Protein AF-0000000086679458 (afdb_homodimer)

Radius of gyration: 26.04 Å; Cα contacts (8 Å, |Δi|>4): 560; chains: 2; bounding box: 52×95×96 Å

Nearest PDB structures (foldseek):
  2cwe-assembly1_A  TM=6.404E-01  e=1.573E-04  Pyrococcus horikoshii OT3
  3g3z-assembly1_B  TM=5.600E-01  e=4.748E-03  Neisseria meningitidis serogroup B
  7krh-assembly1_A-2  TM=5.372E-01  e=3.212E-03  Variovorax paradoxus
  2nyx-assembly2_D  TM=4.844E-01  e=1.837E-03  Mycobacterium tuberculosis H37Rv
  8g5s-assembly1_B  TM=4.227E-01  e=2.146E-02  Streptomyces sp. CB03234

Organism: NCBI:txid175570

Solvent-accessible surface area (backbone atoms only — not comparable to full-atom values): 24272 Å² total; per-residue (Å²): 139,88,80,79,79,77,77,80,76,78,74,77,71,79,77,78,70,70,64,65,53,43,76,46,64,50,41,68,46,32,48,64,47,50,35,74,58,48,46,50,49,51,52,46,29,65,72,66,45,65,41,35,38,60,62,49,7,66,76,60,73,49,48,42,68,61,33,41,51,46,51,50,52,38,33,75,58,61,52,33,38,78,38,83,60,85,75,80,59,96,62,66,29,34,30,58,66,50,77,43,39,76,40,82,49,80,56,91,85,59,51,72,65,42,51,50,25,47,47,51,26,51,54,54,51,47,51,56,56,51,46,54,53,53,54,41,58,73,48,44,87,75,41,61,66,68,54,55,72,46,40,42,82,48,72,46,56,29,47,39,34,61,68,55,43,41,50,50,53,50,52,53,51,59,69,47,50,72,31,20,51,86,63,41,86,76,68,62,87,82,42,42,51,28,43,34,39,41,33,37,41,70,55,77,75,75,76,70,76,64,79,109,142,87,80,79,79,78,78,79,76,77,75,78,70,79,76,78,69,70,63,65,54,42,75,46,64,50,41,66,44,33,50,65,46,50,34,72,59,47,46,49,50,51,53,46,31,65,73,66,44,65,40,33,38,58,63,48,8,67,74,60,72,49,49,43,66,61,33,40,51,47,52,50,52,36,32,74,58,62,52,32,39,78,38,84,61,83,77,79,56,98,61,65,29,34,30,56,65,49,77,45,40,78,39,80,48,80,55,90,84,59,49,71,66,42,51,50,27,49,45,51,26,51,53,55,51,48,52,54,56,51,47,55,52,54,54,41,58,73,48,43,86,74,40,60,66,69,56,55,72,46,38,41,83,48,71,48,55,29,46,40,36,64,67,54,40,41,50,50,52,50,53,51,52,59,68,48,49,73,31,21,51,87,64,41,88,77,65,62,89,77,38,43,51,28,42,35,38,43,33,37,40,72,55,78,77,74,75,69,75,63,81,109

Foldseek 3Di:
DCPCPPDPPPCPDPPVPQQDAAEDADLLLLLLCLDLLLVQVLVCQLLVDWDFLCVSCVVSVHDSVVSVVSLVSCVVSVFKDFDDDPPPDDTTTIHGPTNNHHDYDHDPPDDPSSVVSSVSSVVSVVVVVVVVVVVCVVCVVVPDPVVSVVDDDDDDDDDDDPVRVVVVVVVVCVVCSCVRSSNPPDDDDPDDDDDDDDDDDDDDDPPPPPPD/DPPCPPDPPPPPPPPVPQQDAAEDADLLLLLLCLDLLLVQVLVCQLLVDWDFLCVSCVVSVHDSVVSVVSQVSCVVSVFKDFDDDPPPDPTTTMHGPTNNHHDYDHDPPDDPSSVVSSVSSVVSVVVVVVVVVVVCVVCVVVPDPVVSVVDDDDDDDDDDDPVRVVVVVVVVCVVCSCVRSSNPPDDDPPDDDDDDDDDDDDDDDPPPPPPD

pLDDT: mean 84.1, std 19.62, range [25.92, 98.5]

Sequence (424 aa):
MNGTLRGVAEDEGVADEAPKRAKISDPLVMRALAHPARLTILEELALGRAGTATEFAAVCGLTPSATSYHLRALARAGLVQEAPGRGDGRERVWQLVVSGGYEVEIRPGSDAETIKAEQELVLIWLARSEARVRNWVVRWPDEPREWYEAASLSETMIVATVDELRDLNRKVAALLQPYALSHRAEPPPESRMLAIGYRTVPLPDKPDKSGHMNGTLRGVAEDEGVADEAPKRAKISDPLVMRALAHPARLTILEELALGRAGTATEFAAVCGLTPSATSYHLRALARAGLVQEAPGRGDGRERVWQLVVSGGYEVEIRPGSDAETIKAEQELVLIWLARSEARVRNWVVRWPDEPREWYEAASLSETMIVATVDELRDLNRKVAALLQPYALSHRAEPPPESRMLAIGYRTVPLPDKPDKSGH

Secondary structure (DSSP, 8-state):
-------------------PPEEE--HHHHHHH-SHHHHHHHHHHHTT--B-HHHHHHHHTS-HHHHHHHHHHHHHTTSEEEPPP-SS-SPPPEEES-TT-EEE-PPTT--HHHHHHHHHHHHHHHHHHHHHHHHHHHHGGGS-HHHHHH-EEEEEEEEE-HHHHHHHHHHHHHHHGGGBTTT-SSPPTT-EEEEEEEEEEEPPPP--GGG-/-------------------PPEEE--HHHHHHH-SHHHHHHHHHHHTT--B-HHHHHHHHTS-HHHHHHHHHHHHHTTSEEEPPP-SS-SPPPEEES-TT-EEE-PPTT--HHHHHHHHHHHHHHHHHHHHHHHHHHHHGGGS-HHHHHH-EEEEEEEEE-HHHHHHHHHHHHHHHGGGBTTT-SS--TT-EEEEEEEEEEEPPPP--GGG-

InterPro domains:
  IPR001845 HTH ArsR-type DNA-binding domain [SM00418] (28-107)
  IPR011991 ArsR-like helix-turn-helix domain [cd00090] (31-111)
  IPR036388 Winged helix-like DNA-binding domain superfamily [G3DSA:1.10.10.10] (27-177)
  IPR036390 Winged helix DNA-binding domain superfamily [SSF46785] (27-143)
  IPR051081 HTH-type Metal-responsive Transcriptional Regulators [PTHR33154] (25-98)

Structure (mmCIF, N/CA/C/O backbone):
data_AF-0000000086679458-model_v1
#
loop_
_entity.id
_entity.type
_entity.pdbx_description
1 polymer 'Transcriptional regulator'
#
loop_
_atom_site.group_PDB
_atom_site.id
_atom_site.type_symbol
_atom_site.label_atom_id
_atom_site.label_alt_id
_atom_site.label_comp_id
_atom_site.label_asym_id
_atom_site.label_entity_id
_atom_site.label_seq_id
_atom_site.pdbx_PDB_ins_code
_atom_site.Cartn_x
_atom_site.Cartn_y
_atom_site.Cartn_z
_atom_site.occupancy
_atom_site.B_iso_or_equiv
_atom_site.auth_seq_id
_atom_site.auth_comp_id
_atom_site.auth_asym_id
_atom_site.auth_atom_id
_atom_site.pdbx_PDB_model_num
ATOM 1 N N . MET A 1 1 ? -17.25 -4.949 -68.75 1 26.44 1 MET A N 1
ATOM 2 C CA . MET A 1 1 ? -17.797 -4.258 -67.625 1 26.44 1 MET A CA 1
ATOM 3 C C . MET A 1 1 ? -17.266 -4.875 -66.312 1 26.44 1 MET A C 1
ATOM 5 O O . MET A 1 1 ? -17.516 -6.051 -66.062 1 26.44 1 MET A O 1
ATOM 9 N N . ASN A 1 2 ? -15.938 -4.5 -65.75 1 26.98 2 ASN A N 1
ATOM 10 C CA . ASN A 1 2 ? -14.867 -4.957 -64.875 1 26.98 2 ASN A CA 1
ATOM 11 C C . ASN A 1 2 ? -15.258 -4.805 -63.406 1 26.98 2 ASN A C 1
ATOM 13 O O . ASN A 1 2 ? -15.289 -3.693 -62.875 1 26.98 2 ASN A O 1
ATOM 17 N N . GLY A 1 3 ? -16.375 -5.426 -62.844 1 26.69 3 GLY A N 1
ATOM 18 C CA . GLY A 1 3 ? -16.969 -5.27 -61.531 1 26.69 3 GLY A CA 1
ATOM 19 C C . GLY A 1 3 ? -16.047 -5.727 -60.406 1 26.69 3 GLY A C 1
ATOM 20 O O . GLY A 1 3 ? -15.805 -6.926 -60.25 1 26.69 3 GLY A O 1
ATOM 21 N N . THR A 1 4 ? -15 -4.902 -59.969 1 28.52 4 THR A N 1
ATOM 22 C CA . THR A 1 4 ? -13.961 -5.172 -58.969 1 28.52 4 THR A CA 1
ATOM 23 C C . THR A 1 4 ? -14.562 -5.277 -57.594 1 28.52 4 THR A C 1
ATOM 25 O O . THR A 1 4 ? -15.055 -4.289 -57.031 1 28.52 4 THR A O 1
ATOM 28 N N . LEU A 1 5 ? -15.398 -6.266 -57.25 1 29.17 5 LEU A N 1
ATOM 29 C CA . LEU A 1 5 ? -16.016 -6.422 -55.938 1 29.17 5 LEU A CA 1
ATOM 30 C C . LEU A 1 5 ? -14.945 -6.609 -54.844 1 29.17 5 LEU A C 1
ATOM 32 O O . LEU A 1 5 ? -14.289 -7.652 -54.781 1 29.17 5 LEU A O 1
ATOM 36 N N . ARG A 1 6 ? -14.07 -5.543 -54.594 1 30.3 6 ARG A N 1
ATOM 37 C CA . ARG A 1 6 ? -13.055 -5.648 -53.531 1 30.3 6 ARG A CA 1
ATOM 38 C C . ARG A 1 6 ? -13.688 -5.988 -52.188 1 30.3 6 ARG A C 1
ATOM 40 O O . ARG A 1 6 ? -14.586 -5.281 -51.719 1 30.3 6 ARG A O 1
ATOM 47 N N . GLY A 1 7 ? -13.797 -7.281 -51.75 1 31.12 7 GLY A N 1
ATOM 48 C CA . GLY A 1 7 ? -14.188 -7.875 -50.5 1 31.12 7 GLY A CA 1
ATOM 49 C C . GLY A 1 7 ? -13.5 -7.242 -49.281 1 31.12 7 GLY A C 1
ATOM 50 O O . GLY A 1 7 ? -12.266 -7.168 -49.25 1 31.12 7 GLY A O 1
ATOM 51 N N . VAL A 1 8 ? -14.016 -6.207 -48.594 1 29.77 8 VAL A N 1
ATOM 52 C CA . VAL A 1 8 ? -13.555 -5.531 -47.406 1 29.77 8 VAL A CA 1
ATOM 53 C C . VAL A 1 8 ? -13.297 -6.559 -46.281 1 29.77 8 VAL A C 1
ATOM 55 O O . VAL A 1 8 ? -14.188 -7.328 -45.938 1 29.77 8 VAL A O 1
ATOM 58 N N . ALA A 1 9 ? -12.062 -7.066 -46.094 1 32.47 9 ALA A N 1
ATOM 59 C CA . ALA A 1 9 ? -11.5 -7.836 -44.969 1 32.47 9 ALA A CA 1
ATOM 60 C C . ALA A 1 9 ? -11.781 -7.156 -43.625 1 32.47 9 ALA A C 1
ATOM 62 O O . ALA A 1 9 ? -11.273 -6.066 -43.375 1 32.47 9 ALA A O 1
ATOM 63 N N . GLU A 1 10 ? -12.992 -7.156 -43.062 1 33.22 10 GLU A N 1
ATOM 64 C CA . GLU A 1 10 ? -13.18 -6.723 -41.688 1 33.22 10 GLU A CA 1
ATOM 65 C C . GLU A 1 10 ? -12.18 -7.391 -40.75 1 33.22 10 GLU A C 1
ATOM 67 O O . GLU A 1 10 ? -12.141 -8.617 -40.656 1 33.22 10 GLU A O 1
ATOM 72 N N . ASP A 1 11 ? -10.914 -6.992 -40.688 1 32.75 11 ASP A N 1
ATOM 73 C CA . ASP A 1 11 ? -9.883 -7.348 -39.719 1 32.75 11 ASP A CA 1
ATOM 74 C C . ASP A 1 11 ? -10.438 -7.332 -38.312 1 32.75 11 ASP A C 1
ATOM 76 O O . ASP A 1 11 ? -10.836 -6.281 -37.812 1 32.75 11 ASP A O 1
ATOM 80 N N . GLU A 1 12 ? -11.305 -8.289 -37.906 1 36.5 12 GLU A N 1
ATOM 81 C CA . GLU A 1 12 ? -11.594 -8.609 -36.531 1 36.5 12 GLU A CA 1
ATOM 82 C C . GLU A 1 12 ? -10.344 -8.492 -35.656 1 36.5 12 GLU A C 1
ATOM 84 O O . GLU A 1 12 ? -9.398 -9.266 -35.812 1 36.5 12 GLU A O 1
ATOM 89 N N . GLY A 1 13 ? -9.766 -7.355 -35.469 1 33 13 GLY A N 1
ATOM 90 C CA . GLY A 1 13 ? -8.648 -7.039 -34.625 1 33 13 GLY A CA 1
ATOM 91 C C . GLY A 1 13 ? -8.633 -7.855 -33.344 1 33 13 GLY A C 1
ATOM 92 O O . GLY A 1 13 ? -9.695 -8.203 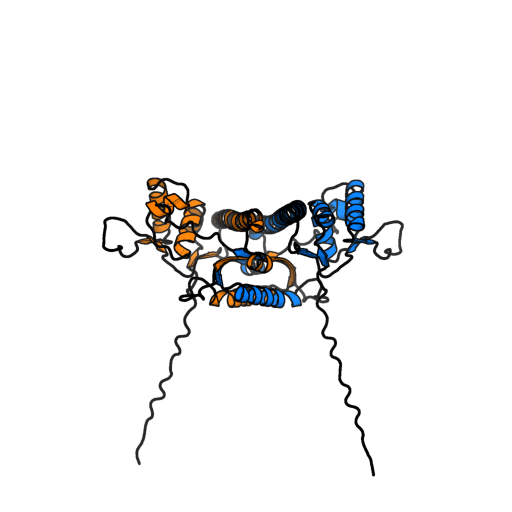-32.812 1 33 13 GLY A O 1
ATOM 93 N N . VAL A 1 14 ? -7.695 -8.82 -33.125 1 32.22 14 VAL A N 1
ATOM 94 C CA . VAL A 1 14 ? -7.23 -9.539 -31.938 1 32.22 14 VAL A CA 1
ATOM 95 C C . VAL A 1 14 ? -7.324 -8.641 -30.703 1 32.22 14 VAL A C 1
ATOM 97 O O . VAL A 1 14 ? -6.516 -7.727 -30.547 1 32.22 14 VAL A O 1
ATOM 100 N N . ALA A 1 15 ? -8.273 -7.957 -30.344 1 38.06 15 ALA A N 1
ATOM 101 C CA . ALA A 1 15 ? -8.398 -7.43 -28.984 1 38.06 15 ALA A CA 1
ATOM 102 C C . ALA A 1 15 ? -7.789 -8.391 -27.969 1 38.06 15 ALA A C 1
ATOM 104 O O . ALA A 1 15 ? -8.32 -9.484 -27.734 1 38.06 15 ALA A O 1
ATOM 105 N N . ASP A 1 16 ? -6.445 -8.688 -27.75 1 42.44 16 ASP A N 1
ATOM 106 C CA . ASP A 1 16 ? -5.527 -9.375 -26.844 1 42.44 16 ASP A CA 1
ATOM 107 C C . ASP A 1 16 ? -6.066 -9.391 -25.422 1 42.44 16 ASP A C 1
ATOM 109 O O . ASP A 1 16 ? -6.207 -8.336 -24.797 1 42.44 16 ASP A O 1
ATOM 113 N N . GLU A 1 17 ? -7.008 -10.172 -25.062 1 47.75 17 GLU A N 1
ATOM 114 C CA . GLU A 1 17 ? -7.77 -10.336 -23.828 1 47.75 17 GLU A CA 1
ATOM 115 C C . GLU A 1 17 ? -6.844 -10.414 -22.625 1 47.75 17 GLU A C 1
ATOM 117 O O . GLU A 1 17 ? -5.906 -11.219 -22.594 1 47.75 17 GLU A O 1
ATOM 122 N N . ALA A 1 18 ? -6.594 -9.359 -22 1 53.91 18 ALA A N 1
ATOM 123 C CA . ALA A 1 18 ? -5.922 -9.328 -20.703 1 53.91 18 ALA A CA 1
ATOM 124 C C . ALA A 1 18 ? -6.266 -10.562 -19.875 1 53.91 18 ALA A C 1
ATOM 126 O O . ALA A 1 18 ? -7.406 -11.031 -19.891 1 53.91 18 ALA A O 1
ATOM 127 N N . PRO A 1 19 ? -5.234 -11.555 -19.719 1 54.69 19 PRO A N 1
ATOM 128 C CA . PRO A 1 19 ? -5.555 -12.742 -18.922 1 54.69 19 PRO A CA 1
ATOM 129 C C . PRO A 1 19 ? -6.508 -12.43 -17.766 1 54.69 19 PRO A C 1
ATOM 131 O O . PRO A 1 19 ? -6.316 -11.445 -17.047 1 54.69 19 PRO A O 1
ATOM 134 N N . LYS A 1 20 ? -7.727 -12.992 -17.828 1 65.75 20 LYS A N 1
ATOM 135 C CA . LYS A 1 20 ? -8.797 -12.836 -16.844 1 65.75 20 LYS A CA 1
ATOM 136 C C . LYS A 1 20 ? -8.383 -13.391 -15.484 1 65.75 20 LYS A C 1
ATOM 138 O O . LYS A 1 20 ? -7.809 -14.477 -15.398 1 65.75 20 LYS A O 1
ATOM 143 N N . ARG A 1 21 ? -8.398 -12.609 -14.383 1 79 21 ARG A N 1
ATOM 144 C CA . ARG A 1 21 ? -8.188 -13.047 -13.008 1 79 21 ARG A CA 1
ATOM 145 C C . ARG A 1 21 ? -9.258 -14.047 -12.57 1 79 21 ARG A C 1
ATOM 147 O O . ARG A 1 21 ? -10.43 -13.898 -12.93 1 79 21 ARG A O 1
ATOM 154 N N . ALA A 1 22 ? -8.82 -15.156 -12.062 1 85 22 ALA A N 1
ATOM 155 C CA . ALA A 1 22 ? -9.773 -16.109 -11.492 1 85 22 ALA A CA 1
ATOM 156 C C . ALA A 1 22 ? -10.445 -15.523 -10.25 1 85 22 ALA A C 1
ATOM 158 O O . ALA A 1 22 ? -9.773 -14.961 -9.383 1 85 22 ALA A O 1
ATOM 159 N N . LYS A 1 23 ? -11.719 -15.656 -10.188 1 89.19 23 LYS A N 1
ATOM 160 C CA . LYS A 1 23 ? -12.477 -15.133 -9.055 1 89.19 23 LYS A CA 1
ATOM 161 C C . LYS A 1 23 ? -12.656 -16.203 -7.977 1 89.19 23 LYS A C 1
ATOM 163 O O . LYS A 1 23 ? -13.047 -17.328 -8.266 1 89.19 23 LYS A O 1
ATOM 168 N N . ILE A 1 24 ? -12.336 -15.883 -6.793 1 92.88 24 ILE A N 1
ATOM 169 C CA . ILE A 1 24 ? -12.492 -16.766 -5.641 1 92.88 24 ILE A CA 1
ATOM 170 C C . ILE A 1 24 ? -13.594 -16.234 -4.73 1 92.88 24 ILE A C 1
ATOM 172 O O . ILE A 1 24 ? -13.438 -15.172 -4.117 1 92.88 24 ILE A O 1
ATOM 176 N N . SER A 1 25 ? -14.711 -16.938 -4.633 1 92.19 25 SER A N 1
ATOM 177 C CA . SER A 1 25 ? -15.828 -16.531 -3.787 1 92.19 25 SER A CA 1
ATOM 178 C C . SER A 1 25 ? -16.219 -17.625 -2.812 1 92.19 25 SER A C 1
ATOM 180 O O . SER A 1 25 ? -17.016 -17.406 -1.894 1 92.19 25 SER A O 1
ATOM 182 N N . ASP A 1 26 ? -15.695 -18.781 -3.027 1 92.75 26 ASP A N 1
ATOM 183 C CA . ASP A 1 26 ? -15.984 -19.922 -2.168 1 92.75 26 ASP A CA 1
ATOM 184 C C . ASP A 1 26 ? -15.156 -19.875 -0.889 1 92.75 26 ASP A C 1
ATOM 186 O O . ASP A 1 26 ? -13.922 -19.891 -0.943 1 92.75 26 ASP A O 1
ATOM 190 N N . PRO A 1 27 ? -15.844 -19.906 0.304 1 94.5 27 PRO A N 1
ATOM 191 C CA . PRO A 1 27 ? -15.094 -19.859 1.562 1 94.5 27 PRO A CA 1
ATOM 192 C C . PRO A 1 27 ? -14.133 -21.031 1.732 1 94.5 27 PRO A C 1
ATOM 194 O O . PRO A 1 27 ? -13.086 -20.891 2.371 1 94.5 27 PRO A O 1
ATOM 197 N N . LEU A 1 28 ? -14.477 -22.141 1.114 1 93.25 28 LEU A N 1
ATOM 198 C CA . LEU A 1 28 ? -13.586 -23.281 1.199 1 93.25 28 LEU A CA 1
ATOM 199 C C . LEU A 1 28 ? -12.266 -23.016 0.475 1 93.25 28 LEU A C 1
ATOM 201 O O . LEU A 1 28 ? -11.195 -23.375 0.967 1 93.25 28 LEU A O 1
ATOM 205 N N . VAL A 1 29 ? -12.344 -22.422 -0.644 1 95.19 29 VAL A N 1
ATOM 206 C CA . VAL A 1 29 ? -11.148 -22.047 -1.402 1 95.19 29 VAL A CA 1
ATOM 207 C C . VAL A 1 29 ? -10.383 -20.953 -0.66 1 95.19 29 VAL A C 1
ATOM 209 O O . VAL A 1 29 ? -9.156 -21.016 -0.572 1 95.19 29 VAL A O 1
ATOM 212 N N . MET A 1 30 ? -11.102 -20 -0.064 1 96.31 30 MET A N 1
ATOM 213 C CA . MET A 1 30 ? -10.469 -18.922 0.701 1 96.31 30 MET A CA 1
ATOM 214 C C . MET A 1 30 ? -9.68 -19.5 1.875 1 96.31 30 MET A C 1
ATOM 216 O O . MET A 1 30 ? -8.539 -19.078 2.117 1 96.31 30 MET A O 1
ATOM 220 N N . ARG A 1 31 ? -10.242 -20.453 2.52 1 94.62 31 ARG A N 1
ATOM 221 C CA . ARG A 1 31 ? -9.586 -21.062 3.664 1 94.62 31 ARG A CA 1
ATOM 222 C C . ARG A 1 31 ? -8.383 -21.891 3.221 1 94.62 31 ARG A C 1
ATOM 224 O O . ARG A 1 31 ? -7.352 -21.906 3.898 1 94.62 31 ARG A O 1
ATOM 231 N N . ALA A 1 32 ? -8.523 -22.531 2.105 1 93.62 32 ALA A N 1
ATOM 232 C CA . ALA A 1 32 ? -7.414 -23.297 1.569 1 93.62 32 ALA A CA 1
ATOM 233 C C . ALA A 1 32 ? -6.219 -22.406 1.253 1 93.62 32 ALA A C 1
ATOM 235 O O . ALA A 1 32 ? -5.066 -22.797 1.436 1 93.62 32 ALA A O 1
ATOM 236 N N . LEU A 1 33 ? -6.527 -21.219 0.868 1 94.94 33 LEU A N 1
ATOM 237 C CA . LEU A 1 33 ? -5.496 -20.266 0.46 1 94.94 33 LEU A CA 1
ATOM 238 C C . LEU A 1 33 ? -4.914 -19.547 1.67 1 94.94 33 LEU A C 1
ATOM 240 O O . LEU A 1 33 ? -3.803 -19.016 1.605 1 94.94 33 LEU A O 1
ATOM 244 N N . ALA A 1 34 ? -5.738 -19.5 2.727 1 95.62 34 ALA A N 1
ATOM 245 C CA . ALA A 1 34 ? -5.34 -18.75 3.908 1 95.62 34 ALA A C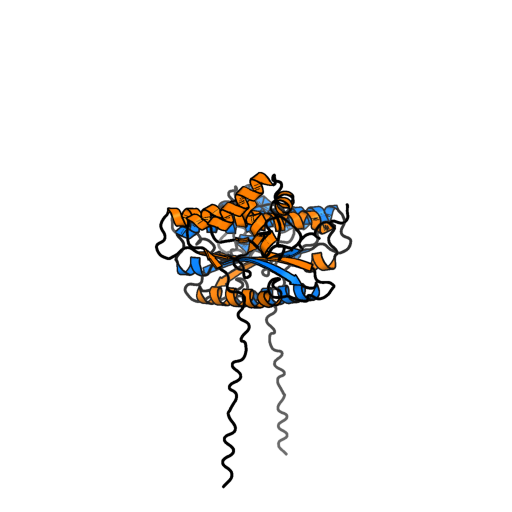A 1
ATOM 246 C C . ALA A 1 34 ? -4.211 -19.453 4.656 1 95.62 34 ALA A C 1
ATOM 248 O O . ALA A 1 34 ? -4.371 -19.828 5.82 1 95.62 34 ALA A O 1
ATOM 249 N N . HIS A 1 35 ? -3.16 -19.688 3.984 1 95.25 35 HIS A N 1
ATOM 250 C CA . HIS A 1 35 ? -1.939 -20.281 4.508 1 95.25 35 HIS A CA 1
ATOM 251 C C . HIS A 1 35 ? -0.7 -19.656 3.887 1 95.25 35 HIS A C 1
ATOM 253 O O . HIS A 1 35 ? -0.571 -19.609 2.662 1 95.25 35 HIS A O 1
ATOM 259 N N . PRO A 1 36 ? 0.181 -19.25 4.727 1 95.06 36 PRO A N 1
ATOM 260 C CA . PRO A 1 36 ? 1.332 -18.5 4.207 1 95.06 36 PRO A CA 1
ATOM 261 C C . PRO A 1 36 ? 2.115 -19.297 3.156 1 95.06 36 PRO A C 1
ATOM 263 O O . PRO A 1 36 ? 2.496 -18.734 2.121 1 95.06 36 PRO A O 1
ATOM 266 N N . ALA A 1 37 ? 2.371 -20.531 3.389 1 95.25 37 ALA A N 1
ATOM 267 C CA . ALA A 1 37 ? 3.129 -21.344 2.441 1 95.25 37 ALA A CA 1
ATOM 268 C C . ALA A 1 37 ? 2.395 -21.453 1.108 1 95.25 37 ALA A C 1
ATOM 270 O O . ALA A 1 37 ? 3.018 -21.422 0.045 1 95.25 37 ALA A O 1
ATOM 271 N N . ARG A 1 38 ? 1.095 -21.609 1.149 1 96.31 38 ARG A N 1
ATOM 272 C CA . ARG A 1 38 ? 0.318 -21.766 -0.077 1 96.31 38 ARG A CA 1
ATOM 273 C C . ARG A 1 38 ? 0.278 -20.469 -0.869 1 96.31 38 ARG A C 1
ATOM 275 O O . ARG A 1 38 ? 0.333 -20.484 -2.1 1 96.31 38 ARG A O 1
ATOM 282 N N . LEU A 1 39 ? 0.216 -19.406 -0.136 1 94.81 39 LEU A N 1
ATOM 283 C CA . LEU A 1 39 ? 0.294 -18.109 -0.809 1 94.81 39 LEU A CA 1
ATOM 284 C C . LEU A 1 39 ? 1.669 -17.906 -1.437 1 94.81 39 LEU A C 1
ATOM 286 O O . LEU A 1 39 ? 1.779 -17.359 -2.539 1 94.81 39 LEU A O 1
ATOM 290 N N . THR A 1 40 ? 2.684 -18.359 -0.749 1 92.69 40 THR A N 1
ATOM 291 C CA . THR A 1 40 ? 4.035 -18.297 -1.293 1 92.69 40 THR A CA 1
ATOM 292 C C . THR A 1 40 ? 4.148 -19.125 -2.568 1 92.69 40 THR A C 1
ATOM 294 O O . THR A 1 40 ? 4.691 -18.656 -3.572 1 92.69 40 THR A O 1
ATOM 297 N N . ILE A 1 41 ? 3.633 -20.266 -2.535 1 93.62 41 ILE A N 1
ATOM 298 C CA . ILE A 1 41 ? 3.66 -21.156 -3.691 1 93.62 41 ILE A CA 1
ATOM 299 C C . ILE A 1 41 ? 2.947 -20.5 -4.867 1 93.62 41 ILE A C 1
ATOM 301 O O . ILE A 1 41 ? 3.471 -20.469 -5.984 1 93.62 41 ILE A O 1
ATOM 305 N N . LEU A 1 42 ? 1.808 -19.953 -4.605 1 92.12 42 LEU A N 1
ATOM 306 C CA . LEU A 1 42 ? 1.036 -19.328 -5.668 1 92.12 42 LEU A CA 1
ATOM 307 C C . LEU A 1 42 ? 1.792 -18.141 -6.258 1 92.12 42 LEU A C 1
ATOM 309 O O . LEU A 1 42 ? 1.767 -17.922 -7.469 1 92.12 42 LEU A O 1
ATOM 313 N N . GLU A 1 43 ? 2.381 -17.406 -5.422 1 88.56 43 GLU A N 1
ATOM 314 C CA . GLU A 1 43 ? 3.168 -16.266 -5.891 1 88.56 43 GLU A CA 1
ATOM 315 C C . GLU A 1 43 ? 4.312 -16.719 -6.789 1 88.56 43 GLU A C 1
ATOM 317 O O . GLU A 1 43 ? 4.562 -16.125 -7.84 1 88.56 43 GLU A O 1
ATOM 322 N N . GLU A 1 44 ? 5 -17.766 -6.387 1 88.25 44 GLU A N 1
ATOM 323 C CA . GLU A 1 44 ? 6.098 -18.312 -7.188 1 88.25 44 GLU A CA 1
ATOM 324 C C . GLU A 1 44 ? 5.598 -18.812 -8.539 1 88.25 44 GLU A C 1
ATOM 326 O O . GLU A 1 44 ? 6.246 -18.609 -9.562 1 88.25 44 GLU A O 1
ATOM 331 N N . LEU A 1 45 ? 4.5 -19.469 -8.469 1 88.12 45 LEU A N 1
ATOM 332 C CA . LEU A 1 45 ? 3.924 -19.984 -9.711 1 88.12 45 LEU A CA 1
ATOM 333 C C . LEU A 1 45 ? 3.498 -18.844 -10.625 1 88.12 45 LEU A C 1
ATOM 335 O O . LEU A 1 45 ? 3.635 -18.938 -11.844 1 88.12 45 LEU A O 1
ATOM 339 N N . ALA A 1 46 ? 3 -17.812 -10.039 1 81.75 46 ALA A N 1
ATOM 340 C CA . ALA A 1 46 ? 2.543 -16.656 -10.805 1 81.75 46 ALA A CA 1
ATOM 341 C C . ALA A 1 46 ? 3.715 -15.945 -11.484 1 81.75 46 ALA A C 1
ATOM 343 O O . ALA A 1 46 ? 3.533 -15.25 -12.484 1 81.75 46 ALA A O 1
ATOM 344 N N . LEU A 1 47 ? 4.887 -16.109 -10.93 1 77.88 47 LEU A N 1
ATOM 345 C CA . LEU A 1 47 ? 6.09 -15.523 -11.516 1 77.88 47 LEU A CA 1
ATOM 346 C C . LEU A 1 47 ? 6.594 -16.375 -12.68 1 77.88 47 LEU A C 1
ATOM 348 O O . LEU A 1 47 ? 7.605 -16.047 -13.297 1 77.88 47 LEU A O 1
ATOM 352 N N . GLY A 1 48 ? 5.809 -17.328 -13.047 1 72.25 48 GLY A N 1
ATOM 353 C CA . GLY A 1 48 ? 6.133 -18.141 -14.203 1 72.25 48 GLY A CA 1
ATOM 354 C C . GLY A 1 48 ? 6.988 -19.344 -13.859 1 72.25 48 GLY A C 1
ATOM 355 O O . GLY A 1 48 ? 7.504 -20.016 -14.75 1 72.25 48 GLY A O 1
ATOM 356 N N . ARG A 1 49 ? 7.121 -19.594 -12.727 1 73.31 49 ARG A N 1
ATOM 357 C CA . ARG A 1 49 ? 8.023 -20.656 -12.312 1 73.31 49 ARG A CA 1
ATOM 358 C C . ARG A 1 49 ? 7.262 -21.953 -12.039 1 73.31 49 ARG A C 1
ATOM 360 O O . ARG A 1 49 ? 6.719 -22.141 -10.953 1 73.31 49 ARG A O 1
ATOM 367 N N . ALA A 1 50 ? 7.051 -22.766 -13.109 1 78.5 50 ALA A N 1
ATOM 368 C CA . ALA A 1 50 ? 6.605 -24.125 -12.797 1 78.5 50 ALA A CA 1
ATOM 369 C C . ALA A 1 50 ? 7.656 -24.859 -11.977 1 78.5 50 ALA A C 1
ATOM 371 O O . ALA A 1 50 ? 8.852 -24.625 -12.117 1 78.5 50 ALA A O 1
ATOM 372 N N . GLY A 1 51 ? 7.148 -25.562 -10.977 1 85.94 51 GLY A N 1
ATOM 373 C CA . GLY A 1 51 ? 8.133 -26.203 -10.125 1 85.94 51 GLY A CA 1
ATOM 374 C C . GLY A 1 51 ? 7.59 -27.422 -9.406 1 85.94 51 GLY A C 1
ATOM 375 O O . GLY A 1 51 ? 6.387 -27.688 -9.445 1 85.94 51 GLY A O 1
ATOM 376 N N . THR A 1 52 ? 8.555 -28.109 -8.875 1 90.88 52 THR A N 1
ATOM 377 C CA . THR A 1 52 ? 8.234 -29.312 -8.109 1 90.88 52 THR A CA 1
ATOM 378 C C . THR A 1 52 ? 8.055 -28.984 -6.633 1 90.88 52 THR A C 1
ATOM 380 O O . THR A 1 52 ? 8.359 -27.859 -6.199 1 90.88 52 THR A O 1
ATOM 383 N N . ALA A 1 53 ? 7.504 -30 -5.91 1 93.25 53 ALA A N 1
ATOM 384 C CA . ALA A 1 53 ? 7.363 -29.859 -4.465 1 93.25 53 ALA A CA 1
ATOM 385 C C . ALA A 1 53 ? 8.711 -29.562 -3.809 1 93.25 53 ALA A C 1
ATOM 387 O O . ALA A 1 53 ? 8.797 -28.75 -2.887 1 93.25 53 ALA A O 1
ATOM 388 N N . THR A 1 54 ? 9.688 -30.172 -4.289 1 91.06 54 THR A N 1
ATOM 389 C CA . THR A 1 54 ? 11.023 -29.984 -3.736 1 91.06 54 THR A CA 1
ATOM 390 C C . THR A 1 54 ? 11.516 -28.562 -3.955 1 91.06 54 THR A C 1
ATOM 392 O O . THR A 1 54 ? 12.086 -27.953 -3.049 1 91.06 54 THR A O 1
ATOM 395 N N . GLU A 1 55 ? 11.312 -28.062 -5.105 1 90.38 55 GLU A N 1
ATOM 396 C CA . GLU A 1 55 ? 11.734 -26.703 -5.434 1 90.38 55 GLU A CA 1
ATOM 397 C C . GLU A 1 55 ? 10.984 -25.688 -4.59 1 90.38 55 GLU A C 1
ATOM 399 O O . GLU A 1 55 ? 11.578 -24.719 -4.094 1 90.38 55 GLU A O 1
ATOM 404 N N . PHE A 1 56 ? 9.719 -25.859 -4.367 1 93.75 56 PHE A N 1
ATOM 405 C CA . PHE A 1 56 ? 8.93 -24.906 -3.6 1 93.75 56 PHE A CA 1
ATOM 406 C C . PHE A 1 56 ? 9.227 -25.031 -2.111 1 93.75 56 PHE A C 1
ATOM 408 O O . PHE A 1 56 ? 9.078 -24.062 -1.361 1 93.75 56 PHE A O 1
ATOM 415 N N . ALA A 1 57 ? 9.641 -26.25 -1.665 1 95.12 57 ALA A N 1
ATOM 416 C CA . ALA A 1 57 ? 10 -26.453 -0.265 1 95.12 57 ALA A CA 1
ATOM 417 C C . ALA A 1 57 ? 11.133 -25.516 0.149 1 95.12 57 ALA A C 1
ATOM 419 O O . ALA A 1 57 ? 11.094 -24.922 1.233 1 95.12 57 ALA A O 1
ATOM 420 N N . ALA A 1 58 ? 12.016 -25.328 -0.715 1 90.62 58 ALA A N 1
ATOM 421 C CA . ALA A 1 58 ? 13.156 -24.453 -0.45 1 90.62 58 ALA A CA 1
ATOM 422 C C . ALA A 1 58 ? 12.711 -23.016 -0.248 1 90.62 58 ALA A C 1
ATOM 424 O O . ALA A 1 58 ? 13.188 -22.328 0.663 1 90.62 58 ALA A O 1
ATOM 425 N N . VAL A 1 59 ? 11.773 -22.625 -0.994 1 87.44 59 VAL A N 1
ATOM 426 C CA . VAL A 1 59 ? 11.305 -21.234 -0.953 1 87.44 59 VAL A CA 1
ATOM 427 C C . VAL A 1 59 ? 10.43 -21.016 0.28 1 87.44 59 VAL A C 1
ATOM 429 O O . VAL A 1 59 ? 10.469 -19.953 0.902 1 87.44 59 VAL A O 1
ATOM 432 N N . CYS A 1 60 ? 9.711 -22.016 0.652 1 92.75 60 CYS A N 1
ATOM 433 C CA . CYS A 1 60 ? 8.758 -21.906 1.752 1 92.75 60 CYS A CA 1
ATOM 434 C C . CYS A 1 60 ? 9.43 -22.219 3.086 1 92.75 60 CYS A C 1
ATOM 436 O O . CYS A 1 60 ? 8.867 -21.938 4.145 1 92.75 60 CYS A O 1
ATOM 438 N N . GLY A 1 61 ? 10.57 -22.766 3.059 1 93.12 61 GLY A N 1
ATOM 439 C CA . GLY A 1 61 ? 11.211 -23.219 4.281 1 93.12 61 GLY A CA 1
ATOM 440 C C . GLY A 1 61 ? 10.523 -24.422 4.898 1 93.12 61 GLY A C 1
ATOM 441 O O . GLY A 1 61 ? 10.383 -24.516 6.117 1 93.12 61 GLY A O 1
ATOM 442 N N . LEU A 1 62 ? 10.047 -25.25 4.102 1 96.44 62 LEU A N 1
ATOM 443 C CA . LEU A 1 62 ? 9.336 -26.438 4.527 1 96.44 62 LEU A CA 1
ATOM 444 C C . LEU A 1 62 ? 10 -27.703 3.967 1 96.44 62 LEU A C 1
ATOM 446 O O . LEU A 1 62 ? 10.938 -27.609 3.172 1 96.44 62 LEU A O 1
ATOM 450 N N . THR A 1 63 ? 9.562 -28.828 4.383 1 96.44 63 THR A N 1
ATOM 451 C CA . THR A 1 63 ? 9.984 -30.109 3.801 1 96.44 63 THR A CA 1
ATOM 452 C C . THR A 1 63 ? 9.25 -30.375 2.494 1 96.44 63 THR A C 1
ATOM 454 O O . THR A 1 63 ? 8.141 -29.859 2.281 1 96.44 63 THR A O 1
ATOM 457 N N . PRO A 1 64 ? 9.883 -31.203 1.664 1 95.12 64 PRO A N 1
ATOM 458 C CA . PRO A 1 64 ? 9.18 -31.594 0.439 1 95.12 64 PRO A CA 1
ATOM 459 C C . PRO A 1 64 ? 7.848 -32.281 0.717 1 95.12 64 PRO A C 1
ATOM 461 O O . PRO A 1 64 ? 6.875 -32.062 -0.014 1 95.12 64 PRO A O 1
ATOM 464 N N . SER A 1 65 ? 7.801 -33.031 1.719 1 96.06 65 SER A N 1
ATOM 465 C CA . SER A 1 65 ? 6.562 -33.719 2.057 1 96.06 65 SER A CA 1
ATOM 466 C C . SER A 1 65 ? 5.457 -32.75 2.418 1 96.06 65 SER A C 1
ATOM 468 O O . SER A 1 65 ? 4.332 -32.844 1.924 1 96.06 65 SER A O 1
ATOM 470 N N . ALA A 1 66 ? 5.73 -31.797 3.316 1 97 66 ALA A N 1
ATOM 471 C CA . ALA A 1 66 ? 4.758 -30.766 3.689 1 97 66 ALA A CA 1
ATOM 472 C C . ALA A 1 66 ? 4.34 -29.938 2.479 1 97 66 ALA A C 1
ATOM 474 O O . ALA A 1 66 ? 3.162 -29.609 2.322 1 97 66 ALA A O 1
ATOM 475 N N . THR A 1 67 ? 5.293 -29.641 1.68 1 97 67 THR A N 1
ATOM 476 C CA . THR A 1 67 ? 5.02 -28.844 0.49 1 97 67 THR A CA 1
ATOM 477 C C . THR A 1 67 ? 4.121 -29.609 -0.478 1 97 67 THR A C 1
ATOM 479 O O . THR A 1 67 ? 3.215 -29.016 -1.079 1 97 67 THR A O 1
ATOM 482 N N . SER A 1 68 ? 4.402 -30.906 -0.601 1 96.31 68 SER A N 1
ATOM 483 C CA . SER A 1 68 ? 3.547 -31.734 -1.442 1 96.31 68 SER A CA 1
ATOM 484 C C . SER A 1 68 ? 2.107 -31.734 -0.939 1 96.31 68 SER A C 1
ATOM 486 O O . SER A 1 68 ? 1.167 -31.641 -1.731 1 96.31 68 SER A O 1
ATOM 488 N N . TYR A 1 69 ? 1.991 -31.781 0.286 1 97.31 69 TYR A N 1
ATOM 489 C CA . TYR A 1 69 ? 0.667 -31.703 0.892 1 97.31 69 TYR A CA 1
ATOM 490 C C . TYR A 1 69 ? -0.021 -30.391 0.525 1 97.31 69 TYR A C 1
ATOM 492 O O . TYR A 1 69 ? -1.198 -30.391 0.156 1 97.31 69 TYR A O 1
ATOM 500 N N . HIS A 1 70 ? 0.664 -29.266 0.639 1 97.5 70 HIS A N 1
ATOM 501 C CA . HIS A 1 70 ? 0.102 -27.969 0.329 1 97.5 70 HIS A CA 1
ATOM 502 C C . HIS A 1 70 ? -0.252 -27.844 -1.15 1 97.5 70 HIS A C 1
ATOM 504 O O . HIS A 1 70 ? -1.286 -27.281 -1.504 1 97.5 70 HIS A O 1
ATOM 510 N N . LEU A 1 71 ? 0.583 -28.422 -1.99 1 96.75 71 LEU A N 1
ATOM 511 C CA . LEU A 1 71 ? 0.313 -28.391 -3.424 1 96.75 71 LEU A CA 1
ATOM 512 C C . LEU A 1 71 ? -0.946 -29.188 -3.752 1 96.75 71 LEU A C 1
ATOM 514 O O . LEU A 1 71 ? -1.757 -28.766 -4.578 1 96.75 71 LEU A O 1
ATOM 518 N N . ARG A 1 72 ? -1.12 -30.297 -3.117 1 96.75 72 ARG A N 1
ATOM 519 C CA . ARG A 1 72 ? -2.326 -31.094 -3.322 1 96.75 72 ARG A CA 1
ATOM 520 C C . ARG A 1 72 ? -3.562 -30.344 -2.822 1 96.75 72 ARG A C 1
ATOM 522 O O . ARG A 1 72 ? -4.621 -30.406 -3.451 1 96.75 72 ARG A O 1
ATOM 529 N N . ALA A 1 73 ? -3.445 -29.703 -1.692 1 97.12 73 ALA A N 1
ATOM 530 C CA . ALA A 1 73 ? -4.547 -28.906 -1.175 1 97.12 73 ALA A CA 1
ATOM 531 C C . ALA A 1 73 ? -4.938 -27.797 -2.162 1 97.12 73 ALA A C 1
ATOM 533 O O . ALA A 1 73 ? -6.125 -27.562 -2.402 1 97.12 73 ALA A O 1
ATOM 534 N N . LEU A 1 74 ? -3.924 -27.109 -2.729 1 96.25 74 LEU A N 1
ATOM 535 C CA . LEU A 1 74 ? -4.164 -26.062 -3.721 1 96.25 74 LEU A CA 1
ATOM 536 C C . LEU A 1 74 ? -4.809 -26.656 -4.973 1 96.25 74 LEU A C 1
ATOM 538 O O . LEU A 1 74 ? -5.688 -26.031 -5.57 1 96.25 74 LEU A O 1
ATOM 542 N N . ALA A 1 75 ? -4.375 -27.875 -5.305 1 95.94 75 ALA A N 1
ATOM 543 C CA . ALA A 1 75 ? -4.941 -28.547 -6.473 1 95.94 75 ALA A CA 1
ATOM 544 C C . ALA A 1 75 ? -6.406 -28.906 -6.238 1 95.94 75 ALA A C 1
ATOM 546 O O . ALA A 1 75 ? -7.246 -28.703 -7.117 1 95.94 75 ALA A O 1
ATOM 547 N N . ARG A 1 76 ? -6.684 -29.406 -5.09 1 96.25 76 ARG A N 1
ATOM 548 C CA . ARG A 1 76 ? -8.055 -29.75 -4.738 1 96.25 76 ARG A CA 1
ATOM 549 C C . ARG A 1 76 ? -8.961 -28.531 -4.781 1 96.25 76 ARG A C 1
ATOM 551 O O . ARG A 1 76 ? -10.141 -28.625 -5.117 1 96.25 76 ARG A O 1
ATOM 558 N N . ALA A 1 77 ? -8.367 -27.406 -4.465 1 95.19 77 ALA A N 1
ATOM 559 C CA . ALA A 1 77 ? -9.109 -26.156 -4.465 1 95.19 77 ALA A CA 1
ATOM 560 C C . ALA A 1 77 ? -9.203 -25.562 -5.871 1 95.19 77 ALA A C 1
ATOM 562 O O . ALA A 1 77 ? -9.805 -24.516 -6.074 1 95.19 77 ALA A O 1
ATOM 563 N N . GLY A 1 78 ? -8.531 -26.203 -6.836 1 93.5 78 GLY A N 1
ATOM 564 C CA . GLY A 1 78 ? -8.617 -25.797 -8.227 1 93.5 78 GLY A CA 1
ATOM 565 C C . GLY A 1 78 ? -7.695 -24.641 -8.57 1 93.5 78 GLY A C 1
ATOM 566 O O . GLY A 1 78 ? -7.926 -23.922 -9.547 1 93.5 78 GLY A O 1
ATOM 567 N N . LEU A 1 79 ? -6.648 -24.422 -7.824 1 93.5 79 LEU A N 1
ATOM 568 C CA . LEU A 1 79 ? -5.797 -23.25 -7.996 1 93.5 79 LEU A CA 1
ATOM 569 C C . LEU A 1 79 ? -4.527 -23.594 -8.766 1 93.5 79 LEU A C 1
ATOM 571 O O . LEU A 1 79 ? -3.955 -22.75 -9.453 1 93.5 79 LEU A O 1
ATOM 575 N N . VAL A 1 80 ? -4.059 -24.844 -8.617 1 94.69 80 VAL A N 1
ATOM 576 C CA . VAL A 1 80 ? -2.889 -25.312 -9.344 1 94.69 80 VAL A CA 1
ATOM 577 C C . VAL A 1 80 ? -3.203 -26.641 -10.016 1 94.69 80 VAL A C 1
ATOM 579 O O . VAL A 1 80 ? -4.195 -27.297 -9.68 1 94.69 80 VAL A O 1
ATOM 582 N N . GLN A 1 81 ? -2.43 -26.969 -11 1 94.25 81 GLN A N 1
ATOM 583 C CA . GLN A 1 81 ? -2.562 -28.234 -11.719 1 94.25 81 GLN A CA 1
ATOM 584 C C . GLN A 1 81 ? -1.201 -28.75 -12.172 1 94.25 81 GLN A C 1
ATOM 586 O O . GLN A 1 81 ? -0.218 -28 -12.188 1 94.25 81 GLN A O 1
ATOM 591 N N . GLU A 1 82 ? -1.236 -30.016 -12.438 1 92.06 82 GLU A N 1
ATOM 592 C CA . GLU A 1 82 ? -0.002 -30.609 -12.945 1 92.06 82 GLU A CA 1
ATOM 593 C C . GLU A 1 82 ? 0.342 -30.062 -14.328 1 92.06 82 GLU A C 1
ATOM 595 O O . GLU A 1 82 ? -0.536 -29.938 -15.188 1 92.06 82 GLU A O 1
ATOM 600 N N . ALA A 1 83 ? 1.572 -29.656 -14.445 1 88.75 83 ALA A N 1
ATOM 601 C CA . ALA A 1 83 ? 2.084 -29.234 -15.742 1 88.75 83 ALA A CA 1
ATOM 602 C C . ALA A 1 83 ? 2.59 -30.422 -16.562 1 88.75 83 ALA A C 1
ATOM 604 O O . ALA A 1 83 ? 2.854 -31.484 -16 1 88.75 83 ALA A O 1
ATOM 605 N N . PRO A 1 84 ? 2.602 -30.172 -17.953 1 81 84 PRO A N 1
ATOM 606 C CA . PRO A 1 84 ? 3.188 -31.25 -18.75 1 81 84 PRO A CA 1
ATOM 607 C C . PRO A 1 84 ? 4.621 -31.578 -18.344 1 81 84 PRO A C 1
ATOM 609 O O . PRO A 1 84 ? 5.379 -30.688 -17.969 1 81 84 PRO A O 1
ATOM 612 N N . GLY A 1 85 ? 4.84 -32.812 -18.094 1 70.44 85 GLY A N 1
ATOM 613 C CA . GLY A 1 85 ? 6.109 -33.312 -17.594 1 70.44 85 GLY A CA 1
ATOM 614 C C . GLY A 1 85 ? 7.301 -32.781 -18.375 1 70.44 85 GLY A C 1
ATOM 615 O O . GLY A 1 85 ? 7.164 -32.375 -19.531 1 70.44 85 GLY A O 1
ATOM 616 N N . ARG A 1 86 ? 8.391 -32.344 -17.75 1 65.88 86 ARG A N 1
ATOM 617 C CA . ARG A 1 86 ? 9.641 -31.938 -18.375 1 65.88 86 ARG A CA 1
ATOM 618 C C . ARG A 1 86 ? 10.367 -33.125 -18.969 1 65.88 86 ARG A C 1
ATOM 620 O O . ARG A 1 86 ? 11.547 -33.062 -19.312 1 65.88 86 ARG A O 1
ATOM 627 N N . GLY A 1 87 ? 9.609 -34.031 -19.484 1 58.66 87 GLY A N 1
ATOM 628 C CA . GLY A 1 87 ? 10.172 -35.156 -20.188 1 58.66 87 GLY A CA 1
ATOM 629 C C . GLY A 1 87 ? 10.883 -36.125 -19.281 1 58.66 87 GLY A C 1
ATOM 630 O O . GLY A 1 87 ? 10.844 -37.344 -19.5 1 58.66 87 GLY A O 1
ATOM 631 N N . ASP A 1 88 ? 11.992 -35.5 -18.672 1 55.53 88 ASP A N 1
ATOM 632 C CA . ASP A 1 88 ? 13 -36.438 -18.203 1 55.53 88 ASP A CA 1
ATOM 633 C C . ASP A 1 88 ? 12.531 -37.188 -16.953 1 55.53 88 ASP A C 1
ATOM 635 O O . ASP A 1 88 ? 13.242 -38.031 -16.422 1 55.53 88 ASP A O 1
ATOM 639 N N . GLY A 1 89 ? 11.414 -37.125 -16.406 1 57.97 89 GLY A N 1
ATOM 640 C CA . GLY A 1 89 ? 11.367 -37.938 -15.203 1 57.97 89 GLY A CA 1
ATOM 641 C C . GLY A 1 89 ? 10.055 -37.812 -14.453 1 57.97 89 GLY A C 1
ATOM 642 O O . GLY A 1 89 ? 9.141 -37.125 -14.898 1 57.97 89 GLY A O 1
ATOM 643 N N . ARG A 1 90 ? 9.852 -38.688 -13.312 1 65.38 90 ARG A N 1
ATOM 644 C CA . ARG A 1 90 ? 8.836 -39.031 -12.32 1 65.38 90 ARG A CA 1
ATOM 645 C C . ARG A 1 90 ? 8.422 -37.844 -11.492 1 65.38 90 ARG A C 1
ATOM 647 O O . ARG A 1 90 ? 7.562 -37.938 -10.617 1 65.38 90 ARG A O 1
ATOM 654 N N . GLU A 1 91 ? 8.922 -36.594 -11.805 1 80.69 91 GLU A N 1
ATOM 655 C CA . GLU A 1 91 ? 8.586 -35.531 -10.867 1 80.69 91 GLU A CA 1
ATOM 656 C C . GLU A 1 91 ? 7.379 -34.719 -11.352 1 80.69 91 GLU A C 1
ATOM 658 O O . GLU A 1 91 ? 7.246 -34.469 -12.547 1 80.69 91 GLU A O 1
ATOM 663 N N . ARG A 1 92 ? 6.477 -34.594 -10.438 1 89.06 92 ARG A N 1
ATOM 664 C CA . ARG A 1 92 ? 5.285 -33.812 -10.727 1 89.06 92 ARG A CA 1
ATOM 665 C C . ARG A 1 92 ? 5.609 -32.312 -10.734 1 89.06 92 ARG A C 1
ATOM 667 O O . ARG A 1 92 ? 6.168 -31.797 -9.766 1 89.06 92 ARG A O 1
ATOM 674 N N . VAL A 1 93 ? 5.391 -31.766 -11.898 1 92.38 93 VAL A N 1
ATOM 675 C CA . VAL A 1 93 ? 5.555 -30.312 -12.031 1 92.38 93 VAL A CA 1
ATOM 676 C C . VAL A 1 93 ? 4.191 -29.641 -11.945 1 92.38 93 VAL A C 1
ATOM 678 O O . VAL A 1 93 ? 3.219 -30.109 -12.539 1 92.38 93 VAL A O 1
ATOM 681 N N . TRP A 1 94 ? 4.207 -28.578 -11.18 1 93.94 94 TRP A N 1
ATOM 682 C CA . TRP A 1 94 ? 2.949 -27.875 -10.945 1 93.94 94 TRP A CA 1
ATOM 683 C C . TRP A 1 94 ? 2.949 -26.516 -11.633 1 93.94 94 TRP A C 1
ATOM 685 O O . TRP A 1 94 ? 3.996 -25.875 -11.758 1 93.94 94 TRP A O 1
ATOM 695 N N . GLN A 1 95 ? 1.734 -26.094 -12.07 1 91.44 95 GLN A N 1
ATOM 696 C CA . GLN A 1 95 ? 1.511 -24.781 -12.648 1 91.44 95 GLN A CA 1
ATOM 697 C C . GLN A 1 95 ? 0.169 -24.203 -12.203 1 91.44 95 GLN A C 1
ATOM 699 O O . GLN A 1 95 ? -0.663 -24.922 -11.641 1 91.44 95 GLN A O 1
ATOM 704 N N . LEU A 1 96 ? 0.059 -22.891 -12.461 1 89.94 96 LEU A N 1
ATOM 705 C CA . LEU A 1 96 ? -1.216 -22.25 -12.148 1 89.94 96 LEU A CA 1
ATOM 706 C C . LEU A 1 96 ? -2.305 -22.719 -13.109 1 89.94 96 LEU A C 1
ATOM 708 O O . LEU A 1 96 ? -2.043 -22.922 -14.297 1 89.94 96 LEU A O 1
ATOM 712 N N . VAL A 1 97 ? -3.496 -22.797 -12.555 1 88.06 97 VAL A N 1
ATOM 713 C CA . VAL A 1 97 ? -4.637 -23.062 -13.43 1 88.06 97 VAL A CA 1
ATOM 714 C C . VAL A 1 97 ? -4.941 -21.812 -14.266 1 88.06 97 VAL A C 1
ATOM 716 O O . VAL A 1 97 ? -5.254 -21.922 -15.453 1 88.06 97 VAL A O 1
ATOM 719 N N . VAL A 1 98 ? -4.82 -20.625 -13.617 1 81.44 98 VAL A N 1
ATOM 720 C CA . VAL A 1 98 ? -5.074 -19.359 -14.281 1 81.44 98 VAL A CA 1
ATOM 721 C C . VAL A 1 98 ? -3.84 -18.469 -14.172 1 81.44 98 VAL A C 1
ATOM 723 O O . VAL A 1 98 ? -3.35 -18.203 -13.07 1 81.44 98 VAL A O 1
ATOM 726 N N . SER A 1 99 ? -3.428 -17.906 -15.305 1 74.94 99 SER A N 1
ATOM 727 C CA . SER A 1 99 ? -2.172 -17.156 -15.328 1 74.94 99 SER A CA 1
ATOM 728 C C . SER A 1 99 ? -2.391 -15.695 -14.969 1 74.94 99 SER A C 1
ATOM 730 O O . SER A 1 99 ? -1.451 -15 -14.578 1 74.94 99 SER A O 1
ATOM 732 N N . GLY A 1 100 ? -3.602 -15.227 -15.086 1 75.56 100 GLY A N 1
ATOM 733 C CA . GLY A 1 100 ? -3.869 -13.812 -14.898 1 75.56 100 GLY A CA 1
ATOM 734 C C . GLY A 1 100 ? -3.938 -13.414 -13.43 1 75.56 100 GLY A C 1
ATOM 735 O O . GLY A 1 100 ? -4.109 -12.234 -13.117 1 75.56 100 GLY A O 1
ATOM 736 N N . GLY A 1 101 ? -3.84 -14.391 -12.516 1 82.5 101 GLY A N 1
ATOM 737 C CA . GLY A 1 101 ? -3.924 -14.086 -11.094 1 82.5 101 GLY A CA 1
ATOM 738 C C . GLY A 1 101 ? -5.301 -14.336 -10.508 1 82.5 101 GLY A C 1
ATOM 739 O O . GLY A 1 101 ? -6.129 -15.008 -11.125 1 82.5 101 GLY A O 1
ATOM 740 N N . TYR A 1 102 ? -5.422 -13.961 -9.242 1 85.94 102 TYR A N 1
ATOM 741 C CA . TYR A 1 102 ? -6.656 -14.266 -8.523 1 85.94 102 TYR A CA 1
ATOM 742 C C . TYR A 1 102 ? -7.262 -13 -7.922 1 85.94 102 TYR A C 1
ATOM 744 O O . TYR A 1 102 ? -6.535 -12.078 -7.543 1 85.94 102 TYR A O 1
ATOM 752 N N . GLU A 1 103 ? -8.531 -12.992 -7.941 1 90.5 103 GLU A N 1
ATOM 753 C CA . GLU A 1 103 ? -9.336 -11.969 -7.281 1 90.5 103 GLU A CA 1
ATOM 754 C C . GLU A 1 103 ? -10.273 -12.57 -6.246 1 90.5 103 GLU A C 1
ATOM 756 O O . GLU A 1 103 ? -11.07 -13.461 -6.562 1 90.5 103 GLU A O 1
ATOM 761 N N . VAL A 1 104 ? -10.125 -12.07 -5.004 1 92.19 104 VAL A N 1
ATOM 762 C CA . VAL A 1 104 ? -10.984 -12.539 -3.924 1 92.19 104 VAL A CA 1
ATOM 763 C C . VAL A 1 104 ? -12.164 -11.586 -3.748 1 92.19 104 VAL A C 1
ATOM 765 O O . VAL A 1 104 ? -11.977 -10.367 -3.662 1 92.19 104 VAL A O 1
ATOM 768 N N . GLU A 1 105 ? -13.359 -12.102 -3.734 1 84.94 105 GLU A N 1
ATOM 769 C CA . GLU A 1 105 ? -14.547 -11.281 -3.518 1 84.94 105 GLU A CA 1
ATOM 770 C C . GLU A 1 105 ? -15.617 -12.047 -2.756 1 84.94 105 GLU A C 1
ATOM 772 O O . GLU A 1 105 ? -15.68 -13.273 -2.826 1 84.94 105 GLU A O 1
ATOM 777 N N . ILE A 1 106 ? -16.344 -11.273 -2 1 82.62 106 ILE A N 1
ATOM 778 C CA . ILE A 1 106 ? -17.516 -11.867 -1.395 1 82.62 106 ILE A CA 1
ATOM 779 C C . ILE A 1 106 ? -18.75 -11.516 -2.223 1 82.62 106 ILE A C 1
ATOM 781 O O . ILE A 1 106 ? -18.844 -10.422 -2.785 1 82.62 106 ILE A O 1
ATOM 785 N N . ARG A 1 107 ? -19.625 -12.43 -2.299 1 81.69 107 ARG A N 1
ATOM 786 C CA . ARG A 1 107 ? -20.891 -12.227 -3 1 81.69 107 ARG A CA 1
ATOM 787 C C . ARG A 1 107 ? -21.906 -11.531 -2.102 1 81.69 107 ARG A C 1
ATOM 789 O O . ARG A 1 107 ? -21.812 -11.594 -0.875 1 81.69 107 ARG A O 1
ATOM 796 N N . PRO A 1 108 ? -22.75 -10.75 -2.783 1 81.19 108 PRO A N 1
ATOM 797 C CA . PRO A 1 108 ? -23.844 -10.195 -1.98 1 81.19 108 PRO A CA 1
ATOM 798 C C . PRO A 1 108 ? -24.562 -11.258 -1.155 1 81.19 108 PRO A C 1
ATOM 800 O O . PRO A 1 108 ? -24.828 -12.352 -1.654 1 81.19 108 PRO A O 1
ATOM 803 N N . GLY A 1 109 ? -24.797 -10.945 0.081 1 81.69 109 GLY A N 1
ATOM 804 C CA . GLY A 1 109 ? -25.562 -11.844 0.932 1 81.69 109 GLY A CA 1
ATOM 805 C C . GLY A 1 109 ? -24.719 -12.953 1.526 1 81.69 109 GLY A C 1
ATOM 806 O O . GLY A 1 109 ? -25.266 -13.906 2.105 1 81.69 109 GLY A O 1
ATOM 807 N N . SER A 1 110 ? -23.5 -12.828 1.349 1 88.44 110 SER A N 1
ATOM 808 C CA . SER A 1 110 ? -22.641 -13.836 1.935 1 88.44 110 SER A CA 1
ATOM 809 C C . SER A 1 110 ? -22.844 -13.938 3.443 1 88.44 110 SER A C 1
ATOM 811 O O . SER A 1 110 ? -23.094 -12.938 4.109 1 88.44 110 SER A O 1
ATOM 813 N N . ASP A 1 111 ? -22.719 -15.172 3.916 1 91.81 111 ASP A N 1
ATOM 814 C CA . ASP A 1 111 ? -22.891 -15.414 5.344 1 91.81 111 ASP A CA 1
ATOM 815 C C . ASP A 1 111 ? -21.641 -15.016 6.129 1 91.81 111 ASP A C 1
ATOM 817 O O . ASP A 1 111 ? -20.625 -14.672 5.535 1 91.81 111 ASP A O 1
ATOM 821 N N . ALA A 1 112 ? -21.828 -15.078 7.461 1 91.81 112 ALA A N 1
ATOM 822 C CA . ALA A 1 112 ? -20.766 -14.617 8.359 1 91.81 112 ALA A CA 1
ATOM 823 C C . ALA A 1 112 ? -19.5 -15.453 8.195 1 91.81 112 ALA A C 1
ATOM 825 O O . ALA A 1 112 ? -18.391 -14.938 8.32 1 91.81 112 ALA A O 1
ATOM 826 N N . GLU A 1 113 ? -19.688 -16.703 7.914 1 92.62 113 GLU A N 1
ATOM 827 C CA . GLU A 1 113 ? -18.547 -17.594 7.746 1 92.62 113 GLU A CA 1
ATOM 828 C C . GLU A 1 113 ? -17.734 -17.234 6.504 1 92.62 113 GLU A C 1
ATOM 830 O O . GLU A 1 113 ? -16.5 -17.266 6.531 1 92.62 113 GLU A O 1
ATOM 835 N N . THR A 1 114 ? -18.406 -16.984 5.492 1 94.81 114 THR A N 1
ATOM 836 C CA . THR A 1 114 ? -17.734 -16.578 4.254 1 94.81 114 THR A CA 1
ATOM 837 C C . THR A 1 114 ? -17 -15.266 4.434 1 94.81 114 THR A C 1
ATOM 839 O O . THR A 1 114 ? -15.859 -15.117 3.977 1 94.81 114 THR A O 1
ATOM 842 N N . ILE A 1 115 ? -17.609 -14.375 5.172 1 93.81 115 ILE A N 1
ATOM 843 C CA . ILE A 1 115 ? -17 -13.07 5.434 1 93.81 115 ILE A CA 1
ATOM 844 C C . ILE A 1 115 ? -15.727 -13.258 6.258 1 93.81 115 ILE A C 1
ATOM 846 O O . ILE A 1 115 ? -14.695 -12.648 5.961 1 93.81 115 ILE A O 1
ATOM 850 N N . LYS A 1 116 ? -15.844 -14.047 7.195 1 94.62 116 LYS A N 1
ATOM 851 C CA . LYS A 1 116 ? -14.695 -14.312 8.055 1 94.62 116 LYS A CA 1
ATOM 852 C C . LYS A 1 116 ? -13.555 -14.961 7.273 1 94.62 116 LYS A C 1
ATOM 854 O O . LYS A 1 116 ? -12.383 -14.641 7.488 1 94.62 116 LYS A O 1
ATOM 859 N N . ALA A 1 117 ? -13.906 -15.891 6.418 1 95.94 117 ALA A N 1
ATOM 860 C CA . ALA A 1 117 ? -12.898 -16.547 5.598 1 95.94 117 ALA A CA 1
ATOM 861 C C . ALA A 1 117 ? -12.172 -15.555 4.699 1 95.94 117 ALA A C 1
ATOM 863 O O . ALA A 1 117 ? -10.953 -15.625 4.535 1 95.94 117 ALA A O 1
ATOM 864 N N . GLU A 1 118 ? -12.883 -14.641 4.113 1 96.06 118 GLU A N 1
ATOM 865 C CA . GLU A 1 118 ? -12.289 -13.594 3.285 1 96.06 118 GLU A CA 1
ATOM 866 C C . GLU A 1 118 ? -11.328 -12.719 4.094 1 96.06 118 GLU A C 1
ATOM 868 O O . GLU A 1 118 ? -10.211 -12.453 3.66 1 96.06 118 GLU A O 1
ATOM 873 N N . GLN A 1 119 ? -11.812 -12.258 5.285 1 96.06 119 GLN A N 1
ATOM 874 C CA . GLN A 1 119 ? -10.992 -11.406 6.137 1 96.06 119 GLN A CA 1
ATOM 875 C C . GLN A 1 119 ? -9.68 -12.086 6.504 1 96.06 119 GLN A C 1
ATOM 877 O O . GLN A 1 119 ? -8.609 -11.477 6.434 1 96.06 119 GLN A O 1
ATOM 882 N N . GLU A 1 120 ? -9.859 -13.352 6.836 1 96.19 120 GLU A N 1
ATOM 883 C CA . GLU A 1 120 ? -8.672 -14.109 7.219 1 96.19 120 GLU A CA 1
ATOM 884 C C . GLU A 1 120 ? -7.676 -14.195 6.062 1 96.19 120 GLU A C 1
ATOM 886 O O . GLU A 1 120 ? -6.484 -13.945 6.246 1 96.19 120 GLU A O 1
ATOM 891 N N . LEU A 1 121 ? -8.125 -14.508 4.891 1 96.88 121 LEU A N 1
ATOM 892 C CA . LEU A 1 121 ? -7.277 -14.625 3.713 1 96.88 121 LEU A CA 1
ATOM 893 C C . LEU A 1 121 ? -6.613 -13.297 3.379 1 96.88 121 LEU A C 1
ATOM 895 O O . LEU A 1 121 ? -5.402 -13.234 3.16 1 96.88 121 LEU A O 1
ATOM 899 N N . VAL A 1 122 ? -7.387 -12.266 3.428 1 96.94 122 VAL A N 1
ATOM 900 C CA . VAL A 1 122 ? -6.895 -10.945 3.047 1 96.94 122 VAL A CA 1
ATOM 901 C C . VAL A 1 122 ? -5.828 -10.484 4.039 1 96.94 122 VAL A C 1
ATOM 903 O O . VAL A 1 122 ? -4.805 -9.922 3.645 1 96.94 122 VAL A O 1
ATOM 906 N N . LEU A 1 123 ? -6.074 -10.781 5.312 1 97.25 123 LEU A N 1
ATOM 907 C CA . LEU A 1 123 ? -5.121 -10.352 6.332 1 97.25 123 LEU A CA 1
ATOM 908 C C . LEU A 1 123 ? -3.805 -11.109 6.203 1 97.25 123 LEU A C 1
ATOM 910 O O . LEU A 1 123 ? -2.732 -10.531 6.406 1 97.25 123 LEU A O 1
ATOM 914 N N . ILE A 1 124 ? -3.811 -12.367 5.836 1 96.88 124 ILE A N 1
ATOM 915 C CA . ILE A 1 124 ? -2.598 -13.148 5.625 1 96.88 124 ILE A CA 1
ATOM 916 C C . ILE A 1 124 ? -1.863 -12.641 4.387 1 96.88 124 ILE A C 1
ATOM 918 O O . ILE A 1 124 ? -0.639 -12.492 4.398 1 96.88 124 ILE A O 1
ATOM 922 N N . TRP A 1 125 ? -2.58 -12.391 3.4 1 96.31 125 TRP A N 1
ATOM 923 C CA . TRP A 1 125 ? -2.004 -11.852 2.17 1 96.31 125 TRP A CA 1
ATOM 924 C C . TRP A 1 125 ? -1.368 -10.492 2.414 1 96.31 125 TRP A C 1
ATOM 926 O O . TRP A 1 125 ? -0.27 -10.211 1.923 1 96.31 125 TRP A O 1
ATOM 936 N N . LEU A 1 126 ? -2.074 -9.602 3.178 1 96.94 126 LEU A N 1
ATOM 937 C CA . LEU A 1 126 ? -1.562 -8.273 3.504 1 96.94 126 LEU A CA 1
ATOM 938 C C . LEU A 1 126 ? -0.232 -8.375 4.246 1 96.94 126 LEU A C 1
ATOM 940 O O . LEU A 1 126 ? 0.692 -7.602 3.977 1 96.94 126 LEU A O 1
ATOM 944 N N . ALA A 1 127 ? -0.191 -9.32 5.16 1 96.25 127 ALA A N 1
ATOM 945 C CA . ALA A 1 127 ? 1.03 -9.492 5.941 1 96.25 127 ALA A CA 1
ATOM 946 C C . ALA A 1 127 ? 2.223 -9.789 5.039 1 96.25 127 ALA A C 1
ATOM 948 O O . ALA A 1 127 ? 3.316 -9.258 5.25 1 96.25 127 ALA A O 1
ATOM 949 N N . ARG A 1 128 ? 2.055 -10.609 4.023 1 94.12 128 ARG A N 1
ATOM 950 C CA . ARG A 1 128 ? 3.117 -10.945 3.08 1 94.12 128 ARG A CA 1
ATOM 951 C C . ARG A 1 128 ? 3.512 -9.727 2.246 1 94.12 128 ARG A C 1
ATOM 953 O O . ARG A 1 128 ? 4.699 -9.469 2.041 1 94.12 128 ARG A O 1
ATOM 960 N N . SER A 1 129 ? 2.49 -9.078 1.767 1 95.19 129 SER A N 1
ATOM 961 C CA . SER A 1 129 ? 2.719 -7.863 0.989 1 95.19 129 SER A CA 1
ATOM 962 C C . SER A 1 129 ? 3.492 -6.828 1.798 1 95.19 129 SER A C 1
ATOM 964 O O . SER A 1 129 ? 4.434 -6.215 1.291 1 95.19 129 SER A O 1
ATOM 966 N N . GLU A 1 130 ? 3.1 -6.617 3.078 1 97.06 130 GLU A N 1
ATOM 967 C CA . GLU A 1 130 ? 3.734 -5.66 3.977 1 97.06 130 GLU A CA 1
ATOM 968 C C . GLU A 1 130 ? 5.184 -6.047 4.262 1 97.06 130 GLU A C 1
ATOM 970 O O . GLU A 1 130 ? 6.066 -5.184 4.305 1 97.06 130 GLU A O 1
ATOM 975 N N . ALA A 1 131 ? 5.422 -7.301 4.414 1 95.25 131 ALA A N 1
ATOM 976 C CA . ALA A 1 131 ? 6.777 -7.781 4.66 1 95.25 131 ALA A CA 1
ATOM 977 C C . ALA A 1 131 ? 7.691 -7.477 3.479 1 95.25 131 ALA A C 1
ATOM 979 O O . ALA A 1 131 ? 8.859 -7.133 3.664 1 95.25 131 ALA A O 1
ATOM 980 N N . ARG A 1 132 ? 7.203 -7.621 2.301 1 94.94 132 ARG A N 1
ATOM 981 C CA . ARG A 1 132 ? 7.996 -7.328 1.11 1 94.94 132 ARG A CA 1
ATOM 982 C C . ARG A 1 132 ? 8.484 -5.883 1.117 1 94.94 132 ARG A C 1
ATOM 984 O O . ARG A 1 132 ? 9.648 -5.613 0.831 1 94.94 132 ARG A O 1
ATOM 991 N N . VAL A 1 133 ? 7.629 -4.984 1.502 1 97.5 133 VAL A N 1
ATOM 992 C CA . VAL A 1 133 ? 7.965 -3.562 1.535 1 97.5 133 VAL A CA 1
ATOM 993 C C . VAL A 1 133 ? 8.977 -3.297 2.648 1 97.5 133 VAL A C 1
ATOM 995 O O . VAL A 1 133 ? 9.992 -2.627 2.428 1 97.5 133 VAL A O 1
ATOM 998 N N . ARG A 1 134 ? 8.711 -3.832 3.82 1 97.19 134 ARG A N 1
ATOM 999 C CA . ARG A 1 134 ? 9.594 -3.609 4.961 1 97.19 134 ARG A CA 1
ATOM 1000 C C . ARG A 1 134 ? 10.977 -4.191 4.707 1 97.19 134 ARG A C 1
ATOM 1002 O O . ARG A 1 134 ? 11.984 -3.588 5.078 1 97.19 134 ARG A O 1
ATOM 1009 N N . ASN A 1 135 ? 11 -5.367 4.113 1 95.25 135 ASN A N 1
ATOM 1010 C CA . ASN A 1 135 ? 12.289 -5.977 3.773 1 95.25 135 ASN A CA 1
ATOM 1011 C C . ASN A 1 135 ? 13.078 -5.109 2.799 1 95.25 135 ASN A C 1
ATOM 1013 O O . ASN A 1 135 ? 14.305 -5.012 2.902 1 95.25 135 ASN A O 1
ATOM 1017 N N . TRP A 1 136 ? 12.422 -4.527 1.854 1 96.38 136 TRP A N 1
ATOM 1018 C CA . TRP A 1 136 ? 13.102 -3.633 0.924 1 96.38 136 TRP A CA 1
ATOM 1019 C C . TRP A 1 136 ? 13.648 -2.41 1.649 1 96.38 136 TRP A C 1
ATOM 1021 O O . TRP A 1 136 ? 14.766 -1.963 1.367 1 96.38 136 TRP A O 1
ATOM 1031 N N . VAL A 1 137 ? 12.906 -1.851 2.598 1 96.12 137 VAL A N 1
ATOM 1032 C CA . VAL A 1 137 ? 13.336 -0.679 3.352 1 96.12 137 VAL A CA 1
ATOM 1033 C C . VAL A 1 137 ? 14.641 -0.992 4.086 1 96.12 137 VAL A C 1
ATOM 1035 O O . VAL A 1 137 ? 15.555 -0.167 4.117 1 96.12 137 VAL A O 1
ATOM 1038 N N . VAL A 1 138 ? 14.75 -2.135 4.586 1 94.12 138 VAL A N 1
ATOM 1039 C CA . VAL A 1 138 ? 15.922 -2.541 5.359 1 94.12 138 VAL A CA 1
ATOM 1040 C C . VAL A 1 138 ? 17.125 -2.68 4.438 1 94.12 138 VAL A C 1
ATOM 1042 O O . VAL A 1 138 ? 18.25 -2.346 4.82 1 94.12 138 VAL A O 1
ATOM 1045 N N . ARG A 1 139 ? 16.953 -3 3.188 1 93.12 139 ARG A N 1
ATOM 1046 C CA . ARG A 1 139 ? 18.094 -3.307 2.326 1 93.12 139 ARG A CA 1
ATOM 1047 C C . ARG A 1 139 ? 18.359 -2.166 1.351 1 93.12 139 ARG A C 1
ATOM 1049 O O . ARG A 1 139 ? 19.312 -2.223 0.572 1 93.12 139 ARG A O 1
ATOM 1056 N N . TRP A 1 140 ? 17.562 -1.117 1.402 1 91.88 140 TRP A N 1
ATOM 1057 C CA . TRP A 1 140 ? 17.641 -0.134 0.327 1 91.88 140 TRP A CA 1
ATOM 1058 C C . TRP A 1 140 ? 18.938 0.667 0.406 1 91.88 140 TRP A C 1
ATOM 1060 O O . TRP A 1 140 ? 19.328 1.31 -0.567 1 91.88 140 TRP A O 1
ATOM 1070 N N . PRO A 1 141 ? 19.672 0.647 1.522 1 89.81 141 PRO A N 1
ATOM 1071 C CA . PRO A 1 141 ? 20.984 1.294 1.462 1 89.81 141 PRO A CA 1
ATOM 1072 C C . PRO A 1 141 ? 21.922 0.626 0.461 1 89.81 141 PRO A C 1
ATOM 1074 O O . PR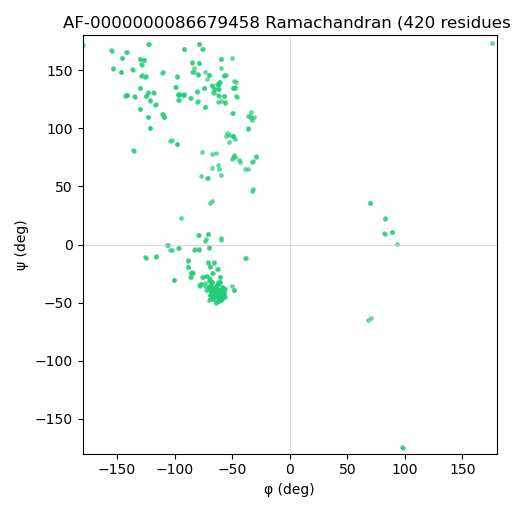O A 1 141 ? 22.844 1.265 -0.037 1 89.81 141 PRO A O 1
ATOM 1077 N N . ASP A 1 142 ? 21.625 -0.62 0.145 1 90.56 142 ASP A N 1
ATOM 1078 C CA . ASP A 1 142 ? 22.453 -1.372 -0.788 1 90.56 142 ASP A CA 1
ATOM 1079 C C . ASP A 1 142 ? 21.875 -1.335 -2.199 1 90.56 142 ASP A C 1
ATOM 1081 O O . ASP A 1 142 ? 22.469 -1.866 -3.137 1 90.56 142 ASP A O 1
ATOM 1085 N N . GLU A 1 143 ? 20.75 -0.716 -2.336 1 91.5 143 GLU A N 1
ATOM 1086 C CA . GLU A 1 143 ? 20.109 -0.617 -3.643 1 91.5 143 GLU A CA 1
ATOM 1087 C C . GLU A 1 143 ? 20.828 0.394 -4.535 1 91.5 143 GLU A C 1
ATOM 1089 O O . GLU A 1 143 ? 21.203 1.474 -4.078 1 91.5 143 GLU A O 1
ATOM 1094 N N . PRO A 1 144 ? 21.047 -0.084 -5.848 1 92.56 144 PRO A N 1
ATOM 1095 C CA . PRO A 1 144 ? 21.531 0.961 -6.754 1 92.56 144 PRO A CA 1
ATOM 1096 C C . PRO A 1 144 ? 20.703 2.246 -6.66 1 92.56 144 PRO A C 1
ATOM 1098 O O . PRO A 1 144 ? 19.484 2.193 -6.516 1 92.56 144 PRO A O 1
ATOM 1101 N N . ARG A 1 145 ? 21.375 3.416 -6.727 1 91.81 145 ARG A N 1
ATOM 1102 C CA . ARG A 1 145 ? 20.781 4.723 -6.457 1 91.81 145 ARG A CA 1
ATOM 1103 C C . ARG A 1 145 ? 19.578 4.977 -7.363 1 91.81 145 ARG A C 1
ATOM 1105 O O . ARG A 1 145 ? 18.562 5.508 -6.918 1 91.81 145 ARG A O 1
ATOM 1112 N N . GLU A 1 146 ? 19.672 4.621 -8.586 1 93.56 146 GLU A N 1
ATOM 1113 C CA . GLU A 1 146 ? 18.609 4.895 -9.531 1 93.56 146 GLU A CA 1
ATOM 1114 C C . GLU A 1 146 ? 17.328 4.156 -9.148 1 93.56 146 GLU A C 1
ATOM 1116 O O . GLU A 1 146 ? 16.219 4.68 -9.328 1 93.56 146 GLU A O 1
ATOM 1121 N N . TRP A 1 147 ? 17.422 2.959 -8.617 1 94.94 147 TRP A N 1
ATOM 1122 C CA . TRP A 1 147 ? 16.25 2.18 -8.227 1 94.94 147 TRP A CA 1
ATOM 1123 C C . TRP A 1 147 ? 15.672 2.678 -6.902 1 94.94 147 TRP A C 1
ATOM 1125 O O . TRP A 1 147 ? 14.453 2.699 -6.719 1 94.94 147 TRP A O 1
ATOM 1135 N N . TYR A 1 148 ? 16.594 3.1 -6.035 1 94 148 TYR A N 1
ATOM 1136 C CA . TYR A 1 148 ? 16.141 3.711 -4.789 1 94 148 TYR A CA 1
ATOM 1137 C C . TYR A 1 148 ? 15.297 4.953 -5.07 1 94 148 TYR A C 1
ATOM 1139 O O . TYR A 1 148 ? 14.211 5.117 -4.504 1 94 148 TYR A O 1
ATOM 1147 N N . GLU A 1 149 ? 15.719 5.773 -5.941 1 93 149 GLU A N 1
ATOM 1148 C CA . GLU A 1 149 ? 15.055 7.035 -6.25 1 93 149 GLU A CA 1
ATOM 1149 C C . GLU A 1 149 ? 13.758 6.797 -7.02 1 93 149 GLU A C 1
ATOM 1151 O O . GLU A 1 149 ? 12.82 7.598 -6.93 1 93 149 GLU A O 1
ATOM 1156 N N . ALA A 1 150 ? 13.727 5.684 -7.73 1 95.5 150 ALA A N 1
ATOM 1157 C CA . ALA A 1 150 ? 12.555 5.41 -8.562 1 95.5 150 ALA A CA 1
ATOM 1158 C C . ALA A 1 150 ? 11.469 4.703 -7.754 1 95.5 150 ALA A C 1
ATOM 1160 O O . ALA A 1 150 ? 10.289 4.785 -8.094 1 95.5 150 ALA A O 1
ATOM 1161 N N . ALA A 1 151 ? 11.867 3.934 -6.711 1 95.94 151 ALA A N 1
ATOM 1162 C CA . ALA A 1 151 ? 10.875 3.277 -5.867 1 95.94 151 ALA A CA 1
ATOM 1163 C C . ALA A 1 151 ? 9.945 4.301 -5.215 1 95.94 151 ALA A C 1
ATOM 1165 O O . ALA A 1 151 ? 10.258 5.496 -5.184 1 95.94 151 ALA A O 1
ATOM 1166 N N . SER A 1 152 ? 8.859 3.9 -4.797 1 96 152 SER A N 1
ATOM 1167 C CA . SER A 1 152 ? 7.891 4.82 -4.207 1 96 152 SER A CA 1
ATOM 1168 C C . SER A 1 152 ? 7.18 4.188 -3.016 1 96 152 SER A C 1
ATOM 1170 O O . SER A 1 152 ? 6.746 3.037 -3.084 1 96 152 SER A O 1
ATOM 1172 N N . LEU A 1 153 ? 7.152 4.82 -1.964 1 97.06 153 LEU A N 1
ATOM 1173 C CA . LEU A 1 153 ? 6.273 4.594 -0.822 1 97.06 153 LEU A CA 1
ATOM 1174 C C . LEU A 1 153 ? 5.445 5.836 -0.518 1 97.06 153 LEU A C 1
ATOM 1176 O O . LEU A 1 153 ? 5.949 6.793 0.08 1 97.06 153 LEU A O 1
ATOM 1180 N N . SER A 1 154 ? 4.18 5.84 -0.958 1 96.12 154 SER A N 1
ATOM 1181 C CA . SER A 1 154 ? 3.387 7.059 -0.833 1 96.12 154 SER A CA 1
ATOM 1182 C C . SER A 1 154 ? 1.975 6.75 -0.346 1 96.12 154 SER A C 1
ATOM 1184 O O . SER A 1 154 ? 1.49 5.625 -0.503 1 96.12 154 SER A O 1
ATOM 1186 N N . GLU A 1 155 ? 1.44 7.594 0.279 1 94.94 155 GLU A N 1
ATOM 1187 C CA . GLU A 1 155 ? 0.027 7.605 0.641 1 94.94 155 GLU A CA 1
ATOM 1188 C C . GLU A 1 155 ? -0.593 8.977 0.405 1 94.94 155 GLU A C 1
ATOM 1190 O O . GLU A 1 155 ? -0.044 10 0.834 1 94.94 155 GLU A O 1
ATOM 1195 N N . THR A 1 156 ? -1.677 9.062 -0.302 1 92.81 156 THR A N 1
ATOM 1196 C CA . THR A 1 156 ? -2.406 10.289 -0.604 1 92.81 156 THR A CA 1
ATOM 1197 C C . THR A 1 156 ? -3.822 10.227 -0.043 1 92.81 156 THR A C 1
ATOM 1199 O O . THR A 1 156 ? -4.508 9.211 -0.174 1 92.81 156 THR A O 1
ATOM 1202 N N . MET A 1 157 ? -4.188 11.273 0.635 1 91.38 157 MET A N 1
ATOM 1203 C CA . MET A 1 157 ? -5.582 11.414 1.047 1 91.38 157 MET A CA 1
ATOM 1204 C C . MET A 1 157 ? -6.406 12.078 -0.049 1 91.38 157 MET A C 1
ATOM 1206 O O . MET A 1 157 ? -6.086 13.188 -0.484 1 91.38 157 MET A O 1
ATOM 1210 N N . ILE A 1 158 ? -7.508 11.391 -0.42 1 92.88 158 ILE A N 1
ATOM 1211 C CA . ILE A 1 158 ? -8.336 11.961 -1.477 1 92.88 158 ILE A CA 1
ATOM 1212 C C . ILE A 1 158 ? -9.781 12.07 -0.997 1 92.88 158 ILE A C 1
ATOM 1214 O O . ILE A 1 158 ? -10.156 11.461 0.009 1 92.88 158 ILE A O 1
ATOM 1218 N N . VAL A 1 159 ? -10.492 12.891 -1.621 1 93.81 159 VAL A N 1
ATOM 1219 C CA . VAL A 1 159 ? -11.945 12.977 -1.473 1 93.81 159 VAL A CA 1
ATOM 1220 C C . VAL A 1 159 ? -12.617 12.641 -2.799 1 93.81 159 VAL A C 1
ATOM 1222 O O . VAL A 1 159 ? -12.383 13.305 -3.811 1 93.81 159 VAL A O 1
ATOM 1225 N N . ALA A 1 160 ? -13.453 11.594 -2.775 1 95.56 160 ALA A N 1
ATOM 1226 C CA . ALA A 1 160 ? -14.008 11.117 -4.039 1 95.56 160 ALA A CA 1
ATOM 1227 C C . ALA A 1 160 ? -15.352 10.414 -3.818 1 95.56 160 ALA A C 1
ATOM 1229 O O . ALA A 1 160 ? -15.633 9.93 -2.719 1 95.56 160 ALA A O 1
ATOM 1230 N N . THR A 1 161 ? -16.141 10.492 -4.852 1 96.44 161 THR A N 1
ATOM 1231 C CA . THR A 1 161 ? -17.344 9.648 -4.887 1 96.44 161 THR A CA 1
ATOM 1232 C C . THR A 1 161 ? -16.969 8.203 -5.215 1 96.44 161 THR A C 1
ATOM 1234 O O . THR A 1 161 ? -15.844 7.918 -5.602 1 96.44 161 THR A O 1
ATOM 1237 N N . VAL A 1 162 ? -17.953 7.359 -5.016 1 96.81 162 VAL A N 1
ATOM 1238 C CA . VAL A 1 162 ? -17.734 5.945 -5.297 1 96.81 162 VAL A CA 1
ATOM 1239 C C . VAL A 1 162 ? -17.406 5.762 -6.781 1 96.81 162 VAL A C 1
ATOM 1241 O O . VAL A 1 162 ? -16.547 4.965 -7.141 1 96.81 162 VAL A O 1
ATOM 1244 N N . ASP A 1 163 ? -18.078 6.488 -7.652 1 97.12 163 ASP A N 1
ATOM 1245 C CA . ASP A 1 163 ? -17.844 6.371 -9.086 1 97.12 163 ASP A CA 1
ATOM 1246 C C . ASP A 1 163 ? -16.469 6.895 -9.469 1 97.12 163 ASP A C 1
ATOM 1248 O O . ASP A 1 163 ? -15.797 6.312 -10.328 1 97.12 163 ASP A O 1
ATOM 1252 N N . GLU A 1 164 ? -16.062 7.977 -8.859 1 97 164 GLU A N 1
ATOM 1253 C CA . GLU A 1 164 ? -14.727 8.508 -9.086 1 97 164 GLU A CA 1
ATOM 1254 C C . GLU A 1 164 ? -13.648 7.52 -8.641 1 97 164 GLU A C 1
ATOM 1256 O O . GLU A 1 164 ? -12.633 7.359 -9.32 1 97 164 GLU A O 1
ATOM 1261 N N . LEU A 1 165 ? -13.891 6.867 -7.516 1 97.69 165 LEU A N 1
ATOM 1262 C CA . LEU A 1 165 ? -12.945 5.871 -7.02 1 97.69 165 LEU A CA 1
ATOM 1263 C C . LEU A 1 165 ? -12.844 4.691 -7.984 1 97.69 165 LEU A C 1
ATOM 1265 O O . LEU A 1 165 ? -11.742 4.234 -8.289 1 97.69 165 LEU A O 1
ATOM 1269 N N . ARG A 1 166 ? -13.984 4.211 -8.484 1 97.88 166 ARG A N 1
ATOM 1270 C CA . ARG A 1 166 ? -13.992 3.115 -9.445 1 97.88 166 ARG A CA 1
ATOM 1271 C C . ARG A 1 166 ? -13.195 3.48 -10.695 1 97.88 166 ARG A C 1
ATOM 1273 O O . ARG A 1 166 ? -12.406 2.672 -11.195 1 97.88 166 ARG A O 1
ATOM 1280 N N . ASP A 1 167 ? -13.414 4.68 -11.133 1 98 167 ASP A N 1
ATOM 1281 C CA . ASP A 1 167 ? -12.711 5.16 -12.32 1 98 167 ASP A CA 1
ATOM 1282 C C . ASP A 1 167 ? -11.211 5.258 -12.07 1 98 167 ASP A C 1
ATOM 1284 O O . ASP A 1 167 ? -10.406 4.855 -12.914 1 98 167 ASP A O 1
ATOM 1288 N N . LEU A 1 168 ? -10.844 5.777 -10.938 1 98.06 168 LEU A N 1
ATOM 1289 C CA . LEU A 1 168 ? -9.438 5.891 -10.562 1 98.06 168 LEU A CA 1
ATOM 1290 C C . LEU A 1 168 ? -8.781 4.516 -10.5 1 98.06 168 LEU A C 1
ATOM 1292 O O . LEU A 1 168 ? -7.688 4.32 -11.039 1 98.06 168 LEU A O 1
ATOM 1296 N N . ASN A 1 169 ? -9.461 3.566 -9.836 1 97.94 169 ASN A N 1
ATOM 1297 C CA . ASN A 1 169 ? -8.945 2.207 -9.734 1 97.94 169 ASN A CA 1
ATOM 1298 C C . ASN A 1 169 ? -8.727 1.586 -11.117 1 97.94 169 ASN A C 1
ATOM 1300 O O . ASN A 1 169 ? -7.691 0.958 -11.359 1 97.94 169 ASN A O 1
ATOM 1304 N N . ARG A 1 170 ? -9.68 1.794 -12 1 97.56 170 ARG A N 1
ATOM 1305 C CA . ARG A 1 170 ? -9.586 1.264 -13.359 1 97.56 170 ARG A CA 1
ATOM 1306 C C . ARG A 1 170 ? -8.398 1.876 -14.102 1 97.56 170 ARG A C 1
ATOM 1308 O O . ARG A 1 170 ? -7.664 1.172 -14.789 1 97.56 170 ARG A O 1
ATOM 1315 N N . LYS A 1 171 ? -8.242 3.123 -13.953 1 98.31 171 LYS A N 1
ATOM 1316 C CA . LYS A 1 171 ? -7.168 3.824 -14.648 1 98.31 171 LYS A CA 1
ATOM 1317 C C . LYS A 1 171 ? -5.801 3.391 -14.125 1 98.31 171 LYS A C 1
ATOM 1319 O O . LYS A 1 171 ? -4.859 3.219 -14.906 1 98.31 171 LYS A O 1
ATOM 1324 N N . VAL A 1 172 ? -5.66 3.195 -12.852 1 98.12 172 VAL A N 1
ATOM 1325 C CA . VAL A 1 172 ? -4.391 2.748 -12.281 1 98.12 172 VAL A CA 1
ATOM 1326 C C . VAL A 1 172 ? -4.086 1.328 -12.75 1 98.12 172 VAL A C 1
ATOM 1328 O O . VAL A 1 172 ? -2.961 1.031 -13.164 1 98.12 172 VAL A O 1
ATOM 1331 N N . ALA A 1 173 ? -5.137 0.471 -12.727 1 95.75 173 ALA A N 1
ATOM 1332 C CA . ALA A 1 173 ? -4.961 -0.894 -13.219 1 95.75 173 ALA A CA 1
ATOM 1333 C C . ALA A 1 173 ? -4.516 -0.898 -14.68 1 95.75 173 ALA A C 1
ATOM 1335 O O . ALA A 1 173 ? -3.629 -1.668 -15.062 1 95.75 173 ALA A O 1
ATOM 1336 N N . ALA A 1 174 ? -5.059 -0.024 -15.469 1 96.31 174 ALA A N 1
ATOM 1337 C CA . ALA A 1 174 ? -4.746 0.055 -16.891 1 96.31 174 ALA A CA 1
ATOM 1338 C C . ALA A 1 174 ? -3.307 0.51 -17.109 1 96.31 174 ALA A C 1
ATOM 1340 O O . ALA A 1 174 ? -2.658 0.091 -18.078 1 96.31 174 ALA A O 1
ATOM 1341 N N . LEU A 1 175 ? -2.775 1.316 -16.266 1 97.19 175 LEU A N 1
ATOM 1342 C CA . LEU A 1 175 ? -1.399 1.792 -16.375 1 97.19 175 LEU A CA 1
ATOM 1343 C C . LEU A 1 175 ? -0.412 0.663 -16.094 1 97.19 175 LEU A C 1
ATOM 1345 O O . LEU A 1 175 ? 0.685 0.64 -16.656 1 97.19 175 LEU A O 1
ATOM 1349 N N . LEU A 1 176 ? -0.779 -0.28 -15.234 1 95.44 176 LEU A N 1
ATOM 1350 C CA . LEU A 1 176 ? 0.13 -1.334 -14.797 1 95.44 176 LEU A CA 1
ATOM 1351 C C . LEU A 1 176 ? 0.11 -2.508 -15.773 1 95.44 176 LEU A C 1
ATOM 1353 O O . LEU A 1 176 ? 1.113 -3.207 -15.93 1 95.44 176 LEU A O 1
ATOM 1357 N N . GLN A 1 177 ? -0.975 -2.65 -16.5 1 92.19 177 GLN A N 1
ATOM 1358 C CA . GLN A 1 177 ? -1.28 -3.844 -17.281 1 92.19 177 GLN A CA 1
ATOM 1359 C C . GLN A 1 177 ? -0.191 -4.121 -18.312 1 92.19 177 GLN A C 1
ATOM 1361 O O . GLN A 1 177 ? 0.265 -5.258 -18.453 1 92.19 177 GLN A O 1
ATOM 1366 N N . PRO A 1 178 ? 0.369 -3.127 -18.984 1 91.12 178 PRO A N 1
ATOM 1367 C CA . PRO A 1 178 ? 1.369 -3.396 -20.016 1 91.12 178 PRO A CA 1
ATOM 1368 C C . PRO A 1 178 ? 2.688 -3.912 -19.438 1 91.12 178 PRO A C 1
ATOM 1370 O O . PRO A 1 178 ? 3.49 -4.5 -20.172 1 91.12 178 PRO A O 1
ATOM 1373 N N . TYR A 1 179 ? 2.9 -3.711 -18.172 1 93.06 179 TYR A N 1
ATOM 1374 C CA . TYR A 1 179 ? 4.172 -4.086 -17.578 1 93.06 179 TYR A CA 1
ATOM 1375 C C . TYR A 1 179 ? 4.035 -5.375 -16.766 1 93.06 179 TYR A C 1
ATOM 1377 O O . TYR A 1 179 ? 5.027 -5.91 -16.266 1 93.06 179 TYR A O 1
ATOM 1385 N N . ALA A 1 180 ? 2.834 -5.852 -16.672 1 89 180 ALA A N 1
ATOM 1386 C CA . ALA A 1 180 ? 2.584 -7.051 -15.875 1 89 180 ALA A CA 1
ATOM 1387 C C . ALA A 1 180 ? 3.348 -8.25 -16.438 1 89 180 ALA A C 1
ATOM 1389 O O . ALA A 1 180 ? 3.408 -8.438 -17.656 1 89 180 ALA A O 1
ATOM 1390 N N . LEU A 1 181 ? 3.979 -8.961 -15.594 1 79.88 181 LEU A N 1
ATOM 1391 C CA . LEU A 1 181 ? 4.797 -10.117 -15.945 1 79.88 181 LEU A CA 1
ATOM 1392 C C . LEU A 1 181 ? 4.035 -11.047 -16.875 1 79.88 181 LEU A C 1
ATOM 1394 O O . LEU A 1 181 ? 4.613 -11.594 -17.828 1 79.88 181 LEU A O 1
ATOM 1398 N N . SER A 1 182 ? 2.748 -11.219 -16.625 1 68.56 182 SER A N 1
ATOM 1399 C CA . SER A 1 182 ? 1.952 -12.133 -17.422 1 68.56 182 SER A CA 1
ATOM 1400 C C . SER A 1 182 ? 1.837 -11.633 -18.859 1 68.56 182 SER A C 1
ATOM 1402 O O . SER A 1 182 ? 1.528 -12.414 -19.766 1 68.56 182 SER A O 1
ATOM 1404 N N . HIS A 1 183 ? 2.166 -10.359 -19.078 1 66.56 183 HIS A N 1
ATOM 1405 C CA . HIS A 1 183 ? 1.939 -9.766 -20.391 1 66.56 183 HIS A CA 1
ATO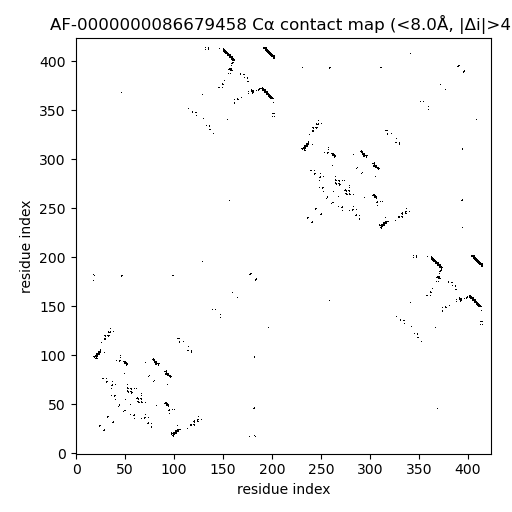M 1406 C C . HIS A 1 183 ? 3.256 -9.367 -21.047 1 66.56 183 HIS A C 1
ATOM 1408 O O . HIS A 1 183 ? 3.285 -9.031 -22.234 1 66.56 183 HIS A O 1
ATOM 1414 N N . ARG A 1 184 ? 4.227 -9.438 -20.203 1 74.69 184 ARG A N 1
ATOM 1415 C CA . ARG A 1 184 ? 5.473 -8.891 -20.734 1 74.69 184 ARG A CA 1
ATOM 1416 C C . ARG A 1 184 ? 6.418 -10.008 -21.172 1 74.69 184 ARG A C 1
ATOM 1418 O O . ARG A 1 184 ? 7.199 -10.516 -20.359 1 74.69 184 ARG A O 1
ATOM 1425 N N . ALA A 1 185 ? 6.344 -10.43 -22.391 1 69.69 185 ALA A N 1
ATOM 1426 C CA . ALA A 1 185 ? 7.07 -11.57 -22.953 1 69.69 185 ALA A CA 1
ATOM 1427 C C . ALA A 1 185 ? 8.539 -11.227 -23.156 1 69.69 185 ALA A C 1
ATOM 1429 O O . ALA A 1 185 ? 9.422 -12.062 -22.906 1 69.69 185 ALA A O 1
ATOM 1430 N N . GLU A 1 186 ? 8.82 -10.016 -23.516 1 81.06 186 GLU A N 1
ATOM 1431 C CA . GLU A 1 186 ? 10.195 -9.633 -23.828 1 81.06 186 GLU A CA 1
ATOM 1432 C C . GLU A 1 186 ? 10.555 -8.297 -23.188 1 81.06 186 GLU A C 1
ATOM 1434 O O . GLU A 1 186 ? 10.602 -7.266 -23.859 1 81.06 186 GLU A O 1
ATOM 1439 N N . PRO A 1 187 ? 10.875 -8.336 -21.922 1 82 187 PRO A N 1
ATOM 1440 C CA . PRO A 1 187 ? 11.25 -7.078 -21.266 1 82 187 PRO A CA 1
ATOM 1441 C C . PRO A 1 187 ? 12.609 -6.559 -21.703 1 82 187 PRO A C 1
ATOM 1443 O O . PRO A 1 187 ? 13.484 -7.352 -22.062 1 82 187 PRO A O 1
ATOM 1446 N N . PRO A 1 188 ? 12.719 -5.148 -21.844 1 88.31 188 PRO A N 1
ATOM 1447 C CA . PRO A 1 188 ? 14.031 -4.574 -22.172 1 88.31 188 PRO A CA 1
ATOM 1448 C C . PRO A 1 188 ? 15.141 -5.09 -21.266 1 88.31 188 PRO A C 1
ATOM 1450 O O . PRO A 1 188 ? 14.875 -5.531 -20.156 1 88.31 188 PRO A O 1
ATOM 1453 N N . PRO A 1 189 ? 16.266 -4.812 -21.984 1 85.69 189 PRO A N 1
ATOM 1454 C CA . PRO A 1 189 ? 17.422 -5.168 -21.141 1 85.69 189 PRO A CA 1
ATOM 1455 C C . PRO A 1 189 ? 17.516 -4.332 -19.875 1 85.69 189 PRO A C 1
ATOM 1457 O O . PRO A 1 189 ? 16.984 -3.219 -19.812 1 85.69 189 PRO A O 1
ATOM 1460 N N . GLU A 1 190 ? 17.812 -4.781 -18.688 1 90.81 190 GLU A N 1
ATOM 1461 C CA . GLU A 1 190 ? 18.078 -4.121 -17.406 1 90.81 190 GLU A CA 1
ATOM 1462 C C . GLU A 1 190 ? 16.797 -4.008 -16.578 1 90.81 190 GLU A C 1
ATOM 1464 O O . GLU A 1 190 ? 16.781 -3.293 -15.578 1 90.81 190 GLU A O 1
ATOM 1469 N N . SER A 1 191 ? 15.719 -4.543 -17.219 1 93.88 191 SER A N 1
ATOM 1470 C CA . SER A 1 191 ? 14.484 -4.566 -16.422 1 93.88 191 SER A CA 1
ATOM 1471 C C . SER A 1 191 ? 14.664 -5.371 -15.148 1 93.88 191 SER A C 1
ATOM 1473 O O . SER A 1 191 ? 15.516 -6.262 -15.078 1 93.88 191 SER A O 1
ATOM 1475 N N . ARG A 1 192 ? 13.891 -4.965 -14.188 1 93.62 192 ARG A N 1
ATOM 1476 C CA . ARG A 1 192 ? 13.812 -5.707 -12.93 1 93.62 192 ARG A CA 1
ATOM 1477 C C . ARG A 1 192 ? 12.367 -6.016 -12.57 1 93.62 192 ARG A C 1
ATOM 1479 O O . ARG A 1 192 ? 11.445 -5.344 -13.039 1 93.62 192 ARG A O 1
ATOM 1486 N N . MET A 1 193 ? 12.203 -7.016 -11.844 1 92.75 193 MET A N 1
ATOM 1487 C CA . MET A 1 193 ? 10.883 -7.344 -11.312 1 92.75 193 MET A CA 1
ATOM 1488 C C . MET A 1 193 ? 10.562 -6.488 -10.086 1 92.75 193 MET A C 1
ATOM 1490 O O . MET A 1 193 ? 11.414 -6.301 -9.219 1 92.75 193 MET A O 1
ATOM 1494 N N . LEU A 1 194 ? 9.383 -5.906 -10.094 1 95.62 194 LEU A N 1
ATOM 1495 C CA . LEU A 1 194 ? 8.914 -5.062 -8.992 1 95.62 194 LEU A CA 1
ATOM 1496 C C . LEU A 1 194 ? 7.531 -5.5 -8.523 1 95.62 194 LEU A C 1
ATOM 1498 O O . LEU A 1 194 ? 6.727 -5.996 -9.312 1 95.62 194 LEU A O 1
ATOM 1502 N N . ALA A 1 195 ? 7.344 -5.355 -7.254 1 96.12 195 ALA A N 1
ATOM 1503 C CA . ALA A 1 195 ? 6.004 -5.488 -6.695 1 96.12 195 ALA A CA 1
ATOM 1504 C C . ALA A 1 195 ? 5.344 -4.121 -6.516 1 96.12 195 ALA A C 1
ATOM 1506 O O . ALA A 1 195 ? 5.902 -3.24 -5.855 1 96.12 195 ALA A O 1
ATOM 1507 N N . ILE A 1 196 ? 4.16 -3.918 -7.102 1 97.62 196 ILE A N 1
ATOM 1508 C CA . ILE A 1 196 ? 3.396 -2.686 -6.941 1 97.62 196 ILE A CA 1
ATOM 1509 C C . ILE A 1 196 ? 2.164 -2.951 -6.078 1 97.62 196 ILE A C 1
ATOM 1511 O O . ILE A 1 196 ? 1.258 -3.68 -6.484 1 97.62 196 ILE A O 1
ATOM 1515 N N . GLY A 1 197 ? 2.203 -2.41 -4.887 1 98 197 GLY A N 1
ATOM 1516 C CA . GLY A 1 197 ? 1.034 -2.436 -4.02 1 98 197 GLY A CA 1
ATOM 1517 C C . GLY A 1 197 ? 0.153 -1.21 -4.176 1 98 197 GLY A C 1
ATOM 1518 O O . GLY A 1 197 ? 0.649 -0.081 -4.199 1 98 197 GLY A O 1
ATOM 1519 N N . TYR A 1 198 ? -1.118 -1.421 -4.375 1 98.31 198 TYR A N 1
ATOM 1520 C CA . TYR A 1 198 ? -2.115 -0.365 -4.516 1 98.31 198 TYR A CA 1
ATOM 1521 C C . TYR A 1 198 ? -3.311 -0.618 -3.604 1 98.31 198 TYR A C 1
ATOM 1523 O O . TYR A 1 198 ? -3.969 -1.656 -3.705 1 98.31 198 TYR A O 1
ATOM 1531 N N . ARG A 1 199 ? -3.518 0.318 -2.619 1 98.44 199 ARG A N 1
ATOM 1532 C CA . ARG A 1 199 ? -4.574 0.201 -1.621 1 98.44 199 ARG A CA 1
ATOM 1533 C C . ARG A 1 199 ? -5.465 1.441 -1.617 1 98.44 199 ARG A C 1
ATOM 1535 O O . ARG A 1 199 ? -4.965 2.568 -1.571 1 98.44 199 ARG A O 1
ATOM 1542 N N . THR A 1 200 ? -6.75 1.272 -1.72 1 98.12 200 THR A N 1
ATOM 1543 C CA . THR A 1 200 ? -7.73 2.344 -1.574 1 98.12 200 THR A CA 1
ATOM 1544 C C . THR A 1 200 ? -8.734 2.012 -0.477 1 98.12 200 THR A C 1
ATOM 1546 O O . THR A 1 200 ? -9.57 1.122 -0.644 1 98.12 200 THR A O 1
ATOM 1549 N N . VAL A 1 201 ? -8.648 2.713 0.619 1 96.56 201 VAL A N 1
ATOM 1550 C CA . VAL A 1 201 ? -9.523 2.352 1.731 1 96.56 201 VAL A CA 1
ATOM 1551 C C . VAL A 1 201 ? -10.242 3.596 2.252 1 96.56 201 VAL A C 1
ATOM 1553 O O . VAL A 1 201 ? -9.633 4.66 2.379 1 96.56 201 VAL A O 1
ATOM 1556 N N . PRO A 1 202 ? -11.539 3.504 2.486 1 95 202 PRO A N 1
ATOM 1557 C CA . PRO A 1 202 ? -12.258 4.617 3.107 1 95 202 PRO A CA 1
ATOM 1558 C C . PRO A 1 202 ? -11.844 4.852 4.559 1 95 202 PRO A C 1
ATOM 1560 O O . PRO A 1 202 ? -11.609 3.895 5.301 1 95 202 PRO A O 1
ATOM 1563 N N . LEU A 1 203 ? -11.68 6.078 4.891 1 90.81 203 LEU A N 1
ATOM 1564 C CA . LEU A 1 203 ? -11.445 6.434 6.285 1 90.81 203 LEU A CA 1
ATOM 1565 C C . LEU A 1 203 ? -12.758 6.441 7.07 1 90.81 203 LEU A C 1
ATOM 1567 O O . LEU A 1 203 ? -13.82 6.688 6.504 1 90.81 203 LEU A O 1
ATOM 1571 N N . PRO A 1 204 ? -12.664 6.062 8.344 1 83.44 204 PRO A N 1
ATOM 1572 C CA . PRO A 1 204 ? -13.891 6.125 9.148 1 83.44 204 PRO A CA 1
ATOM 1573 C C . PRO A 1 204 ? -14.453 7.543 9.258 1 83.44 204 PRO A C 1
ATOM 1575 O O . PRO A 1 204 ? -13.695 8.516 9.195 1 83.44 204 PRO A O 1
ATOM 1578 N N . ASP A 1 205 ? -15.781 7.602 9.18 1 71.19 205 ASP A N 1
ATOM 1579 C CA . ASP A 1 205 ? -16.422 8.891 9.414 1 71.19 205 ASP A CA 1
ATOM 1580 C C . ASP A 1 205 ? -16.031 9.461 10.781 1 71.19 205 ASP A C 1
ATOM 1582 O O . ASP A 1 205 ? -15.805 8.703 11.727 1 71.19 205 ASP A O 1
ATOM 1586 N N . LYS A 1 206 ? -15.438 10.703 10.789 1 62.38 206 LYS A N 1
ATOM 1587 C CA . LYS A 1 206 ? -15.156 11.297 12.094 1 62.38 206 LYS A CA 1
ATOM 1588 C C . LYS A 1 206 ? -16.375 11.18 13.023 1 62.38 206 LYS A C 1
ATOM 1590 O O . LYS A 1 206 ? -17.516 11.352 12.586 1 62.38 206 LYS A O 1
ATOM 1595 N N . PRO A 1 207 ? -16.109 10.625 14.25 1 53.19 207 PRO A N 1
ATOM 1596 C CA . PRO A 1 207 ? -17.25 10.609 15.164 1 53.19 207 PRO A CA 1
ATOM 1597 C C . PRO A 1 207 ? -17.938 11.969 15.273 1 53.19 207 PRO A C 1
ATOM 1599 O O . PRO A 1 207 ? -17.281 13.008 15.18 1 53.19 207 PRO A O 1
ATOM 1602 N N . ASP A 1 208 ? -19.172 12.102 14.812 1 43.56 208 ASP A N 1
ATOM 1603 C CA . ASP A 1 208 ? -19.953 13.305 15.062 1 43.56 208 ASP A CA 1
ATOM 1604 C C . ASP A 1 208 ? -19.672 13.867 16.453 1 43.56 208 ASP A C 1
ATOM 1606 O O . ASP A 1 208 ? -19.609 13.125 17.422 1 43.56 208 ASP A O 1
ATOM 1610 N N . LYS A 1 209 ? -18.828 14.898 16.531 1 45.22 209 LYS A N 1
ATOM 1611 C CA . LYS A 1 209 ? -18.703 15.617 17.797 1 45.22 209 LYS A CA 1
ATOM 1612 C C . LYS A 1 209 ? -20.062 15.766 18.484 1 45.22 209 LYS A C 1
ATOM 1614 O O . LYS A 1 209 ? -20.156 16.391 19.531 1 45.22 209 LYS A O 1
ATOM 1619 N N . SER A 1 210 ? -21.109 15.492 17.828 1 37.91 210 SER A N 1
ATOM 1620 C CA . SER A 1 210 ? -22.328 15.93 18.5 1 37.91 210 SER A CA 1
ATOM 1621 C C . SER A 1 210 ? -22.609 15.094 19.75 1 37.91 210 SER A C 1
ATOM 1623 O O . SER A 1 210 ? -23.656 15.242 20.391 1 37.91 210 SER A O 1
ATOM 1625 N N . GLY A 1 211 ? -21.844 14.133 20.047 1 31.97 211 GLY A N 1
ATOM 1626 C CA . GLY A 1 211 ? -22.344 13.594 21.297 1 31.97 211 GLY A CA 1
ATOM 1627 C C . GLY A 1 211 ? -22.109 14.508 22.469 1 31.97 211 GLY A C 1
ATOM 1628 O O . GLY A 1 211 ? -22.203 14.078 23.625 1 31.97 211 GLY A O 1
ATOM 1629 N N . HIS A 1 212 ? -21.656 15.758 22.312 1 28.55 212 HIS A N 1
ATOM 1630 C CA . HIS A 1 212 ? -22.062 16.438 23.547 1 28.55 212 HIS A CA 1
ATOM 1631 C C . HIS A 1 212 ? -23.578 16.594 23.594 1 28.55 212 HIS A C 1
ATOM 1633 O O . HIS A 1 212 ? -24.219 16.859 22.578 1 28.55 212 HIS A O 1
ATOM 1639 N N . MET B 1 1 ? -3.695 56.531 -42.25 1 26.17 1 MET B N 1
ATOM 1640 C CA . MET B 1 1 ? -2.664 55.531 -42 1 26.17 1 MET B CA 1
ATOM 1641 C C . MET B 1 1 ? -2.613 55.156 -40.531 1 26.17 1 MET B C 1
ATOM 1643 O O . MET B 1 1 ? -1.947 55.812 -39.75 1 26.17 1 MET B O 1
ATOM 1647 N N . ASN B 1 2 ? -3.82 54.656 -39.844 1 27.5 2 ASN B N 1
ATOM 1648 C CA . ASN B 1 2 ? -4.305 54.438 -38.469 1 27.5 2 ASN B CA 1
ATOM 1649 C C . ASN B 1 2 ? -3.664 53.188 -37.844 1 27.5 2 ASN B C 1
ATOM 1651 O O . ASN B 1 2 ? -3.807 52.094 -38.375 1 27.5 2 ASN B O 1
ATOM 1655 N N . GLY B 1 3 ? -2.361 53.25 -37.312 1 25.92 3 GLY B N 1
ATOM 1656 C CA . GLY B 1 3 ? -1.446 52.25 -36.75 1 25.92 3 GLY B CA 1
ATOM 1657 C C . GLY B 1 3 ? -1.992 51.594 -35.5 1 25.92 3 GLY B C 1
ATOM 1658 O O . GLY B 1 3 ? -2.002 52.188 -34.406 1 25.92 3 GLY B O 1
ATOM 1659 N N . THR B 1 4 ? -3.09 50.75 -35.562 1 28.23 4 THR B N 1
ATOM 1660 C CA . THR B 1 4 ? -3.74 50.125 -34.406 1 28.23 4 THR B CA 1
ATOM 1661 C C . THR B 1 4 ? -2.812 49.094 -33.75 1 28.23 4 THR B C 1
ATOM 1663 O O . THR B 1 4 ? -2.453 48.094 -34.375 1 28.23 4 THR B O 1
ATOM 1666 N N . LEU B 1 5 ? -1.805 49.5 -32.938 1 28.53 5 LEU B N 1
ATOM 1667 C CA . LEU B 1 5 ? -0.86 48.656 -32.188 1 28.53 5 LEU B CA 1
ATOM 1668 C C . LEU B 1 5 ? -1.59 47.75 -31.219 1 28.53 5 LEU B C 1
ATOM 1670 O O . LEU B 1 5 ? -2.127 48.219 -30.203 1 28.53 5 LEU B O 1
ATOM 1674 N N . ARG B 1 6 ? -2.502 46.844 -31.688 1 30.31 6 ARG B N 1
ATOM 1675 C CA . ARG B 1 6 ? -3.182 45.938 -30.75 1 30.31 6 ARG B CA 1
ATOM 1676 C C . ARG B 1 6 ? -2.176 45.156 -29.922 1 30.31 6 ARG B C 1
ATOM 1678 O O . ARG B 1 6 ? -1.303 44.469 -30.469 1 30.31 6 ARG B O 1
ATOM 1685 N N . GLY B 1 7 ? -1.81 45.594 -28.656 1 31.11 7 GLY B N 1
ATOM 1686 C CA . GLY B 1 7 ? -1.02 45 -27.594 1 31.11 7 GLY B CA 1
ATOM 1687 C C . GLY B 1 7 ? -1.445 43.562 -27.281 1 31.11 7 GLY B C 1
ATOM 1688 O O . GLY B 1 7 ? -2.625 43.312 -27.031 1 31.11 7 GLY B O 1
ATOM 1689 N N . VAL B 1 8 ? -0.873 42.5 -27.828 1 29.59 8 VAL B N 1
ATOM 1690 C CA . VAL B 1 8 ? -1.045 41.062 -27.594 1 29.59 8 VAL B CA 1
ATOM 1691 C C . VAL B 1 8 ? -0.873 40.75 -26.109 1 29.59 8 VAL B C 1
ATOM 1693 O O . VAL B 1 8 ? 0.175 41.062 -25.531 1 29.59 8 VAL B O 1
ATOM 1696 N N . ALA B 1 9 ? -1.939 40.812 -25.25 1 32.38 9 ALA B N 1
ATOM 1697 C CA . ALA B 1 9 ? -2.014 40.312 -23.891 1 32.38 9 ALA B CA 1
ATOM 1698 C C . ALA B 1 9 ? -1.515 38.875 -23.781 1 32.38 9 ALA B C 1
ATOM 1700 O O . ALA B 1 9 ? -2.125 37.969 -24.344 1 32.38 9 ALA B O 1
ATOM 1701 N N . GLU B 1 10 ? -0.221 38.562 -23.828 1 32.72 10 GLU B N 1
ATOM 1702 C CA . GLU B 1 10 ? 0.277 37.25 -23.469 1 32.72 10 GLU B CA 1
ATOM 1703 C C . GLU B 1 10 ? -0.32 36.781 -22.141 1 32.72 10 GLU B C 1
ATOM 1705 O O . GLU B 1 10 ? -0.137 37.406 -21.109 1 32.72 10 GLU B O 1
ATOM 1710 N N . ASP B 1 11 ? -1.566 36.344 -22.062 1 32.47 11 ASP B N 1
ATOM 1711 C CA . ASP B 1 11 ? -2.205 35.688 -20.953 1 32.47 11 ASP B CA 1
ATOM 1712 C C . ASP B 1 11 ? -1.28 34.625 -20.344 1 32.47 11 ASP B C 1
ATOM 1714 O O . ASP B 1 11 ? -0.92 33.656 -21 1 32.47 11 ASP B O 1
ATOM 1718 N N . GLU B 1 12 ? -0.21 35.031 -19.609 1 36.12 12 GLU B N 1
ATOM 1719 C CA . GLU B 1 12 ? 0.504 34.156 -18.672 1 36.12 12 GLU B CA 1
ATOM 1720 C C . GLU B 1 12 ? -0.457 33.25 -17.906 1 36.12 12 GLU B C 1
ATOM 1722 O O . GLU B 1 12 ? -1.269 33.719 -17.109 1 36.12 12 GLU B O 1
ATOM 1727 N N . GLY B 1 13 ? -1.138 32.375 -18.516 1 32.69 13 GLY B N 1
ATOM 1728 C CA . GLY B 1 13 ? -1.988 31.344 -17.922 1 32.69 13 GLY B CA 1
ATOM 1729 C C . GLY B 1 13 ? -1.472 30.828 -16.594 1 32.69 13 GLY B C 1
ATOM 1730 O O . GLY B 1 13 ? -0.26 30.766 -16.375 1 32.69 13 GLY B O 1
ATOM 1731 N N . VAL B 1 14 ? -2.105 31.141 -15.422 1 32.12 14 VAL B N 1
ATOM 1732 C CA . VAL B 1 14 ? -2.041 30.609 -14.062 1 32.12 14 VAL B CA 1
ATOM 1733 C C . VAL B 1 14 ? -1.758 29.109 -14.102 1 32.12 14 VAL B C 1
ATOM 1735 O O . VAL B 1 14 ? -2.646 28.312 -14.414 1 32.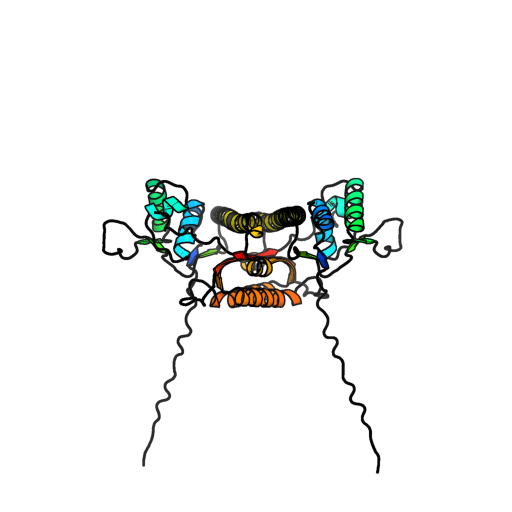12 14 VAL B O 1
ATOM 1738 N N . ALA B 1 15 ? -0.939 28.516 -14.758 1 38.22 15 ALA B N 1
ATOM 1739 C CA . ALA B 1 15 ? -0.527 27.156 -14.445 1 38.22 15 ALA B CA 1
ATOM 1740 C C . ALA B 1 15 ? -0.576 26.891 -12.938 1 38.22 15 ALA B C 1
ATOM 1742 O O . ALA B 1 15 ? 0.222 27.453 -12.188 1 38.22 15 ALA B O 1
ATOM 1743 N N . ASP B 1 16 ? -1.694 26.75 -12.148 1 42.34 16 ASP B N 1
ATOM 1744 C CA . ASP B 1 16 ? -2.09 26.375 -10.789 1 42.34 16 ASP B CA 1
ATOM 1745 C C . ASP B 1 16 ? -1.109 25.375 -10.188 1 42.34 16 ASP B C 1
ATOM 1747 O O . ASP B 1 16 ? -0.989 24.25 -10.68 1 42.34 16 ASP B O 1
ATOM 1751 N N . GLU B 1 17 ? 0.026 25.688 -9.766 1 46.75 17 GLU B N 1
ATOM 1752 C CA . GLU B 1 17 ? 1.172 24.953 -9.242 1 46.75 17 GLU B CA 1
ATOM 1753 C C . GLU B 1 17 ? 0.745 23.969 -8.148 1 46.75 17 GLU B C 1
ATOM 1755 O O . GLU B 1 17 ? 0.054 24.359 -7.203 1 46.75 17 GLU B O 1
ATOM 1760 N N . ALA B 1 18 ? 0.493 22.781 -8.477 1 53.72 18 ALA B N 1
ATOM 1761 C CA . ALA B 1 18 ? 0.303 21.703 -7.508 1 53.72 18 ALA B CA 1
ATOM 1762 C C . ALA B 1 18 ? 1.133 21.938 -6.25 1 53.72 18 ALA B C 1
ATOM 1764 O O . ALA B 1 18 ? 2.258 22.438 -6.324 1 53.72 18 ALA B O 1
ATOM 1765 N N . PRO B 1 19 ? 0.417 22.266 -5.086 1 55.56 19 PRO B N 1
ATOM 1766 C CA . PRO B 1 19 ? 1.193 22.5 -3.863 1 55.56 19 PRO B CA 1
ATOM 1767 C C . PRO B 1 19 ? 2.412 21.578 -3.76 1 55.56 19 PRO B C 1
ATOM 1769 O O . PRO B 1 19 ? 2.303 20.375 -3.986 1 55.56 19 PRO B O 1
ATOM 1772 N N . LYS B 1 20 ? 3.6 22.141 -3.883 1 65.44 20 LYS B N 1
ATOM 1773 C CA . LYS B 1 20 ? 4.891 21.469 -3.811 1 65.44 20 LYS B CA 1
ATOM 1774 C C . LYS B 1 20 ? 5.078 20.781 -2.459 1 65.44 20 LYS B C 1
ATOM 1776 O O . LYS B 1 20 ? 4.77 21.375 -1.416 1 65.44 20 LYS B O 1
ATOM 1781 N N . ARG B 1 21 ? 5.336 19.484 -2.369 1 77.81 21 ARG B N 1
ATOM 1782 C CA . ARG B 1 21 ? 5.684 18.75 -1.164 1 77.81 21 ARG B CA 1
ATOM 1783 C C . ARG B 1 21 ? 6.988 19.25 -0.564 1 77.81 21 ARG B C 1
ATOM 1785 O O . ARG B 1 21 ? 7.922 19.609 -1.295 1 77.81 21 ARG B O 1
ATOM 1792 N N . ALA B 1 22 ? 6.941 19.547 0.713 1 84.81 22 ALA B N 1
ATOM 1793 C CA . ALA B 1 22 ? 8.18 19.906 1.407 1 84.81 22 ALA B CA 1
ATOM 1794 C C . ALA B 1 22 ? 9.133 18.719 1.453 1 84.81 22 ALA B C 1
ATOM 1796 O O . ALA B 1 22 ? 8.727 17.594 1.769 1 84.81 22 ALA B O 1
ATOM 1797 N N . LYS B 1 23 ? 10.359 18.969 1.136 1 88.94 23 LYS B N 1
ATOM 1798 C CA . LYS B 1 23 ? 11.367 17.906 1.133 1 88.94 23 LYS B CA 1
ATOM 1799 C C . LYS B 1 23 ? 12.086 17.844 2.475 1 88.94 23 LYS B C 1
ATOM 1801 O O . LYS B 1 23 ? 12.547 18.859 2.996 1 88.94 23 LYS B O 1
ATOM 1806 N N . ILE B 1 24 ? 12.148 16.719 3.039 1 92.81 24 ILE B N 1
ATOM 1807 C CA . ILE B 1 24 ? 12.852 16.469 4.293 1 92.81 24 ILE B CA 1
ATOM 1808 C C . ILE B 1 24 ? 14.102 15.625 4.031 1 92.81 24 ILE B C 1
ATOM 1810 O O . ILE B 1 24 ? 14 14.453 3.66 1 92.81 24 ILE B O 1
ATOM 1814 N N . SER B 1 25 ? 15.289 16.203 4.215 1 92.06 25 SER B N 1
ATOM 1815 C CA . SER B 1 25 ? 16.547 15.492 4 1 92.06 25 SER B CA 1
ATOM 1816 C C . SER B 1 25 ? 17.438 15.562 5.234 1 92.06 25 SER B C 1
ATOM 1818 O O . SER B 1 25 ? 18.453 14.875 5.312 1 92.06 25 SER B O 1
ATOM 1820 N N . ASP B 1 26 ? 17.062 16.375 6.152 1 92.69 26 ASP B N 1
ATOM 1821 C CA . ASP B 1 26 ? 17.812 16.547 7.387 1 92.69 26 ASP B CA 1
ATOM 1822 C C . ASP B 1 26 ? 17.5 15.43 8.383 1 92.69 26 ASP B C 1
ATOM 1824 O O . ASP B 1 26 ? 16.344 15.273 8.797 1 92.69 26 ASP B O 1
ATOM 1828 N N . PRO B 1 27 ? 18.547 14.68 8.844 1 94.44 27 PRO B N 1
ATOM 1829 C CA . PRO B 1 27 ? 18.297 13.594 9.789 1 94.44 27 PRO B CA 1
ATOM 1830 C C . PRO B 1 27 ? 17.672 14.086 11.094 1 94.44 27 PRO B C 1
ATOM 1832 O O . PRO B 1 27 ? 16.906 13.352 11.727 1 94.44 27 PRO B O 1
ATOM 1835 N N . LEU B 1 28 ? 17.953 15.312 11.438 1 93.19 28 LEU B N 1
ATOM 1836 C CA . LEU B 1 28 ? 17.359 15.859 12.648 1 93.19 28 LEU B CA 1
ATOM 1837 C C . LEU B 1 28 ? 15.844 16 12.5 1 93.19 28 LEU B C 1
ATOM 1839 O O . LEU B 1 28 ? 15.086 15.695 13.422 1 93.19 28 LEU B O 1
ATOM 1843 N N . VAL B 1 29 ? 15.414 16.438 11.391 1 95.12 29 VAL B N 1
ATOM 1844 C CA . VAL B 1 29 ? 13.984 16.562 11.102 1 95.12 29 VAL B CA 1
ATOM 1845 C C . VAL B 1 29 ? 13.359 15.172 10.992 1 95.12 29 VAL B C 1
ATOM 1847 O O . VAL B 1 29 ? 12.266 14.938 11.508 1 95.12 29 VAL B O 1
ATOM 1850 N N . MET B 1 30 ? 14.07 14.227 10.367 1 96.19 30 MET B N 1
ATOM 1851 C CA . MET B 1 30 ? 13.578 12.859 10.242 1 96.19 30 MET B CA 1
ATOM 1852 C C . MET B 1 30 ? 13.359 12.234 11.617 1 96.19 30 MET B C 1
ATOM 1854 O O . MET B 1 30 ? 12.328 11.609 11.859 1 96.19 30 MET B O 1
ATOM 1858 N N . ARG B 1 31 ? 14.258 12.469 12.492 1 94.56 31 ARG B N 1
ATOM 1859 C CA . ARG B 1 31 ? 14.164 11.922 13.844 1 94.56 31 ARG B CA 1
ATOM 1860 C C . ARG B 1 31 ? 13.031 12.594 14.625 1 94.56 31 ARG B C 1
ATOM 1862 O O . ARG B 1 31 ? 12.328 11.938 15.391 1 94.56 31 ARG B O 1
ATOM 1869 N N . ALA B 1 32 ? 12.891 13.859 14.391 1 93.56 32 ALA B N 1
ATOM 1870 C CA . ALA B 1 32 ? 11.805 14.578 15.047 1 93.56 32 ALA B CA 1
ATOM 1871 C C . ALA B 1 32 ? 10.445 14.031 14.625 1 93.56 32 ALA B C 1
ATOM 1873 O O . ALA B 1 32 ? 9.516 13.969 15.438 1 93.56 32 ALA B O 1
ATOM 1874 N N . LEU B 1 33 ? 10.398 13.594 13.43 1 94.88 33 LEU B N 1
ATOM 1875 C CA . LEU B 1 33 ? 9.141 13.109 12.859 1 94.88 33 LEU B CA 1
ATOM 1876 C C . LEU B 1 33 ? 8.906 11.648 13.219 1 94.88 33 LEU B C 1
ATOM 1878 O O . LEU B 1 33 ? 7.773 11.164 13.172 1 94.88 33 LEU B O 1
ATOM 1882 N N . ALA B 1 34 ? 10.031 10.977 13.516 1 95.56 34 ALA B N 1
ATOM 1883 C CA . ALA B 1 34 ? 9.953 9.539 13.773 1 95.56 34 ALA B CA 1
ATOM 1884 C C . ALA B 1 34 ? 9.289 9.258 15.117 1 95.56 34 ALA B C 1
ATOM 1886 O O . ALA B 1 34 ? 9.914 8.688 16.016 1 95.56 34 ALA B O 1
ATOM 1887 N N . HIS B 1 35 ? 8.125 9.734 15.273 1 95.12 35 HIS B N 1
ATOM 1888 C CA . HIS B 1 35 ? 7.293 9.547 16.453 1 95.12 35 HIS B CA 1
ATOM 1889 C C . HIS B 1 35 ? 5.824 9.391 16.078 1 95.12 35 HIS B C 1
ATOM 1891 O O . HIS B 1 35 ? 5.266 10.234 15.375 1 95.12 35 HIS B O 1
ATOM 1897 N N . PRO B 1 36 ? 5.242 8.359 16.562 1 94.94 36 PRO B N 1
ATOM 1898 C CA . PRO B 1 36 ? 3.873 8.07 16.125 1 94.94 36 PRO B CA 1
ATOM 1899 C C . PRO B 1 36 ? 2.912 9.227 16.375 1 94.94 36 PRO B C 1
ATOM 1901 O O . PRO B 1 36 ? 2.105 9.57 15.5 1 94.94 36 PRO B O 1
ATOM 1904 N N . ALA B 1 37 ? 2.959 9.82 17.516 1 95.25 37 ALA B N 1
ATOM 1905 C CA . ALA B 1 37 ? 2.062 10.93 17.844 1 95.25 37 ALA B CA 1
ATOM 1906 C C . ALA B 1 37 ? 2.291 12.109 16.891 1 95.25 37 ALA B C 1
ATOM 1908 O O . ALA B 1 37 ? 1.338 12.773 16.484 1 95.25 37 ALA B O 1
ATOM 1909 N N . ARG B 1 38 ? 3.533 12.391 16.562 1 96.19 38 ARG B N 1
ATOM 1910 C CA . ARG B 1 38 ? 3.844 13.523 15.703 1 96.19 38 ARG B CA 1
ATOM 1911 C C . ARG B 1 38 ? 3.389 13.266 14.273 1 96.19 38 ARG B C 1
ATOM 1913 O O . ARG B 1 38 ? 2.91 14.172 13.586 1 96.19 38 ARG B O 1
ATOM 1920 N N . LEU B 1 39 ? 3.52 12.031 13.891 1 94.75 39 LEU B N 1
ATOM 1921 C CA . LEU B 1 39 ? 2.996 11.664 12.586 1 94.75 39 LEU B CA 1
ATOM 1922 C C . LEU B 1 39 ? 1.476 11.773 12.555 1 94.75 39 LEU B C 1
ATOM 1924 O O . LEU B 1 39 ? 0.898 12.219 11.562 1 94.75 39 LEU B O 1
ATOM 1928 N N . THR B 1 40 ? 0.861 11.406 13.641 1 92.69 40 THR B N 1
ATOM 1929 C CA . THR B 1 40 ? -0.586 11.539 13.758 1 92.69 40 THR B CA 1
ATOM 1930 C C . THR B 1 40 ? -0.999 13.008 13.672 1 92.69 40 THR B C 1
ATOM 1932 O O . THR B 1 40 ? -1.93 13.352 12.945 1 92.69 40 THR B O 1
ATOM 1935 N N . ILE B 1 41 ? -0.324 13.812 14.352 1 93.5 41 ILE B N 1
ATOM 1936 C CA . ILE B 1 41 ? -0.607 15.242 14.352 1 93.5 41 ILE B CA 1
ATOM 1937 C C . ILE B 1 41 ? -0.474 15.797 12.938 1 93.5 41 ILE B C 1
ATOM 1939 O O . ILE B 1 41 ? -1.351 16.516 12.461 1 93.5 41 ILE B O 1
ATOM 1943 N N . LEU B 1 42 ? 0.572 15.43 12.289 1 91.94 42 LEU B N 1
ATOM 1944 C CA . LEU B 1 42 ? 0.802 15.93 10.938 1 91.94 42 LEU B CA 1
ATOM 1945 C C . LEU B 1 42 ? -0.301 15.461 9.992 1 91.94 42 LEU B C 1
ATOM 1947 O O . LEU B 1 42 ? -0.741 16.219 9.125 1 91.94 42 LEU B O 1
ATOM 1951 N N . GLU B 1 43 ? -0.661 14.266 10.141 1 88.5 43 GLU B N 1
ATOM 1952 C CA . GLU B 1 43 ? -1.742 13.742 9.312 1 88.5 43 GLU B CA 1
ATOM 1953 C C . GLU B 1 43 ? -3.037 14.516 9.539 1 88.5 43 GLU B C 1
ATOM 1955 O O . GLU B 1 43 ? -3.736 14.852 8.578 1 88.5 43 GLU B O 1
ATOM 1960 N N . GLU B 1 44 ? -3.361 14.789 10.773 1 88.06 44 GLU B N 1
ATOM 1961 C CA . GLU B 1 44 ? -4.562 15.555 11.094 1 88.06 44 GLU B CA 1
ATOM 1962 C C . GLU B 1 44 ? -4.492 16.969 10.516 1 88.06 44 GLU B C 1
ATOM 1964 O O . GLU B 1 44 ? -5.488 17.484 10.008 1 88.06 44 GLU B O 1
ATOM 1969 N N . LEU B 1 45 ? -3.352 17.531 10.664 1 87.88 45 LEU B N 1
ATOM 1970 C CA . LEU B 1 45 ? -3.17 18.875 10.125 1 87.88 45 LEU B CA 1
ATOM 1971 C C . LEU B 1 45 ? -3.293 18.875 8.602 1 87.88 45 LEU B C 1
ATOM 1973 O O . LEU B 1 45 ? -3.832 19.812 8.023 1 87.88 45 LEU B O 1
ATOM 1977 N N . ALA B 1 46 ? -2.811 17.844 7.996 1 81.5 46 ALA B N 1
ATOM 1978 C CA . ALA B 1 46 ? -2.855 17.734 6.543 1 81.5 46 ALA B CA 1
ATOM 1979 C C . ALA B 1 46 ? -4.293 17.578 6.047 1 81.5 46 ALA B C 1
ATOM 1981 O O . ALA B 1 46 ? -4.598 17.891 4.895 1 81.5 46 ALA B O 1
ATOM 1982 N N . LEU B 1 47 ? -5.145 17.078 6.898 1 77.56 47 LEU B N 1
ATOM 1983 C CA . LEU B 1 47 ? -6.555 16.938 6.562 1 77.56 47 LEU B CA 1
ATOM 1984 C C . LEU B 1 47 ? -7.281 18.266 6.695 1 77.56 47 LEU B C 1
ATOM 1986 O O . LEU B 1 47 ? -8.492 18.344 6.457 1 77.56 47 LEU B O 1
ATOM 1990 N N . GLY B 1 48 ? -6.531 19.297 6.906 1 72.19 48 GLY B N 1
ATOM 1991 C CA . GLY B 1 48 ? -7.098 20.625 6.961 1 72.19 48 GLY B CA 1
ATOM 1992 C C . GLY B 1 48 ? -7.566 21.031 8.352 1 72.19 48 GLY B C 1
ATOM 1993 O O . GLY B 1 48 ? -8.25 22.031 8.516 1 72.19 48 GLY B O 1
ATOM 1994 N N . ARG B 1 49 ? -7.246 20.328 9.227 1 73.12 49 ARG B N 1
ATOM 1995 C CA . ARG B 1 49 ? -7.754 20.578 10.57 1 73.12 49 ARG B CA 1
ATOM 1996 C C . ARG B 1 49 ? -6.738 21.344 11.414 1 73.12 49 ARG B C 1
ATOM 1998 O O . ARG B 1 49 ? -5.832 20.75 12 1 73.12 49 ARG B O 1
ATOM 2005 N N . ALA B 1 50 ? -6.781 22.703 11.305 1 78.25 50 ALA B N 1
ATOM 2006 C CA . ALA B 1 50 ? -6.031 23.422 12.336 1 78.25 50 ALA B CA 1
ATOM 2007 C C . ALA B 1 50 ? -6.59 23.125 13.727 1 78.25 50 ALA B C 1
ATOM 2009 O O . ALA B 1 50 ? -7.789 22.875 13.883 1 78.25 50 ALA B O 1
ATOM 2010 N N . GLY B 1 51 ? -5.664 22.938 14.633 1 85.81 51 GLY B N 1
ATOM 2011 C CA . GLY B 1 51 ? -6.16 22.547 15.945 1 85.81 51 GLY B CA 1
ATOM 2012 C C . GLY B 1 51 ? -5.207 22.922 17.078 1 85.81 51 GLY B C 1
ATOM 2013 O O . GLY B 1 51 ? -4.07 23.328 16.828 1 85.81 51 GLY B O 1
ATOM 2014 N N . THR B 1 52 ? -5.793 22.812 18.234 1 90.81 52 THR B N 1
ATOM 2015 C CA . THR B 1 52 ? -5.031 23.078 19.438 1 90.81 52 THR B CA 1
ATOM 2016 C C . THR B 1 52 ? -4.398 21.797 19.984 1 90.81 52 THR B C 1
ATOM 2018 O O . THR B 1 52 ? -4.711 20.703 19.516 1 90.81 52 THR B O 1
ATOM 2021 N N . ALA B 1 53 ? -3.471 22.031 20.969 1 93.19 53 ALA B N 1
ATOM 2022 C CA . ALA B 1 53 ? -2.855 20.891 21.641 1 93.19 53 ALA B CA 1
ATOM 2023 C C . ALA B 1 53 ? -3.914 20 22.281 1 93.19 53 ALA B C 1
ATOM 2025 O O . ALA B 1 53 ? -3.803 18.766 22.234 1 93.19 53 ALA B O 1
ATOM 2026 N N . THR B 1 54 ? -4.883 20.578 22.781 1 91.06 54 THR B N 1
ATOM 2027 C CA . THR B 1 54 ? -5.949 19.844 23.438 1 91.06 54 THR B CA 1
ATOM 2028 C C . THR B 1 54 ? -6.715 18.984 22.438 1 91.06 54 THR B C 1
ATOM 2030 O O . THR B 1 54 ? -7.023 17.828 22.703 1 91.06 54 THR B O 1
ATOM 2033 N N . GLU B 1 55 ? -7.004 19.547 21.344 1 90.25 55 GLU B N 1
ATOM 2034 C CA . GLU B 1 55 ? -7.727 18.828 20.297 1 90.25 55 GLU B CA 1
ATOM 2035 C C . GLU B 1 55 ? -6.91 17.672 19.75 1 90.25 55 GLU B C 1
ATOM 2037 O O . GLU B 1 55 ? -7.441 16.578 19.531 1 90.25 55 GLU B O 1
ATOM 2042 N N . PHE B 1 56 ? -5.645 17.828 19.578 1 93.69 56 PHE B N 1
ATOM 2043 C CA . PHE B 1 56 ? -4.805 16.766 19.031 1 93.69 56 PHE B CA 1
ATOM 2044 C C . PHE B 1 56 ? -4.543 15.695 20.078 1 93.69 56 PHE B C 1
ATOM 2046 O O . PHE B 1 56 ? -4.305 14.531 19.75 1 93.69 56 PHE B O 1
ATOM 2053 N N . ALA B 1 57 ? -4.555 16.094 21.391 1 95.12 57 ALA B N 1
ATOM 2054 C CA . ALA B 1 57 ? -4.367 15.133 22.469 1 95.12 57 ALA B CA 1
ATOM 2055 C C . ALA B 1 57 ? -5.418 14.031 22.406 1 95.12 57 ALA B C 1
ATOM 2057 O O . ALA B 1 57 ? -5.102 12.852 22.594 1 95.12 57 ALA B O 1
ATOM 2058 N N . ALA B 1 58 ? -6.562 14.398 22.094 1 90.62 58 ALA B N 1
ATOM 2059 C CA . ALA B 1 58 ? -7.668 13.445 22 1 90.62 58 ALA B CA 1
ATOM 2060 C C . ALA B 1 58 ? -7.43 12.43 20.906 1 90.62 58 ALA B C 1
ATOM 2062 O O . ALA B 1 58 ? -7.66 11.234 21.094 1 90.62 58 ALA B O 1
ATOM 2063 N N . VAL B 1 59 ? -6.895 12.875 19.844 1 87.5 59 VAL B N 1
ATOM 2064 C CA . VAL B 1 59 ? -6.68 12.016 18.688 1 87.5 59 VAL B CA 1
ATOM 2065 C C . VAL B 1 59 ? -5.473 11.117 18.922 1 87.5 59 VAL B C 1
ATOM 2067 O O . VAL B 1 59 ? -5.469 9.953 18.516 1 87.5 59 VAL B O 1
ATOM 2070 N N . CYS B 1 60 ? -4.516 11.602 19.609 1 92.75 60 CYS B N 1
ATOM 2071 C CA . CYS B 1 60 ? -3.268 10.883 19.828 1 92.75 60 CYS B CA 1
ATOM 2072 C C . CYS B 1 60 ? -3.365 9.984 21.062 1 92.75 60 CYS B C 1
ATOM 2074 O O . CYS B 1 60 ? -2.521 9.109 21.266 1 92.75 60 CYS B O 1
ATOM 2076 N N . GLY B 1 61 ? -4.34 10.18 21.859 1 93.19 61 GLY B N 1
ATOM 2077 C CA . GLY B 1 61 ? -4.418 9.469 23.125 1 93.19 61 GLY B CA 1
ATOM 2078 C C . GLY B 1 61 ? -3.369 9.914 24.125 1 93.19 61 GLY B C 1
ATOM 2079 O O . GLY B 1 61 ? -2.795 9.094 24.844 1 93.19 61 GLY B O 1
ATOM 2080 N N . LEU B 1 62 ? -3.082 11.117 24.109 1 96.5 62 LEU B N 1
ATOM 2081 C CA . LEU B 1 62 ? -2.076 11.695 24.984 1 96.5 62 LEU B CA 1
ATOM 2082 C C . LEU B 1 62 ? -2.674 12.828 25.812 1 96.5 62 LEU B C 1
ATOM 2084 O O . LEU B 1 62 ? -3.834 13.203 25.625 1 96.5 62 LEU B O 1
ATOM 2088 N N . THR B 1 63 ? -1.935 13.336 26.75 1 96.44 63 THR B N 1
ATOM 2089 C CA . THR B 1 63 ? -2.32 14.523 27.5 1 96.44 63 THR B CA 1
ATOM 2090 C C . THR B 1 63 ? -2.055 15.789 26.688 1 96.44 63 THR B C 1
ATOM 2092 O O . THR B 1 63 ? -1.195 15.789 25.797 1 96.44 63 THR B O 1
ATOM 2095 N N . PRO B 1 64 ? -2.803 16.828 27.047 1 95.06 64 PRO B N 1
ATOM 2096 C CA . PRO B 1 64 ? -2.523 18.109 26.375 1 95.06 64 PRO B CA 1
ATOM 2097 C C . PRO B 1 64 ? -1.083 18.578 26.578 1 95.06 64 PRO B C 1
ATOM 2099 O O . PRO B 1 64 ? -0.48 19.141 25.656 1 95.06 64 PRO B O 1
ATOM 2102 N N . SER B 1 65 ? -0.564 18.344 27.688 1 95.94 65 SER B N 1
ATOM 2103 C CA . SER B 1 65 ? 0.811 18.75 27.953 1 95.94 65 SER B CA 1
ATOM 2104 C C . SER B 1 65 ? 1.794 18.016 27.047 1 95.94 65 SER B C 1
ATOM 2106 O O . SER B 1 65 ? 2.672 18.641 26.453 1 95.94 65 SER B O 1
ATOM 2108 N N . ALA B 1 66 ? 1.699 16.688 26.969 1 97 66 ALA B N 1
ATOM 2109 C CA . ALA B 1 66 ? 2.561 15.906 26.094 1 97 66 ALA B CA 1
ATOM 2110 C C . ALA B 1 66 ? 2.383 16.328 24.641 1 97 66 ALA B C 1
ATOM 2112 O O . ALA B 1 66 ? 3.359 16.422 23.891 1 97 66 ALA B O 1
ATOM 2113 N N . THR B 1 67 ? 1.187 16.562 24.281 1 96.94 67 THR B N 1
ATOM 2114 C CA . THR B 1 67 ? 0.888 16.969 22.922 1 96.94 67 THR B CA 1
ATOM 2115 C C . THR B 1 67 ? 1.502 18.328 22.609 1 96.94 67 THR B C 1
ATOM 2117 O O . THR B 1 67 ? 2.023 18.531 21.5 1 96.94 67 THR B O 1
ATOM 2120 N N . SER B 1 68 ? 1.416 19.234 23.609 1 96.25 68 SER B N 1
ATOM 2121 C CA . SER B 1 68 ? 2.045 20.531 23.422 1 96.25 68 SER B CA 1
ATOM 2122 C C . SER B 1 68 ? 3.549 20.391 23.203 1 96.25 68 SER B C 1
ATOM 2124 O O . SER B 1 68 ? 4.117 21.078 22.344 1 96.25 68 SER B O 1
ATOM 2126 N N . TYR B 1 69 ? 4.094 19.547 23.906 1 97.31 69 TYR B N 1
ATOM 2127 C CA . TYR B 1 69 ? 5.512 19.25 23.719 1 97.31 69 TYR B CA 1
ATOM 2128 C C . TYR B 1 69 ? 5.797 18.781 22.312 1 97.31 69 TYR B C 1
ATOM 2130 O O . TYR B 1 69 ? 6.75 19.25 21.672 1 97.31 69 TYR B O 1
ATOM 2138 N N . HIS B 1 70 ? 5.023 17.859 21.781 1 97.5 70 HIS B N 1
ATOM 2139 C CA . HIS B 1 70 ? 5.211 17.312 20.438 1 97.5 70 HIS B CA 1
ATOM 2140 C C . HIS B 1 70 ? 5 18.391 19.391 1 97.5 70 HIS B C 1
ATOM 2142 O O . HIS B 1 70 ? 5.73 18.453 18.391 1 97.5 70 HIS B O 1
ATOM 2148 N N . LEU B 1 71 ? 4.027 19.25 19.609 1 96.75 71 LEU B N 1
ATOM 2149 C CA . LEU B 1 71 ? 3.766 20.328 18.672 1 96.75 71 LEU B CA 1
ATOM 2150 C C . LEU B 1 71 ? 4.941 21.297 18.625 1 96.75 71 LEU B C 1
ATOM 2152 O O . LEU B 1 71 ? 5.328 21.766 17.547 1 96.75 71 LEU B O 1
ATOM 2156 N N . ARG B 1 72 ? 5.516 21.594 19.734 1 96.69 72 ARG B N 1
ATOM 2157 C CA . ARG B 1 72 ? 6.684 22.469 19.781 1 96.69 72 ARG B CA 1
ATOM 2158 C C . ARG B 1 72 ? 7.875 21.812 19.094 1 96.69 72 ARG B C 1
ATOM 2160 O O . ARG B 1 72 ? 8.641 22.484 18.391 1 96.69 72 ARG B O 1
ATOM 2167 N N . ALA B 1 73 ? 8.055 20.531 19.312 1 97.12 73 ALA B N 1
ATOM 2168 C CA . ALA B 1 73 ? 9.117 19.812 18.625 1 97.12 73 ALA B CA 1
ATOM 2169 C C . ALA B 1 73 ? 8.953 19.875 17.109 1 97.12 73 ALA B C 1
ATOM 2171 O O . ALA B 1 73 ? 9.922 20.109 16.375 1 97.12 73 ALA B O 1
ATOM 2172 N N . LEU B 1 74 ? 7.707 19.688 16.625 1 96.12 74 LEU B N 1
ATOM 2173 C CA . LEU B 1 74 ? 7.406 19.766 15.195 1 96.12 74 LEU B CA 1
ATOM 2174 C C . LEU B 1 74 ? 7.656 21.188 14.672 1 96.12 74 LEU B C 1
ATOM 2176 O O . LEU B 1 74 ? 8.156 21.359 13.562 1 96.12 74 LEU B O 1
ATOM 2180 N N . ALA B 1 75 ? 7.34 22.141 15.547 1 95.88 75 ALA B N 1
ATOM 2181 C CA . ALA B 1 75 ? 7.562 23.547 15.164 1 95.88 75 ALA B CA 1
ATOM 2182 C C . ALA B 1 75 ? 9.055 23.844 15.047 1 95.88 75 ALA B C 1
ATOM 2184 O O . ALA B 1 75 ? 9.484 24.5 14.094 1 95.88 75 ALA B O 1
ATOM 2185 N N . ARG B 1 76 ? 9.797 23.375 15.977 1 96.12 76 ARG B N 1
ATOM 2186 C CA . ARG B 1 76 ? 11.242 23.578 15.945 1 96.12 76 ARG B CA 1
ATOM 2187 C C . ARG B 1 76 ? 11.852 22.953 14.695 1 96.12 76 ARG B C 1
ATOM 2189 O O . ARG B 1 76 ? 12.836 23.453 14.164 1 96.12 76 ARG B O 1
ATOM 2196 N N . ALA B 1 77 ? 11.234 21.875 14.273 1 95.06 77 ALA B N 1
ATOM 2197 C CA . ALA B 1 77 ? 11.719 21.188 13.086 1 95.06 77 ALA B CA 1
ATOM 2198 C C . ALA B 1 77 ? 11.203 21.844 11.812 1 95.06 77 ALA B C 1
ATOM 2200 O O . ALA B 1 77 ? 11.508 21.406 10.703 1 95.06 77 ALA B O 1
ATOM 2201 N N . GLY B 1 78 ? 10.344 22.875 11.953 1 93.31 78 GLY B N 1
ATOM 2202 C CA . GLY B 1 78 ? 9.867 23.641 10.82 1 93.31 78 GLY B CA 1
ATOM 2203 C C . GLY B 1 78 ? 8.703 22.984 10.102 1 93.31 78 GLY B C 1
ATOM 2204 O O . GLY B 1 78 ? 8.453 23.281 8.93 1 93.31 78 GLY B O 1
ATOM 2205 N N . LEU B 1 79 ? 7.973 22.109 10.734 1 93.38 79 LEU B N 1
ATOM 2206 C CA . LEU B 1 79 ? 6.93 21.328 10.078 1 93.38 79 LEU B CA 1
ATOM 2207 C C . LEU B 1 79 ? 5.551 21.922 10.352 1 93.38 79 LEU B C 1
ATOM 2209 O O . LEU B 1 79 ? 4.637 21.781 9.531 1 93.38 79 LEU B O 1
ATOM 2213 N N . VAL B 1 80 ? 5.379 22.547 11.508 1 94.38 80 VAL B N 1
ATOM 2214 C CA . VAL B 1 80 ? 4.125 23.203 11.852 1 94.38 80 VAL B CA 1
ATOM 2215 C C . VAL B 1 80 ? 4.398 24.625 12.336 1 94.38 80 VAL B C 1
ATOM 2217 O O . VAL B 1 80 ? 5.539 24.969 12.664 1 94.38 80 VAL B O 1
ATOM 2220 N N . GLN B 1 81 ? 3.396 25.438 12.281 1 94.06 81 GLN B N 1
ATOM 2221 C CA . GLN B 1 81 ? 3.477 26.812 12.758 1 94.06 81 GLN B CA 1
ATOM 2222 C C . GLN B 1 81 ? 2.148 27.266 13.359 1 94.06 81 GLN B C 1
ATOM 2224 O O . GLN B 1 81 ? 1.115 26.625 13.148 1 94.06 81 GLN B O 1
ATOM 2229 N N . GLU B 1 82 ? 2.299 28.297 14.141 1 91.94 82 GLU B N 1
ATOM 2230 C CA . GLU B 1 82 ? 1.081 28.859 14.719 1 91.94 82 GLU B CA 1
ATOM 2231 C C . GLU B 1 82 ? 0.187 29.469 13.641 1 91.94 82 GLU B C 1
ATOM 2233 O O . GLU B 1 82 ? 0.671 30.156 12.742 1 91.94 82 GLU B O 1
ATOM 2238 N N . ALA B 1 83 ? -1.059 29.078 13.719 1 88.62 83 ALA B N 1
ATOM 2239 C CA . ALA B 1 83 ? -2.059 29.672 12.836 1 88.62 83 ALA B CA 1
ATOM 2240 C C . ALA B 1 83 ? -2.605 30.969 13.414 1 88.62 83 ALA B C 1
ATOM 2242 O O . ALA B 1 83 ? -2.48 31.219 14.617 1 88.62 83 ALA B O 1
ATOM 2243 N N . PRO B 1 84 ? -3.135 31.844 12.445 1 80.69 84 PRO B N 1
ATOM 2244 C CA . PRO B 1 84 ? -3.773 33.062 12.984 1 80.69 84 PRO B CA 1
ATOM 2245 C C . PRO B 1 84 ? -4.902 32.75 13.961 1 80.69 84 PRO B C 1
ATOM 2247 O O . PRO B 1 84 ? -5.621 31.75 13.781 1 80.69 84 PRO B O 1
ATOM 2250 N N . GLY B 1 85 ? -4.809 33.344 15.102 1 69.94 85 GLY B N 1
ATOM 2251 C CA . GLY B 1 85 ? -5.719 33.094 16.203 1 69.94 85 GLY B CA 1
ATOM 2252 C C . GLY B 1 85 ? -7.18 33.125 15.797 1 69.94 85 GLY B C 1
ATOM 2253 O O . GLY B 1 85 ? -7.527 33.75 14.773 1 69.94 85 GLY B O 1
ATOM 2254 N N . ARG B 1 86 ? -8.023 32.188 16.203 1 65.5 86 ARG B N 1
ATOM 2255 C CA . ARG B 1 86 ? -9.469 32.188 15.992 1 65.5 86 ARG B CA 1
ATOM 2256 C C . ARG B 1 86 ? -10.148 33.312 16.781 1 65.5 86 ARG B C 1
ATOM 2258 O O . ARG B 1 86 ? -11.367 33.312 16.953 1 65.5 86 ARG B O 1
ATOM 2265 N N . GLY B 1 87 ? -9.484 34.406 16.844 1 58.22 87 GLY B N 1
ATOM 2266 C CA . GLY B 1 87 ? -10.055 35.594 17.469 1 58.22 87 GLY B CA 1
ATOM 2267 C C . GLY B 1 87 ? -10.227 35.438 18.969 1 58.22 87 GLY B C 1
ATOM 2268 O O . GLY B 1 87 ? -10.031 36.406 19.719 1 58.22 87 GLY B O 1
ATOM 2269 N N . ASP B 1 88 ? -11.164 34.438 19.25 1 55.19 88 ASP B N 1
ATOM 2270 C CA . ASP B 1 88 ? -11.773 34.562 20.578 1 55.19 88 ASP B CA 1
ATOM 2271 C C . ASP B 1 88 ? -10.797 34.156 21.672 1 55.19 88 ASP B C 1
ATOM 2273 O O . ASP B 1 88 ? -11.109 34.25 22.859 1 55.19 88 ASP B O 1
ATOM 2277 N N . GLY B 1 89 ? -9.594 33.812 21.516 1 57.84 89 GLY B N 1
ATOM 2278 C CA . GLY B 1 89 ? -9.008 33.438 22.797 1 57.84 89 GLY B CA 1
ATOM 2279 C C . GLY B 1 89 ? -7.555 33.031 22.688 1 57.84 89 GLY B C 1
ATOM 2280 O O . GLY B 1 89 ? -6.969 33.062 21.594 1 57.84 89 GLY B O 1
ATOM 2281 N N . ARG B 1 90 ? -6.812 32.812 23.922 1 65 90 ARG B N 1
ATOM 2282 C CA . ARG B 1 90 ? -5.473 32.5 24.406 1 65 90 ARG B CA 1
ATOM 2283 C C . ARG B 1 90 ? -4.996 31.156 23.844 1 65 90 ARG B C 1
ATOM 2285 O O . ARG B 1 90 ? -3.877 30.734 24.141 1 65 90 ARG B O 1
ATOM 2292 N N . GLU B 1 91 ? -5.781 30.484 22.938 1 80.62 91 GLU B N 1
ATOM 2293 C CA . GLU B 1 91 ? -5.316 29.141 22.562 1 80.62 91 GLU B CA 1
ATOM 2294 C C . GLU B 1 91 ? -4.504 29.172 21.281 1 80.62 91 GLU B C 1
ATOM 2296 O O . GLU B 1 91 ? -4.844 29.906 20.344 1 80.62 91 GLU B O 1
ATOM 2301 N N . ARG B 1 92 ? -3.377 28.562 21.391 1 88.94 92 ARG B N 1
ATOM 2302 C CA . ARG B 1 92 ? -2.51 28.453 20.234 1 88.94 92 ARG B CA 1
ATOM 2303 C C . ARG B 1 92 ? -3.053 27.422 19.234 1 88.94 92 ARG B C 1
ATOM 2305 O O . ARG B 1 92 ? -3.32 26.281 19.609 1 88.94 92 ARG B O 1
ATOM 2312 N N . VAL B 1 93 ? -3.34 27.953 18.062 1 92.31 93 VAL B N 1
ATOM 2313 C CA . VAL B 1 93 ? -3.773 27.078 16.984 1 92.31 93 VAL B CA 1
ATOM 2314 C C . VAL B 1 93 ? -2.602 26.797 16.047 1 92.31 93 VAL B C 1
ATOM 2316 O O . VAL B 1 93 ? -1.833 27.703 15.711 1 92.31 93 VAL B O 1
ATOM 2319 N N . TRP B 1 94 ? -2.527 25.531 15.711 1 93.75 94 TRP B N 1
ATOM 2320 C CA . TRP B 1 94 ? -1.402 25.109 14.883 1 93.75 94 TRP B CA 1
ATOM 2321 C C . TRP B 1 94 ? -1.869 24.734 13.484 1 93.75 94 TRP B C 1
ATOM 2323 O O . TRP B 1 94 ? -2.98 24.219 13.312 1 93.75 94 TRP B O 1
ATOM 2333 N N . GLN B 1 95 ? -0.96 24.984 12.492 1 91.31 95 GLN B N 1
ATOM 2334 C CA . GLN B 1 95 ? -1.176 24.578 11.109 1 91.31 95 GLN B CA 1
ATOM 2335 C C . GLN B 1 95 ? 0.122 24.109 10.469 1 91.31 95 GLN B C 1
ATOM 2337 O O . GLN B 1 95 ? 1.204 24.297 11.023 1 91.31 95 GLN B O 1
ATOM 2342 N N . LEU B 1 96 ? -0.086 23.453 9.312 1 89.69 96 LEU B N 1
ATOM 2343 C CA . LEU B 1 96 ? 1.092 23.016 8.57 1 89.69 96 LEU B CA 1
ATOM 2344 C C . LEU B 1 96 ? 1.833 24.203 7.973 1 89.69 96 LEU B C 1
ATOM 2346 O O . LEU B 1 96 ? 1.208 25.172 7.531 1 89.69 96 LEU B O 1
ATOM 2350 N N . VAL B 1 97 ? 3.146 24.047 7.938 1 87.75 97 VAL B N 1
ATOM 2351 C CA . VAL B 1 97 ? 3.934 25.047 7.227 1 87.75 97 VAL B CA 1
ATOM 2352 C C . VAL B 1 97 ? 3.715 24.906 5.723 1 87.75 97 VAL B C 1
ATOM 2354 O O . VAL B 1 97 ? 3.604 25.906 5.008 1 87.75 97 VAL B O 1
ATOM 2357 N N . VAL B 1 98 ? 3.631 23.625 5.27 1 81.12 98 VAL B N 1
ATOM 2358 C CA . VAL B 1 98 ? 3.422 23.312 3.857 1 81.12 98 VAL B CA 1
ATOM 2359 C C . VAL B 1 98 ? 2.174 22.453 3.693 1 81.12 98 VAL B C 1
ATOM 2361 O O . VAL B 1 98 ? 2.072 21.375 4.293 1 81.12 98 VAL B O 1
ATOM 2364 N N . SER B 1 99 ? 1.294 22.859 2.773 1 74.75 99 SER B N 1
ATOM 2365 C CA . SER B 1 99 ? 0.004 22.188 2.65 1 74.75 99 SER B CA 1
ATOM 2366 C C . SER B 1 99 ? 0.09 21 1.707 1 74.75 99 SER B C 1
ATOM 2368 O O . SER B 1 99 ? -0.757 20.109 1.751 1 74.75 99 SER B O 1
ATOM 2370 N N . GLY B 1 100 ? 1.092 20.969 0.868 1 75.38 100 GLY B N 1
ATOM 2371 C CA . GLY B 1 100 ? 1.175 19.938 -0.152 1 75.38 100 GLY B CA 1
ATOM 2372 C C . GLY B 1 100 ? 1.684 18.609 0.382 1 75.38 100 GLY B C 1
ATOM 2373 O O . GLY B 1 100 ? 1.764 17.641 -0.358 1 75.38 100 GLY B O 1
ATOM 2374 N N . GLY B 1 101 ? 2.07 18.562 1.67 1 81.81 101 GLY B N 1
ATOM 2375 C CA . GLY B 1 101 ? 2.596 17.344 2.242 1 81.81 101 GLY B CA 1
ATOM 2376 C C . GLY B 1 101 ? 4.113 17.297 2.262 1 81.81 101 GLY B C 1
ATOM 2377 O O . GLY B 1 101 ? 4.773 18.328 2.102 1 81.81 101 GLY B O 1
ATOM 2378 N N . TYR B 1 102 ? 4.605 16.125 2.68 1 85.56 102 TYR B N 1
ATOM 2379 C CA . TYR B 1 102 ? 6.047 16 2.869 1 85.56 102 TYR B CA 1
ATOM 2380 C C . TYR B 1 102 ? 6.598 14.828 2.07 1 85.56 102 TYR B C 1
ATOM 2382 O O . TYR B 1 102 ? 5.914 13.82 1.876 1 85.56 102 TYR B O 1
ATOM 2390 N N . GLU B 1 103 ? 7.766 15.055 1.605 1 90.38 103 GLU B N 1
ATOM 2391 C CA . GLU B 1 103 ? 8.555 14.023 0.938 1 90.38 103 GLU B CA 1
ATOM 2392 C C . GLU B 1 103 ? 9.891 13.812 1.649 1 90.38 103 GLU B C 1
ATOM 2394 O O . GLU B 1 103 ? 10.664 14.75 1.831 1 90.38 103 GLU B O 1
ATOM 2399 N N . VAL B 1 104 ? 10.102 12.539 2.033 1 92.12 104 VAL B N 1
ATOM 2400 C CA . VAL B 1 104 ? 11.352 12.195 2.701 1 92.12 104 VAL B CA 1
ATOM 2401 C C . VAL B 1 104 ? 12.344 11.625 1.684 1 92.12 104 VAL B C 1
ATOM 2403 O O . VAL B 1 104 ? 12 10.734 0.905 1 92.12 104 VAL B O 1
ATOM 2406 N N . GLU B 1 105 ? 13.547 12.164 1.649 1 85.06 105 GLU B N 1
ATOM 2407 C CA . GLU B 1 105 ? 14.578 11.656 0.75 1 85.06 105 GLU B CA 1
ATOM 2408 C C . GLU B 1 105 ? 15.961 11.781 1.372 1 85.06 105 GLU B C 1
ATOM 2410 O O . GLU B 1 105 ? 16.188 12.648 2.213 1 85.06 105 GLU B O 1
ATOM 2415 N N . ILE B 1 106 ? 16.75 10.836 0.982 1 82.25 106 ILE B N 1
ATOM 2416 C CA . ILE B 1 106 ? 18.156 10.984 1.349 1 82.25 106 ILE B CA 1
ATOM 2417 C C . ILE B 1 106 ? 18.938 11.57 0.174 1 82.25 106 ILE B C 1
ATOM 2419 O O . ILE B 1 106 ? 18.625 11.305 -0.987 1 82.25 106 ILE B O 1
ATOM 2423 N N . ARG B 1 107 ? 19.875 12.344 0.497 1 81.44 107 ARG B N 1
ATOM 2424 C CA . ARG B 1 107 ? 20.75 12.938 -0.508 1 81.44 107 ARG B CA 1
ATOM 2425 C C . ARG B 1 107 ? 21.891 11.984 -0.872 1 81.44 107 ARG B C 1
ATOM 2427 O O . ARG B 1 107 ? 22.234 11.094 -0.088 1 81.44 107 ARG B O 1
ATOM 2434 N N . PRO B 1 108 ? 22.281 12.109 -2.139 1 81.19 108 PRO B N 1
ATOM 2435 C CA . PRO B 1 108 ? 23.469 11.336 -2.477 1 81.19 108 PRO B CA 1
ATOM 2436 C C . PRO B 1 108 ? 24.609 11.531 -1.473 1 81.19 108 PRO B C 1
ATOM 2438 O O . PRO B 1 108 ? 24.859 12.656 -1.041 1 81.19 108 PRO B O 1
ATOM 2441 N N . GLY B 1 109 ? 25.203 10.445 -1.088 1 81.94 109 GLY B N 1
ATOM 2442 C CA . GLY B 1 109 ? 26.359 10.523 -0.205 1 81.94 109 GLY B CA 1
ATOM 2443 C C . GLY B 1 109 ? 25.984 10.68 1.257 1 81.94 109 GLY B C 1
ATOM 2444 O O . GLY B 1 109 ? 26.844 10.961 2.098 1 81.94 109 GLY B O 1
ATOM 2445 N N . SER B 1 110 ? 24.797 10.531 1.49 1 88.56 110 SER B N 1
ATOM 2446 C CA . SER B 1 110 ? 24.375 10.617 2.885 1 88.56 110 SER B CA 1
ATOM 2447 C C . SER B 1 110 ? 25.109 9.602 3.75 1 88.56 110 SER B C 1
ATOM 2449 O O . SER B 1 110 ? 25.406 8.5 3.299 1 88.56 110 SER B O 1
ATOM 2451 N N . ASP B 1 111 ? 25.359 10.039 4.98 1 91.88 111 ASP B N 1
ATOM 2452 C CA . ASP B 1 111 ? 26.062 9.164 5.91 1 91.88 111 ASP B CA 1
ATOM 2453 C C . ASP B 1 111 ? 25.125 8.117 6.508 1 91.88 111 ASP B C 1
ATOM 2455 O O . ASP B 1 111 ? 23.922 8.164 6.285 1 91.88 111 ASP B O 1
ATOM 2459 N N . ALA B 1 112 ? 25.766 7.195 7.25 1 91.81 112 ALA B N 1
ATOM 2460 C CA . ALA B 1 112 ? 25.047 6.055 7.805 1 91.81 112 ALA B CA 1
ATOM 2461 C C . ALA B 1 112 ? 23.969 6.516 8.781 1 91.81 112 ALA B C 1
ATOM 2463 O O . ALA B 1 112 ? 22.891 5.91 8.859 1 91.81 112 ALA B O 1
ATOM 2464 N N . GLU B 1 113 ? 24.25 7.574 9.484 1 92.75 113 GLU B N 1
ATOM 2465 C CA . GLU B 1 113 ? 23.297 8.094 10.453 1 92.75 113 GLU B CA 1
ATOM 2466 C C . GLU B 1 113 ? 22.047 8.648 9.766 1 92.75 113 GLU B C 1
ATOM 2468 O O . GLU B 1 113 ? 20.922 8.438 10.234 1 92.75 113 GLU B O 1
ATOM 2473 N N . THR B 1 114 ? 22.25 9.328 8.758 1 94.75 114 THR B N 1
ATOM 2474 C CA . THR B 1 114 ? 21.141 9.883 7.988 1 94.75 114 THR B CA 1
ATOM 2475 C C . THR B 1 114 ? 20.297 8.766 7.375 1 94.75 114 THR B C 1
ATOM 2477 O O . THR B 1 114 ? 19.062 8.828 7.406 1 94.75 114 THR B O 1
ATOM 2480 N N . ILE B 1 115 ? 20.953 7.746 6.934 1 93.75 115 ILE B N 1
ATOM 2481 C CA . ILE B 1 115 ? 20.266 6.605 6.332 1 93.75 115 ILE B CA 1
ATOM 2482 C C . ILE B 1 115 ? 19.422 5.902 7.391 1 93.75 115 ILE B C 1
ATOM 2484 O O . ILE B 1 115 ? 18.266 5.559 7.137 1 93.75 115 ILE B O 1
ATOM 2488 N N . LYS B 1 116 ? 20 5.742 8.461 1 94.69 116 LYS B N 1
ATOM 2489 C CA . LYS B 1 116 ? 19.281 5.094 9.555 1 94.69 116 LYS B CA 1
ATOM 2490 C C . LYS B 1 116 ? 18.078 5.91 9.992 1 94.69 116 LYS B C 1
ATOM 2492 O O . LYS B 1 116 ? 17.016 5.348 10.289 1 94.69 116 LYS B O 1
ATOM 2497 N N . ALA B 1 117 ? 18.25 7.203 10.07 1 95.94 117 ALA B N 1
ATOM 2498 C CA . ALA B 1 117 ? 17.141 8.078 10.445 1 95.94 117 ALA B CA 1
ATOM 2499 C C . ALA B 1 117 ? 15.992 7.977 9.445 1 95.94 117 ALA B C 1
ATOM 2501 O O . ALA B 1 117 ? 14.82 7.945 9.828 1 95.94 117 ALA B O 1
ATOM 2502 N N . GLU B 1 118 ? 16.281 7.926 8.195 1 96 118 GLU B N 1
ATOM 2503 C CA . GLU B 1 118 ? 15.266 7.766 7.156 1 96 118 GLU B CA 1
ATOM 2504 C C . GLU B 1 118 ? 14.531 6.441 7.309 1 96 118 GLU B C 1
ATOM 2506 O O . GLU B 1 118 ? 13.297 6.402 7.254 1 96 118 GLU B O 1
ATOM 2511 N N . GLN B 1 119 ? 15.312 5.336 7.477 1 96 119 GLN B N 1
ATOM 2512 C CA . GLN B 1 119 ? 14.719 4.012 7.617 1 96 119 GLN B CA 1
ATOM 2513 C C . GLN B 1 119 ? 13.75 3.971 8.797 1 96 119 GLN B C 1
ATOM 2515 O O . GLN B 1 119 ? 12.641 3.453 8.68 1 96 119 GLN B O 1
ATOM 2520 N N . GLU B 1 120 ? 14.242 4.57 9.859 1 96.12 120 GLU B N 1
ATOM 2521 C CA . GLU B 1 120 ? 13.414 4.586 11.055 1 96.12 120 GLU B CA 1
ATOM 2522 C C . GLU B 1 120 ? 12.102 5.332 10.812 1 96.12 120 GLU B C 1
ATOM 2524 O O . GLU B 1 120 ? 11.031 4.84 11.156 1 96.12 120 GLU B O 1
ATOM 2529 N N . LEU B 1 121 ? 12.156 6.477 10.211 1 96.81 121 LEU B N 1
ATOM 2530 C CA . LEU B 1 121 ? 10.977 7.289 9.922 1 96.81 121 LEU B CA 1
ATOM 2531 C C . LEU B 1 121 ? 10.031 6.559 8.984 1 96.81 121 LEU B C 1
ATOM 2533 O O . LEU B 1 121 ? 8.828 6.48 9.242 1 96.81 121 LEU B O 1
ATOM 2537 N N . VAL B 1 122 ? 10.586 5.977 7.977 1 96.88 122 VAL B N 1
ATOM 2538 C CA . VAL B 1 122 ? 9.781 5.32 6.957 1 96.88 122 VAL B CA 1
ATOM 2539 C C . VAL B 1 122 ? 9.07 4.109 7.559 1 96.88 122 VAL B C 1
ATOM 2541 O O . VAL B 1 122 ? 7.895 3.863 7.277 1 96.88 122 VAL B O 1
ATOM 2544 N N . LEU B 1 123 ? 9.805 3.402 8.43 1 97.25 123 LEU B N 1
ATOM 2545 C CA . LEU B 1 123 ? 9.211 2.209 9.023 1 97.25 123 LEU B CA 1
ATOM 2546 C C . LEU B 1 123 ? 8.078 2.58 9.977 1 97.25 123 LEU B C 1
ATOM 2548 O O . LEU B 1 123 ? 7.066 1.881 10.047 1 97.25 123 LEU B O 1
ATOM 2552 N N . ILE B 1 124 ? 8.164 3.67 10.695 1 96.88 124 ILE B N 1
ATOM 2553 C CA . ILE B 1 124 ? 7.102 4.133 11.586 1 96.88 124 ILE B CA 1
ATOM 2554 C C . ILE B 1 124 ? 5.906 4.598 10.766 1 96.88 124 ILE B C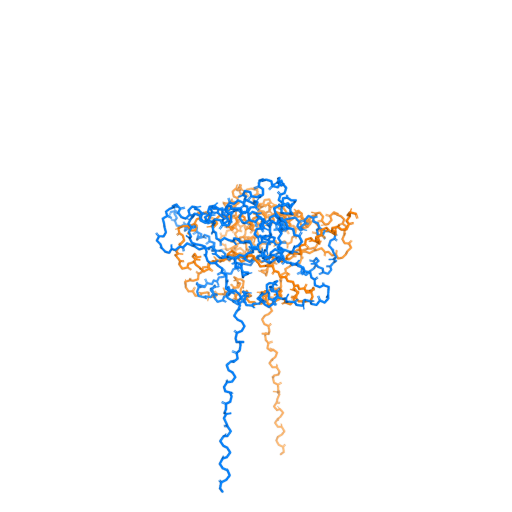 1
ATOM 2556 O O . ILE B 1 124 ? 4.758 4.293 11.094 1 96.88 124 ILE B O 1
ATOM 2560 N N . TRP B 1 125 ? 6.168 5.289 9.758 1 96.25 125 TRP B N 1
ATOM 2561 C CA . TRP B 1 125 ? 5.113 5.758 8.859 1 96.25 125 TRP B CA 1
ATOM 2562 C C . TRP B 1 125 ? 4.387 4.586 8.211 1 96.25 125 TRP B C 1
ATOM 2564 O O . TRP B 1 125 ? 3.156 4.59 8.117 1 96.25 125 TRP B O 1
ATOM 2574 N N . LEU B 1 126 ? 5.16 3.557 7.742 1 96.88 126 LEU B N 1
ATOM 2575 C CA . LEU B 1 126 ? 4.582 2.365 7.129 1 96.88 126 LEU B CA 1
ATOM 2576 C C . LEU B 1 126 ? 3.637 1.66 8.094 1 96.88 126 LEU B C 1
ATOM 2578 O O . LEU B 1 126 ? 2.562 1.202 7.695 1 96.88 126 LEU B O 1
ATOM 2582 N N . ALA B 1 127 ? 4.082 1.592 9.336 1 96.25 127 ALA B N 1
ATOM 2583 C CA . ALA B 1 127 ? 3.264 0.921 10.336 1 96.25 127 ALA B CA 1
ATOM 2584 C C . ALA B 1 127 ? 1.896 1.588 10.469 1 96.25 127 ALA B C 1
ATOM 2586 O O . ALA B 1 127 ? 0.874 0.906 10.578 1 96.25 127 ALA B O 1
ATOM 2587 N N . ARG B 1 128 ? 1.826 2.895 10.438 1 94.06 128 ARG B N 1
ATOM 2588 C CA . ARG B 1 128 ? 0.571 3.635 10.523 1 94.06 128 ARG B CA 1
ATOM 2589 C C . ARG B 1 128 ? -0.289 3.396 9.281 1 94.06 128 ARG B C 1
ATOM 2591 O O . ARG B 1 128 ? -1.497 3.18 9.391 1 94.06 128 ARG B O 1
ATOM 2598 N N . SER B 1 129 ? 0.375 3.5 8.156 1 95.12 129 SER B N 1
ATOM 2599 C CA . SER B 1 129 ? -0.312 3.248 6.898 1 95.12 129 SER B CA 1
ATOM 2600 C C . SER B 1 129 ? -0.913 1.847 6.863 1 95.12 129 SER B C 1
ATOM 2602 O O . SER B 1 129 ? -2.061 1.667 6.453 1 95.12 129 SER B O 1
ATOM 2604 N N . GLU B 1 130 ? -0.139 0.828 7.301 1 97.06 130 GLU B N 1
ATOM 2605 C CA . GLU B 1 130 ? -0.569 -0.566 7.328 1 97.06 130 GLU B CA 1
ATOM 2606 C C . GLU B 1 130 ? -1.739 -0.765 8.289 1 97.06 130 GLU B C 1
ATOM 2608 O O . GLU B 1 130 ? -2.678 -1.503 7.984 1 97.06 130 GLU B O 1
ATOM 2613 N N . ALA B 1 131 ? -1.69 -0.109 9.398 1 95.25 131 ALA B N 1
ATOM 2614 C CA . ALA B 1 131 ? -2.771 -0.203 10.375 1 95.25 131 ALA B CA 1
ATOM 2615 C C . ALA B 1 131 ? -4.082 0.322 9.797 1 95.25 131 ALA B C 1
ATOM 2617 O O . ALA B 1 131 ? -5.152 -0.231 10.062 1 95.25 131 ALA B O 1
ATOM 2618 N N . ARG B 1 132 ? -4.031 1.366 9.047 1 94.94 132 ARG B N 1
ATOM 2619 C CA . ARG B 1 132 ? -5.227 1.926 8.422 1 94.94 132 ARG B CA 1
ATOM 2620 C C . ARG B 1 132 ? -5.91 0.898 7.527 1 94.94 132 ARG B C 1
ATOM 2622 O O . ARG B 1 132 ? -7.133 0.742 7.574 1 94.94 132 ARG B O 1
ATOM 2629 N N . VAL B 1 133 ? -5.145 0.173 6.789 1 97.5 133 VAL B N 1
ATOM 2630 C CA . VAL B 1 133 ? -5.676 -0.831 5.875 1 97.5 133 VAL B CA 1
ATOM 2631 C C . VAL B 1 133 ? -6.258 -1.997 6.668 1 97.5 133 VAL B C 1
ATOM 2633 O O . VAL B 1 133 ? -7.379 -2.441 6.398 1 97.5 133 VAL B O 1
ATOM 2636 N N . ARG B 1 134 ? -5.504 -2.469 7.633 1 97.25 134 ARG B N 1
ATOM 2637 C CA . ARG B 1 134 ? -5.945 -3.609 8.43 1 97.25 134 ARG B CA 1
ATOM 2638 C C . ARG B 1 134 ? -7.219 -3.275 9.203 1 97.25 134 ARG B C 1
ATOM 2640 O O . ARG B 1 134 ? -8.117 -4.113 9.32 1 97.25 134 ARG B O 1
ATOM 2647 N N . ASN B 1 135 ? -7.266 -2.066 9.742 1 95.31 135 ASN B N 1
ATOM 2648 C CA . ASN B 1 135 ? -8.469 -1.635 10.445 1 95.31 135 ASN B CA 1
ATOM 2649 C C . ASN B 1 135 ? -9.68 -1.611 9.523 1 95.31 135 ASN B C 1
ATOM 2651 O O . ASN B 1 135 ? -10.789 -1.957 9.938 1 95.31 135 ASN B O 1
ATOM 2655 N N . TRP B 1 136 ? -9.5 -1.188 8.328 1 96.38 136 TRP B N 1
ATOM 2656 C CA . TRP B 1 136 ? -10.602 -1.197 7.367 1 96.38 136 TRP B CA 1
ATOM 2657 C C . TRP B 1 136 ? -11.055 -2.623 7.074 1 96.38 136 TRP B C 1
ATOM 2659 O O . TRP B 1 136 ? -12.25 -2.891 6.973 1 96.38 136 TRP B O 1
ATOM 2669 N N . VAL B 1 137 ? -10.125 -3.562 6.938 1 96.12 137 VAL B N 1
ATOM 2670 C CA . VAL B 1 137 ? -10.453 -4.957 6.656 1 96.12 137 VAL B CA 1
ATOM 2671 C C . VAL B 1 137 ? -11.344 -5.512 7.77 1 96.12 137 VAL B C 1
ATOM 2673 O O . VAL B 1 137 ? -12.312 -6.219 7.5 1 96.12 137 VAL B O 1
ATOM 2676 N N . VAL B 1 138 ? -11.078 -5.156 8.953 1 94.19 138 VAL B N 1
ATOM 2677 C CA . VAL B 1 138 ? -11.812 -5.652 10.109 1 94.19 138 VAL B CA 1
ATOM 2678 C C . VAL B 1 138 ? -13.234 -5.086 10.102 1 94.19 138 VAL B C 1
ATOM 2680 O O . VAL B 1 138 ? -14.188 -5.777 10.469 1 94.19 138 VAL B O 1
ATOM 2683 N N . ARG B 1 139 ? -13.461 -3.918 9.562 1 93.19 139 ARG B N 1
ATOM 2684 C CA . ARG B 1 139 ? -14.766 -3.277 9.695 1 93.19 139 ARG B CA 1
ATOM 2685 C C . ARG B 1 139 ? -15.547 -3.342 8.391 1 93.19 139 ARG B C 1
ATOM 2687 O O . ARG B 1 139 ? -16.688 -2.891 8.32 1 93.19 139 ARG B O 1
ATOM 2694 N N . TRP B 1 140 ? -14.961 -3.943 7.367 1 92.06 140 TRP B N 1
ATOM 2695 C CA . TRP B 1 140 ? -15.57 -3.799 6.047 1 92.06 140 TRP B CA 1
ATOM 2696 C C . TRP B 1 140 ? -16.875 -4.59 5.953 1 92.06 140 TRP B C 1
ATOM 2698 O O . TRP B 1 140 ? -17.688 -4.344 5.066 1 92.06 140 TRP B O 1
ATOM 2708 N N . PRO B 1 141 ? -17.141 -5.531 6.863 1 90.06 141 PRO B N 1
ATOM 2709 C CA . PRO B 1 141 ? -18.484 -6.125 6.809 1 90.06 141 PRO B CA 1
ATOM 2710 C C . PRO B 1 141 ? -19.594 -5.105 7.078 1 90.06 141 PRO B C 1
ATOM 2712 O O . PRO B 1 141 ? -20.734 -5.305 6.652 1 90.06 141 PRO B O 1
ATOM 2715 N N . ASP B 1 142 ? -19.23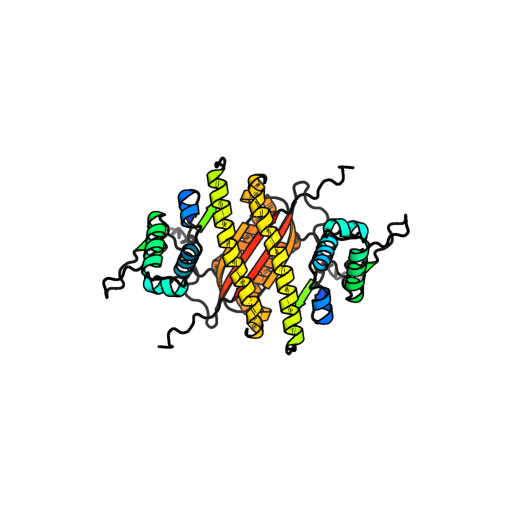4 -4.016 7.723 1 90.62 142 ASP B N 1
ATOM 2716 C CA . ASP B 1 142 ? -20.203 -2.979 8.047 1 90.62 142 ASP B CA 1
ATOM 2717 C C . ASP B 1 142 ? -20.188 -1.857 7.012 1 90.62 142 ASP B C 1
ATOM 2719 O O . ASP B 1 142 ? -20.984 -0.921 7.086 1 90.62 142 ASP B O 1
ATOM 2723 N N . GLU B 1 143 ? -19.297 -1.96 6.074 1 91.69 143 GLU B N 1
ATOM 2724 C CA . GLU B 1 143 ? -19.203 -0.946 5.027 1 91.69 143 GLU B CA 1
ATOM 2725 C C . GLU B 1 143 ? -20.344 -1.066 4.023 1 91.69 143 GLU B C 1
ATOM 2727 O O . GLU B 1 143 ? -20.703 -2.174 3.625 1 91.69 143 GLU B O 1
ATOM 2732 N N . PRO B 1 144 ? -20.938 0.186 3.703 1 92.69 144 PRO B N 1
ATOM 2733 C CA . PRO B 1 144 ? -21.859 0.094 2.578 1 92.69 144 PRO B CA 1
ATOM 2734 C C . PRO B 1 144 ? -21.297 -0.681 1.396 1 92.69 144 PRO B C 1
ATOM 2736 O O . PRO B 1 144 ? -20.109 -0.554 1.088 1 92.69 144 PRO B O 1
ATOM 2739 N N . ARG B 1 145 ? -22.094 -1.51 0.723 1 92.06 145 ARG B N 1
ATOM 2740 C CA . ARG B 1 145 ? -21.672 -2.463 -0.299 1 92.06 145 ARG B CA 1
ATOM 2741 C C . ARG B 1 145 ? -20.938 -1.759 -1.428 1 92.06 145 ARG B C 1
ATOM 2743 O O . ARG B 1 145 ? -19.922 -2.264 -1.919 1 92.06 145 ARG B O 1
ATOM 2750 N N . GLU B 1 146 ? -21.406 -0.629 -1.842 1 93.62 146 GLU B N 1
ATOM 2751 C CA . GLU B 1 146 ? -20.797 0.071 -2.969 1 93.62 146 GLU B CA 1
ATOM 2752 C C . GLU B 1 146 ? -19.359 0.479 -2.65 1 93.62 146 GLU B C 1
ATOM 2754 O O . GLU B 1 146 ? -18.484 0.448 -3.527 1 93.62 146 GLU B O 1
ATOM 2759 N N . TRP B 1 147 ? -19.047 0.839 -1.427 1 95 147 TRP B N 1
ATOM 2760 C CA . TRP B 1 147 ? -17.703 1.257 -1.039 1 95 147 TRP B CA 1
ATOM 2761 C C . TRP B 1 147 ? -16.797 0.049 -0.854 1 95 147 TRP B C 1
ATOM 2763 O O . TRP B 1 147 ? -15.609 0.103 -1.188 1 95 147 TRP B O 1
ATOM 2773 N N . TYR B 1 148 ? -17.406 -1.018 -0.354 1 93.75 148 TYR B N 1
ATOM 2774 C CA . TYR B 1 148 ? -16.641 -2.26 -0.253 1 93.75 148 TYR B CA 1
ATOM 2775 C C . TYR B 1 148 ? -16.172 -2.727 -1.626 1 93.75 148 TYR B C 1
ATOM 2777 O O . TYR B 1 148 ? -15.008 -3.078 -1.805 1 93.75 148 TYR B O 1
ATOM 2785 N N . GLU B 1 149 ? -17.016 -2.691 -2.586 1 93.12 149 GLU B N 1
ATOM 2786 C CA . GLU B 1 149 ? -16.719 -3.174 -3.932 1 93.12 149 GLU B CA 1
ATOM 2787 C C . GLU B 1 149 ? -15.75 -2.238 -4.648 1 93.12 149 GLU B C 1
ATOM 2789 O O . GLU B 1 149 ? -14.984 -2.676 -5.508 1 93.12 149 GLU B O 1
ATOM 2794 N N . ALA B 1 150 ? -15.797 -0.976 -4.246 1 95.62 150 ALA B N 1
ATOM 2795 C CA . ALA B 1 150 ? -14.969 0.01 -4.93 1 95.62 150 ALA B CA 1
ATOM 2796 C C . ALA B 1 150 ? -13.562 0.05 -4.328 1 95.62 150 ALA B C 1
ATOM 2798 O O . ALA B 1 150 ? -12.609 0.439 -5.004 1 95.62 150 ALA B O 1
ATOM 2799 N N . ALA B 1 151 ? -13.438 -0.29 -3.025 1 96 151 ALA B N 1
ATOM 2800 C CA . ALA B 1 151 ? -12.109 -0.324 -2.406 1 96 151 ALA B CA 1
ATOM 2801 C C . ALA B 1 151 ? -11.195 -1.318 -3.119 1 96 151 ALA B C 1
ATOM 2803 O O . ALA B 1 151 ? -11.672 -2.174 -3.871 1 96 151 ALA B O 1
ATOM 2804 N N . SER B 1 152 ? -9.977 -1.182 -2.965 1 96 152 SER B N 1
ATOM 2805 C CA . SER B 1 152 ? -9.031 -2.055 -3.648 1 96 152 SER B CA 1
ATOM 2806 C C . SER B 1 152 ? -7.852 -2.402 -2.748 1 96 152 SER B C 1
ATOM 2808 O O . SER B 1 152 ? -7.285 -1.525 -2.09 1 96 152 SER B O 1
ATOM 2810 N N . LEU B 1 153 ? -7.547 -3.59 -2.617 1 97.06 153 LEU B N 1
ATOM 2811 C CA . LEU B 1 153 ? -6.297 -4.137 -2.104 1 97.06 153 LEU B CA 1
ATOM 2812 C C . LEU B 1 153 ? -5.629 -5.035 -3.141 1 97.06 153 LEU B C 1
ATOM 2814 O O . LEU B 1 153 ? -6.035 -6.188 -3.318 1 97.06 153 LEU B O 1
ATOM 2818 N N . SER B 1 154 ? -4.633 -4.504 -3.848 1 96.19 154 SER B N 1
ATOM 2819 C CA . SER B 1 154 ? -4.059 -5.258 -4.957 1 96.19 154 SER B CA 1
ATOM 2820 C C . SER B 1 154 ? -2.535 -5.18 -4.949 1 96.19 154 SER B C 1
ATOM 2822 O O . SER B 1 154 ? -1.958 -4.25 -4.379 1 96.19 154 SER B O 1
ATOM 2824 N N . GLU B 1 155 ? -1.963 -6.113 -5.402 1 95.06 155 GLU B N 1
ATOM 2825 C CA . GLU B 1 155 ? -0.535 -6.152 -5.703 1 95.06 155 GLU B CA 1
ATOM 2826 C C . GLU B 1 155 ? -0.276 -6.77 -7.074 1 95.06 155 GLU B C 1
ATOM 2828 O O . GLU B 1 155 ? -0.797 -7.84 -7.387 1 95.06 155 GLU B O 1
ATOM 2833 N N . THR B 1 156 ? 0.446 -6.109 -7.922 1 93 156 THR B N 1
ATOM 2834 C CA . THR B 1 156 ? 0.806 -6.566 -9.258 1 93 156 THR B CA 1
ATOM 2835 C C . THR B 1 156 ? 2.318 -6.707 -9.398 1 93 156 THR B C 1
ATOM 2837 O O . THR B 1 156 ? 3.07 -5.832 -8.961 1 93 156 THR B O 1
ATOM 2840 N N . MET B 1 157 ? 2.73 -7.836 -9.898 1 91.56 157 MET B N 1
ATOM 2841 C CA . MET B 1 157 ? 4.133 -8.008 -10.266 1 91.56 157 MET B CA 1
ATOM 2842 C C . MET B 1 157 ? 4.398 -7.492 -11.672 1 91.56 157 MET B C 1
ATOM 2844 O O . MET B 1 157 ? 3.768 -7.945 -12.633 1 91.56 157 MET B O 1
ATOM 2848 N N . ILE B 1 158 ? 5.395 -6.578 -11.773 1 92.94 158 ILE B N 1
ATOM 2849 C CA . ILE B 1 158 ? 5.688 -6.031 -13.094 1 92.94 158 ILE B CA 1
ATOM 2850 C C . ILE B 1 158 ? 7.172 -6.215 -13.406 1 92.94 158 ILE B C 1
ATOM 2852 O O . ILE B 1 158 ? 7.973 -6.5 -12.516 1 92.94 158 ILE B O 1
ATOM 2856 N N . VAL B 1 159 ? 7.469 -6.18 -14.617 1 93.88 159 VAL B N 1
ATOM 2857 C CA . VAL B 1 159 ? 8.844 -6.098 -15.102 1 93.88 159 VAL B CA 1
ATOM 2858 C C . VAL B 1 159 ? 9.047 -4.785 -15.852 1 93.88 159 VAL B C 1
ATOM 2860 O O . VAL B 1 159 ? 8.367 -4.516 -16.844 1 93.88 159 VAL B O 1
ATOM 2863 N N . ALA B 1 160 ? 9.992 -3.98 -15.367 1 95.5 160 ALA B N 1
ATOM 2864 C CA . ALA B 1 160 ? 10.141 -2.641 -15.93 1 95.5 160 ALA B CA 1
ATOM 2865 C C . ALA B 1 160 ? 11.562 -2.123 -15.766 1 95.5 160 ALA B C 1
ATOM 2867 O O . ALA B 1 160 ? 12.297 -2.572 -14.883 1 95.5 160 ALA B O 1
ATOM 2868 N N . THR B 1 161 ? 11.922 -1.282 -16.703 1 96.44 161 THR B N 1
ATOM 2869 C CA . THR B 1 161 ? 13.148 -0.511 -16.516 1 96.44 161 THR B CA 1
ATOM 2870 C C . THR B 1 161 ? 12.938 0.614 -15.508 1 96.44 161 THR B C 1
ATOM 2872 O O . THR B 1 161 ? 11.805 0.903 -15.125 1 96.44 161 THR B O 1
ATOM 2875 N N . VAL B 1 162 ? 14.055 1.181 -15.109 1 96.75 162 VAL B N 1
ATOM 2876 C CA . VAL B 1 162 ? 13.984 2.273 -14.141 1 96.75 162 VAL B CA 1
ATOM 2877 C C . VAL B 1 162 ? 13.195 3.438 -14.742 1 96.75 162 VAL B C 1
ATOM 2879 O O . VAL B 1 162 ? 12.406 4.082 -14.047 1 96.75 162 VAL B O 1
ATOM 2882 N N . ASP B 1 163 ? 13.383 3.727 -16.016 1 97.06 163 ASP B N 1
ATOM 2883 C CA . ASP B 1 163 ? 12.688 4.828 -16.672 1 97.06 163 ASP B CA 1
ATOM 2884 C C . ASP B 1 163 ? 11.195 4.543 -16.781 1 97.06 163 ASP B C 1
ATOM 2886 O O . ASP B 1 163 ? 10.367 5.441 -16.609 1 97.06 163 ASP B O 1
ATOM 2890 N N . GLU B 1 164 ? 10.867 3.314 -17.094 1 97 164 GLU B N 1
ATOM 2891 C CA . GLU B 1 164 ? 9.461 2.91 -17.141 1 97 164 GLU B CA 1
ATOM 2892 C C . GLU B 1 164 ? 8.797 3.053 -15.781 1 97 164 GLU B C 1
ATOM 2894 O O . GLU B 1 164 ? 7.645 3.488 -15.688 1 97 164 GLU B O 1
ATOM 2899 N N . LEU B 1 165 ? 9.523 2.682 -14.734 1 97.69 165 LEU B N 1
ATOM 2900 C CA . LEU B 1 165 ? 8.992 2.803 -13.383 1 97.69 165 LEU B CA 1
ATOM 2901 C C . LEU B 1 165 ? 8.75 4.266 -13.016 1 97.69 165 LEU B C 1
ATOM 2903 O O . LEU B 1 165 ? 7.703 4.609 -12.469 1 97.69 165 LEU B O 1
ATOM 2907 N N . ARG B 1 166 ? 9.703 5.145 -13.352 1 97.81 166 ARG B N 1
ATOM 2908 C CA . ARG B 1 166 ? 9.547 6.574 -13.094 1 97.81 166 ARG B CA 1
ATOM 2909 C C . ARG B 1 166 ? 8.32 7.129 -13.797 1 97.81 166 ARG B C 1
ATOM 2911 O O . ARG B 1 166 ? 7.551 7.891 -13.203 1 97.81 166 ARG B O 1
ATOM 2918 N N . ASP B 1 167 ? 8.172 6.707 -15 1 97.94 167 ASP B N 1
ATOM 2919 C CA . ASP B 1 167 ? 7.027 7.16 -15.789 1 97.94 167 ASP B CA 1
ATOM 2920 C C . ASP B 1 167 ? 5.715 6.656 -15.188 1 97.94 167 ASP B C 1
ATOM 2922 O O . ASP B 1 167 ? 4.746 7.41 -15.086 1 97.94 167 ASP B O 1
ATOM 2926 N N . LEU B 1 168 ? 5.688 5.426 -14.812 1 98 168 LEU B N 1
ATOM 2927 C CA . LEU B 1 168 ? 4.512 4.836 -14.188 1 98 168 LEU B CA 1
ATOM 2928 C C . LEU B 1 168 ? 4.152 5.574 -12.906 1 98 168 LEU B C 1
ATOM 2930 O O . LEU B 1 168 ? 2.988 5.914 -12.68 1 98 168 LEU B O 1
ATOM 2934 N N . ASN B 1 169 ? 5.172 5.809 -12.062 1 97.94 169 ASN B N 1
ATOM 2935 C CA . ASN B 1 169 ? 4.953 6.535 -10.812 1 97.94 169 ASN B CA 1
ATOM 2936 C C . ASN B 1 169 ? 4.367 7.918 -11.062 1 97.94 169 ASN B C 1
ATOM 2938 O O . ASN B 1 169 ? 3.432 8.336 -10.375 1 97.94 169 ASN B O 1
ATOM 2942 N N . ARG B 1 170 ? 4.895 8.609 -12.055 1 97.56 170 ARG B N 1
ATOM 2943 C CA . ARG B 1 170 ? 4.414 9.938 -12.406 1 97.56 170 ARG B CA 1
ATOM 2944 C C . ARG B 1 170 ? 2.961 9.891 -12.867 1 97.56 170 ARG B C 1
ATOM 2946 O O . ARG B 1 170 ? 2.152 10.742 -12.484 1 97.56 170 ARG B O 1
ATOM 2953 N N . LYS B 1 171 ? 2.67 8.938 -13.648 1 98.31 171 LYS B N 1
ATOM 2954 C CA . LYS B 1 171 ? 1.32 8.82 -14.188 1 98.31 171 LYS B CA 1
ATOM 2955 C C . LYS B 1 171 ? 0.313 8.492 -13.094 1 98.31 171 LYS B C 1
ATOM 2957 O O . LYS B 1 171 ? -0.798 9.023 -13.078 1 98.31 171 LYS B O 1
ATOM 2962 N N . VAL B 1 172 ? 0.667 7.641 -12.172 1 98.12 172 VAL B N 1
ATOM 2963 C CA . VAL B 1 172 ? -0.226 7.301 -11.062 1 98.12 172 VAL B CA 1
ATOM 2964 C C . VAL B 1 172 ? -0.439 8.523 -10.18 1 98.12 172 VAL B C 1
ATOM 2966 O O . VAL B 1 172 ? -1.571 8.836 -9.797 1 98.12 172 VAL B O 1
ATOM 2969 N N . ALA B 1 173 ? 0.677 9.242 -9.898 1 95.75 173 ALA B N 1
ATOM 2970 C CA . ALA B 1 173 ? 0.569 10.469 -9.109 1 95.75 173 ALA B CA 1
ATOM 2971 C C . ALA B 1 173 ? -0.356 11.477 -9.781 1 95.75 173 ALA B C 1
ATOM 2973 O O . ALA B 1 173 ? -1.177 12.117 -9.125 1 95.75 173 ALA B O 1
ATOM 2974 N N . ALA B 1 174 ? -0.281 11.586 -11.078 1 96.31 174 ALA B N 1
ATOM 2975 C CA . ALA B 1 174 ? -1.082 12.539 -11.844 1 96.31 174 ALA B CA 1
ATOM 2976 C C . ALA B 1 174 ? -2.562 12.164 -11.797 1 96.31 174 ALA B C 1
ATOM 2978 O O . ALA B 1 174 ? -3.428 13.039 -11.812 1 96.31 174 ALA B O 1
ATOM 2979 N N . LEU B 1 175 ? -2.891 10.922 -11.727 1 97.19 175 LEU B N 1
ATOM 2980 C CA . LEU B 1 175 ? -4.273 10.461 -11.648 1 97.19 175 LEU B CA 1
ATOM 2981 C C . LEU B 1 175 ? -4.898 10.828 -10.305 1 97.19 175 LEU B C 1
ATOM 2983 O O . LEU B 1 175 ? -6.102 11.086 -10.227 1 97.19 175 LEU B O 1
ATOM 2987 N N . LEU B 1 176 ? -4.09 10.867 -9.242 1 95.44 176 LEU B N 1
ATOM 2988 C CA . LEU B 1 176 ? -4.598 11.078 -7.891 1 95.44 176 LEU B CA 1
ATOM 2989 C C . LEU B 1 176 ? -4.727 12.57 -7.59 1 95.44 176 LEU B C 1
ATOM 2991 O O . LEU B 1 176 ? -5.594 12.977 -6.809 1 95.44 176 LEU B O 1
ATOM 2995 N N . GLN B 1 177 ? -3.963 13.383 -8.281 1 92.12 177 GLN B N 1
ATOM 2996 C CA . GLN B 1 177 ? -3.76 14.789 -7.953 1 92.12 177 GLN B CA 1
ATOM 2997 C C . GLN B 1 177 ? -5.082 15.555 -7.953 1 92.12 177 GLN B C 1
ATOM 2999 O O . GLN B 1 177 ? -5.359 16.328 -7.035 1 92.12 177 GLN B O 1
ATOM 3004 N N . PRO B 1 178 ? -5.996 15.305 -8.875 1 91.12 178 PRO B N 1
ATOM 3005 C CA . PRO B 1 178 ? -7.238 16.078 -8.922 1 91.12 178 PRO B CA 1
ATOM 3006 C C . PRO B 1 178 ? -8.164 15.773 -7.742 1 91.12 178 PRO B C 1
ATOM 3008 O O . PRO B 1 178 ? -9.062 16.562 -7.438 1 91.12 178 PRO B O 1
ATOM 3011 N N . TYR B 1 179 ? -7.961 14.672 -7.105 1 93.06 179 TYR B N 1
ATOM 3012 C CA . TYR B 1 179 ? -8.859 14.258 -6.031 1 93.06 179 TYR B CA 1
ATOM 3013 C C . TYR B 1 179 ? -8.234 14.531 -4.668 1 93.06 179 TYR B C 1
ATOM 3015 O O . TYR B 1 179 ? -8.883 14.352 -3.635 1 93.06 179 TYR B O 1
ATOM 3023 N N . ALA B 1 180 ? -7.012 14.977 -4.68 1 88.88 180 ALA B N 1
ATOM 3024 C CA . ALA B 1 180 ? -6.301 15.219 -3.424 1 88.88 180 ALA B CA 1
ATOM 3025 C C . ALA B 1 180 ? -7.008 16.281 -2.594 1 88.88 180 ALA B C 1
ATOM 3027 O O . ALA B 1 180 ? -7.461 17.297 -3.131 1 88.88 180 ALA B O 1
ATOM 3028 N N . LEU B 1 181 ? -7.176 16.031 -1.359 1 79.19 181 LEU B N 1
ATOM 3029 C CA . LEU B 1 181 ? -7.863 16.906 -0.421 1 79.19 181 LEU B CA 1
ATOM 3030 C C . LEU B 1 181 ? -7.355 18.344 -0.545 1 79.19 181 LEU B C 1
ATOM 3032 O O . LEU B 1 181 ? -8.141 19.281 -0.487 1 79.19 181 LEU B O 1
ATOM 3036 N N . SER B 1 182 ? -6.059 18.484 -0.731 1 68.31 182 SER B N 1
ATOM 3037 C CA . SER B 1 182 ? -5.469 19.812 -0.81 1 68.31 182 SER B CA 1
ATOM 3038 C C . SER B 1 182 ? -5.957 20.562 -2.045 1 68.31 182 SER B C 1
ATOM 3040 O O . SER B 1 182 ? -5.879 21.797 -2.104 1 68.31 182 SER B O 1
ATOM 3042 N N . HIS B 1 183 ? -6.551 19.812 -2.988 1 66.19 183 HIS B N 1
ATOM 3043 C CA . HIS B 1 183 ? -6.914 20.422 -4.262 1 66.19 183 HIS B CA 1
ATOM 3044 C C . HIS B 1 183 ? -8.422 20.422 -4.465 1 66.19 183 HIS B C 1
ATOM 3046 O O . HIS B 1 183 ? -8.93 21.062 -5.395 1 66.19 183 HIS B O 1
ATOM 3052 N N . ARG B 1 184 ? -9.008 19.703 -3.566 1 74.81 184 ARG B N 1
ATOM 3053 C CA . ARG B 1 184 ? -10.43 19.516 -3.814 1 74.81 184 ARG B CA 1
ATOM 3054 C C . ARG B 1 184 ? -11.266 20.406 -2.891 1 74.81 184 ARG B C 1
ATOM 3056 O O . ARG B 1 184 ? -11.602 20 -1.775 1 74.81 184 ARG B O 1
ATOM 3063 N N . ALA B 1 185 ? -11.555 21.609 -3.287 1 69.81 185 ALA B N 1
ATOM 3064 C CA . ALA B 1 185 ? -12.227 22.625 -2.496 1 69.81 185 ALA B CA 1
ATOM 3065 C C . ALA B 1 185 ? -13.711 22.328 -2.344 1 69.81 185 ALA B C 1
ATOM 3067 O O . ALA B 1 185 ? -14.289 22.516 -1.272 1 69.81 185 ALA B O 1
ATOM 3068 N N . GLU B 1 186 ? -14.305 21.734 -3.346 1 81.44 186 GLU B N 1
ATOM 3069 C CA . GLU B 1 186 ? -15.742 21.484 -3.312 1 81.44 186 GLU B CA 1
ATOM 3070 C C . GLU B 1 186 ? -16.062 20.078 -3.812 1 81.44 186 GLU B C 1
ATOM 3072 O O . GLU B 1 186 ? -16.531 19.906 -4.945 1 81.44 186 GLU B O 1
ATOM 3077 N N . PRO B 1 187 ? -15.914 19.109 -2.926 1 82.38 187 PRO B N 1
ATOM 3078 C CA . PRO B 1 187 ? -16.234 17.75 -3.35 1 82.38 187 PRO B CA 1
ATOM 3079 C C . PRO B 1 187 ? -17.734 17.5 -3.486 1 82.38 187 PRO B C 1
ATOM 3081 O O . PRO B 1 187 ? -18.531 18.141 -2.795 1 82.38 187 PRO B O 1
ATOM 3084 N N . PRO B 1 188 ? -18.094 16.656 -4.387 1 89 188 PRO B N 1
ATOM 3085 C CA . PRO B 1 188 ? -19.516 16.281 -4.484 1 89 188 PRO B CA 1
ATOM 3086 C C . PRO B 1 188 ? -20.078 15.758 -3.166 1 89 188 PRO B C 1
ATOM 3088 O O . PRO B 1 188 ? -19.328 15.25 -2.326 1 89 188 PRO B O 1
ATOM 3091 N N . PRO B 1 189 ? -21.312 16.016 -2.879 1 85.94 189 PRO B N 1
ATOM 3092 C CA . PRO B 1 189 ? -21.938 15.703 -1.589 1 85.94 189 PRO B CA 1
ATOM 3093 C C . PRO B 1 189 ? -21.703 14.25 -1.164 1 85.94 189 PRO B C 1
ATOM 3095 O O . PRO B 1 189 ? -21.547 13.969 0.029 1 85.94 189 PRO B O 1
ATOM 3098 N N . GLU B 1 190 ? -21.656 13.188 -2.049 1 91.31 190 GLU B N 1
ATOM 3099 C CA . GLU B 1 190 ? -21.562 11.781 -1.674 1 91.31 190 GLU B CA 1
ATOM 3100 C C . GLU B 1 190 ? -20.109 11.312 -1.662 1 91.31 190 GLU B C 1
ATOM 3102 O O . GLU B 1 190 ? -19.844 10.109 -1.621 1 91.31 190 GLU B O 1
ATOM 3107 N N . SER B 1 191 ? -19.281 12.336 -1.503 1 94.12 191 SER B N 1
ATOM 3108 C CA . SER B 1 191 ? -17.859 11.984 -1.457 1 94.12 191 SER B CA 1
ATOM 3109 C C . SER B 1 191 ? -17.453 11.539 -0.059 1 94.12 191 SER B C 1
ATOM 3111 O O . SER B 1 191 ? -18.062 11.93 0.932 1 94.12 191 SER B O 1
ATOM 3113 N N . ARG B 1 192 ? -16.453 10.703 -0.032 1 93.56 192 ARG B N 1
ATOM 3114 C CA . ARG B 1 192 ? -15.812 10.281 1.208 1 93.56 192 ARG B CA 1
ATOM 3115 C C . ARG B 1 192 ? -14.297 10.453 1.131 1 93.56 192 ARG B C 1
ATOM 3117 O O . ARG B 1 192 ? -13.734 10.516 0.038 1 93.56 192 ARG B O 1
ATOM 3124 N N . MET B 1 193 ? -13.727 10.594 2.246 1 92.69 193 MET B N 1
ATOM 3125 C CA . MET B 1 193 ? -12.266 10.633 2.324 1 92.69 193 MET B CA 1
ATOM 3126 C C . MET B 1 193 ? -11.68 9.227 2.283 1 92.69 193 MET B C 1
ATOM 3128 O O . MET B 1 193 ? -12.188 8.32 2.949 1 92.69 193 MET B O 1
ATOM 3132 N N . LEU B 1 194 ? -10.688 9.047 1.438 1 95.62 194 LEU B N 1
ATOM 3133 C CA . LEU B 1 194 ? -10.016 7.766 1.281 1 95.62 194 LEU B CA 1
ATOM 3134 C C . LEU B 1 194 ? -8.508 7.93 1.391 1 95.62 194 LEU B C 1
ATOM 3136 O O . LEU B 1 194 ? -7.961 8.969 1.014 1 95.62 194 LEU B O 1
ATOM 3140 N N . ALA B 1 195 ? -7.91 6.93 1.953 1 96.06 195 ALA B N 1
ATOM 3141 C CA . ALA B 1 195 ? -6.453 6.82 1.898 1 96.06 195 ALA B CA 1
ATOM 3142 C C . ALA B 1 195 ? -6.012 5.906 0.759 1 96.06 195 ALA B C 1
ATOM 3144 O O . ALA B 1 195 ? -6.434 4.75 0.683 1 96.06 195 ALA B O 1
ATOM 3145 N N . ILE B 1 196 ? -5.156 6.41 -0.143 1 97.56 196 ILE B N 1
ATOM 3146 C CA . ILE B 1 196 ? -4.605 5.621 -1.237 1 97.56 196 ILE B CA 1
ATOM 3147 C C . ILE B 1 196 ? -3.121 5.355 -0.983 1 97.56 196 ILE B C 1
ATOM 3149 O O . ILE B 1 196 ? -2.309 6.281 -0.993 1 97.56 196 ILE B O 1
ATOM 3153 N N . GLY B 1 197 ? -2.824 4.109 -0.69 1 98 197 GLY B N 1
ATOM 3154 C CA . GLY B 1 197 ? -1.438 3.68 -0.592 1 98 197 GLY B CA 1
ATOM 3155 C C . GLY B 1 197 ? -0.887 3.141 -1.898 1 98 197 GLY B C 1
ATOM 3156 O O . GLY B 1 197 ? -1.536 2.332 -2.564 1 98 197 GLY B O 1
ATOM 3157 N N . TYR B 1 198 ? 0.244 3.639 -2.307 1 98.31 198 TYR B N 1
ATOM 3158 C CA . TYR B 1 198 ? 0.938 3.217 -3.52 1 98.31 198 TYR B CA 1
ATOM 3159 C C . TYR B 1 198 ? 2.4 2.906 -3.23 1 98.31 198 TYR B C 1
ATOM 3161 O O . TYR B 1 198 ? 3.141 3.768 -2.748 1 98.31 198 TYR B O 1
ATOM 3169 N N . ARG B 1 199 ? 2.781 1.605 -3.434 1 98.5 199 ARG B N 1
ATOM 3170 C CA . ARG B 1 199 ? 4.129 1.125 -3.146 1 98.5 199 ARG B CA 1
ATOM 3171 C C . ARG B 1 199 ? 4.746 0.46 -4.371 1 98.5 199 ARG B C 1
ATOM 3173 O O . ARG B 1 199 ? 4.117 -0.388 -5.008 1 98.5 199 ARG B O 1
ATOM 3180 N N . THR B 1 200 ? 5.922 0.857 -4.754 1 98.06 200 THR B N 1
ATOM 3181 C CA . THR B 1 200 ? 6.699 0.212 -5.809 1 98.06 200 THR B CA 1
ATOM 3182 C C . THR B 1 200 ? 8.062 -0.219 -5.281 1 98.06 200 THR B C 1
ATOM 3184 O O . THR B 1 200 ? 8.93 0.622 -5.012 1 98.06 200 THR B O 1
ATOM 3187 N N . VAL B 1 201 ? 8.25 -1.51 -5.152 1 96.44 201 VAL B N 1
ATOM 3188 C CA . VAL B 1 201 ? 9.508 -1.954 -4.555 1 96.44 201 VAL B CA 1
ATOM 3189 C C . VAL B 1 201 ? 10.148 -3.027 -5.434 1 96.44 201 VAL B C 1
ATOM 3191 O O . VAL B 1 201 ? 9.453 -3.914 -5.941 1 96.44 201 VAL B O 1
ATOM 3194 N N . PRO B 1 202 ? 11.438 -2.918 -5.684 1 94.88 202 PRO B N 1
ATOM 3195 C CA . PRO B 1 202 ? 12.141 -3.982 -6.402 1 94.88 202 PRO B CA 1
ATOM 3196 C C . PRO B 1 202 ? 12.227 -5.281 -5.602 1 94.88 202 PRO B C 1
ATOM 3198 O O . PRO B 1 202 ? 12.422 -5.246 -4.387 1 94.88 202 PRO B O 1
ATOM 3201 N N . LEU B 1 203 ? 11.992 -6.359 -6.258 1 90.69 203 LEU B N 1
ATOM 3202 C CA . LEU B 1 203 ? 12.203 -7.668 -5.645 1 90.69 203 LEU B CA 1
ATOM 3203 C C . LEU B 1 203 ? 13.688 -8.039 -5.664 1 90.69 203 LEU B C 1
ATOM 3205 O O . LEU B 1 203 ? 14.43 -7.605 -6.547 1 90.69 203 LEU B O 1
ATOM 3209 N N . PRO B 1 204 ? 14.109 -8.75 -4.617 1 83.19 204 PRO B N 1
ATOM 3210 C CA . PRO B 1 204 ? 15.508 -9.188 -4.633 1 83.19 204 PRO B CA 1
ATOM 3211 C C . PRO B 1 204 ? 15.836 -10.094 -5.812 1 83.19 204 PRO B C 1
ATOM 3213 O O . PRO B 1 204 ? 14.961 -10.812 -6.305 1 83.19 204 PRO B O 1
ATOM 3216 N N . ASP B 1 205 ? 17.016 -9.867 -6.363 1 70.88 205 ASP B N 1
ATOM 3217 C CA . ASP B 1 205 ? 17.484 -10.773 -7.406 1 70.88 205 ASP B CA 1
ATOM 3218 C C . ASP B 1 205 ? 17.5 -12.219 -6.91 1 70.88 205 ASP B C 1
ATOM 3220 O O . ASP B 1 205 ? 17.766 -12.469 -5.727 1 70.88 205 ASP B O 1
ATOM 3224 N N . LYS B 1 206 ? 16.75 -13.141 -7.594 1 62.41 206 LYS B N 1
ATOM 3225 C CA . LYS B 1 206 ? 16.859 -14.539 -7.195 1 62.41 206 LYS B CA 1
ATOM 3226 C C . LYS B 1 206 ? 18.312 -14.945 -7.012 1 62.41 206 LYS B C 1
ATOM 3228 O O . LYS B 1 206 ? 19.172 -14.547 -7.797 1 62.41 206 LYS B O 1
ATOM 3233 N N . PRO B 1 207 ? 18.609 -15.523 -5.809 1 53.09 207 PRO B N 1
ATOM 3234 C CA . PRO B 1 207 ? 19.984 -16 -5.684 1 53.09 207 PRO B CA 1
ATOM 3235 C C . PRO B 1 207 ? 20.422 -16.859 -6.871 1 53.09 207 PRO B C 1
ATOM 3237 O O . PRO B 1 207 ? 19.594 -17.562 -7.461 1 53.09 207 PRO B O 1
ATOM 3240 N N . ASP B 1 208 ? 21.359 -16.391 -7.652 1 43.28 208 ASP B N 1
ATOM 3241 C CA . ASP B 1 208 ? 21.969 -17.234 -8.68 1 43.28 208 ASP B CA 1
ATOM 3242 C C . ASP B 1 208 ? 22.109 -18.672 -8.203 1 43.28 208 ASP B C 1
ATOM 3244 O O . ASP B 1 208 ? 22.531 -18.922 -7.074 1 43.28 208 ASP B O 1
ATOM 3248 N N . LYS B 1 209 ? 21.172 -19.547 -8.617 1 44.62 209 LYS B N 1
ATOM 3249 C CA . LYS B 1 209 ? 21.391 -20.969 -8.383 1 44.62 209 LYS B CA 1
ATOM 3250 C C . LYS B 1 209 ? 22.859 -21.344 -8.586 1 44.62 209 LYS B C 1
ATOM 3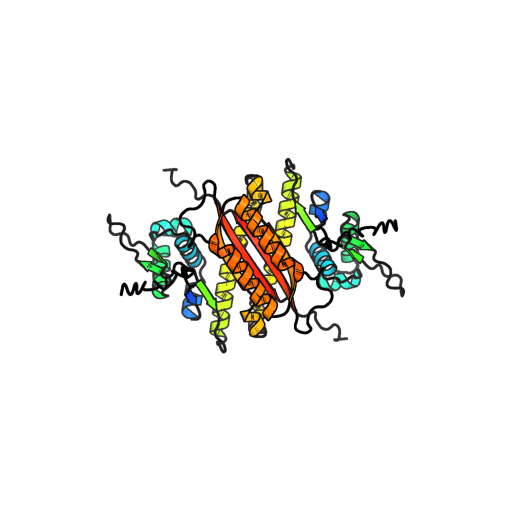252 O O . LYS B 1 209 ? 23.234 -22.516 -8.492 1 44.62 209 LYS B O 1
ATOM 3257 N N . SER B 1 210 ? 23.641 -20.516 -9.125 1 37.78 210 SER B N 1
ATOM 3258 C CA . SER B 1 210 ? 24.922 -21.094 -9.508 1 37.78 210 SER B CA 1
ATOM 3259 C C . SER B 1 210 ? 25.766 -21.422 -8.281 1 37.78 210 SER B C 1
ATOM 3261 O O . SER B 1 210 ? 26.938 -21.797 -8.406 1 37.78 210 SER B O 1
ATOM 3263 N N . GLY B 1 211 ? 25.344 -21.141 -7.117 1 31.66 211 GLY B N 1
ATOM 3264 C CA . GLY B 1 211 ? 26.359 -21.609 -6.188 1 31.66 211 GLY B CA 1
ATOM 3265 C C . GLY B 1 211 ? 26.406 -23.125 -6.098 1 31.66 211 GLY B C 1
ATOM 3266 O O . GLY B 1 211 ? 27 -23.672 -5.16 1 31.66 211 GLY B O 1
ATOM 3267 N N . HIS B 1 212 ? 25.734 -23.922 -6.918 1 28.45 212 HIS B N 1
ATOM 3268 C CA . HIS B 1 212 ? 26.453 -25.188 -6.852 1 28.45 212 HIS B CA 1
ATOM 3269 C C . HIS B 1 212 ? 27.844 -25.062 -7.461 1 28.45 212 HIS B C 1
ATOM 3271 O O . HIS B 1 212 ? 28.031 -24.391 -8.477 1 28.45 212 HIS B O 1
#